Protein AF-A0A7I8VB00-F1 (afdb_monomer)

InterPro domains:
  IPR000940 Methyltransferase, NNMT/PNMT/TEMT [PF01234] (23-205)
  IPR000940 Methyltransferase, NNMT/PNMT/TEMT [PS51681] (1-225)
  IPR000940 Methyltransferase, NNMT/PNMT/TEMT [PTHR10867] (20-206)
  IPR029063 S-adenosyl-L-methionine-dependent methyltransferase superfamily [G3DSA:3.40.50.150] (3-220)
  IPR029063 S-adenosyl-L-methionine-dependent methyltransferase superfamily [SSF53335] (26-206)

Solvent-accessible surface area (backbone atoms only — not comparable to full-atom values): 27789 Å² total; per-residue (Å²): 126,55,84,79,81,84,75,85,84,81,78,53,61,50,58,50,58,62,54,43,48,75,72,70,60,83,46,63,31,36,37,34,43,37,40,52,63,46,72,70,78,42,47,55,48,30,79,69,26,60,40,27,32,42,19,19,69,50,68,70,24,48,51,44,42,50,35,35,67,73,69,74,44,78,74,53,73,64,56,42,50,52,41,49,53,49,18,66,75,69,74,44,54,50,68,58,46,54,55,40,26,46,67,9,46,72,45,79,45,63,30,38,58,82,38,79,62,34,38,90,59,76,87,57,62,20,39,31,38,39,35,48,62,34,64,40,54,71,22,90,47,70,68,44,44,30,48,22,39,33,27,55,52,72,33,43,38,75,67,13,38,40,42,38,38,39,65,41,86,42,62,55,46,78,45,75,89,38,78,38,64,23,36,72,53,58,72,64,58,53,48,50,28,37,43,73,43,56,33,49,75,80,46,71,44,46,66,77,73,78,64,80,72,63,67,58,45,75,55,50,74,75,40,72,48,72,78,44,78,30,52,57,76,32,72,46,39,31,31,39,68,58,89,52,32,67,29,23,45,36,40,38,37,46,56,75,37,36,36,46,30,38,22,28,24,37,82,92,45,68,76,16,39,100,90,49,50,78,46,67,30,75,51,92,47,61,21,65,41,75,48,50,39,78,42,80,85,48,73,78,39,63,36,16,32,16,37,32,7,47,51,41,92,89,42,98,56,26,87,27,52,13,29,32,31,47,30,38,31,74,38,77,71,78,90,65,98,60,57,49,38,61,78,62,31,51,53,77,50,74,37,46,65,84,36,77,49,68,37,33,31,57,37,76,48,49,46,38,41,34,38,39,34,55,47,53,76,87,76,68,96,79,60,72,44,36,34,45,79,40,59,34,41,27,72,78,38,80,80,54,49,95,86,50,100,46,57,67,63,91,51,99,85,56,55,59,54,72,48,41,54,82,41,95,84,49,64,53,21,47,36,20,33,21,38,32,15,40,52,46,56,59,88,76,41,59,87,80,69,48,100,90,39,40,36,44,90,68,27,46,73,34,58,39,38,39,36,49,49,74,44,80,53,58,66,72,59,37,54,50,45,54,52,54,50,52,63,62,47,66,80,78,64,81,82,78,81,80,49,43,38,36,41,32,30,34,35,80,112

Sequence (509 aa):
MSSRDAYHTEKFGPAFLDEYQRENIRIERLLEIGSGPSPSGVISAGKHCKNITLSDYSTGNLLHLMNWHESKVDLHPNVLKMFHDVSRLENKSVQELDCRTRKSVQKIIFADLLYTEVIPENDAKFDFILVNFAFLNACMNVEDLEKAMKNVYNKLVKGGYLFLQENNKHSELLVDGKAYHNLMVDGKLIEEAAAKAGFTVSNITEELRNIVFSQHVTLTLGKESRSYKTKCDDYKYFKVGTNNPCKDLKVFVKQEKGEPNLYISKEPEKYPTISKMVWSSYEQGNDTVIIKSWEPSYKHGQYYIGVHAYCGSDVPTGNRTAEFTVTASEQDHVIEPMPDLWVKREDNGIIDKKKYKYHRMCVPSECFDINVTISHCTEGRHCTSYGYPELLVSKNNPEVKVKDEAWKLAEGKTRSVRLRPNDVNMDAGHYYIGIYGWCTEDELCPQPPKPNCGPCSKAGNVSYTIKVARSSISKKKCEKILKERKNSSNVSEISAVFILLGLIAKMIV

Foldseek 3Di:
DDDDDPQDDQPPLQVVVVVVVVVVDQWAAEEEEACFLALLSCLNVLVRYLHYEYEYQDPVSLVSNVCLLVVVDDDDPSSLVSLVVVCVVVVHDSVVSSVSSSRSHDYYFYAQLQDLCRTPPNPAAGQEYEYAAPLQLRDPDLVSSLNSLLSVLSRYDAFGKYKYKHFQDDQWDADPNDTGGGHHDDLVSNVVSNVSSFWDFPDKDQVVPPPPPLPAAEADAPDKDPKDKAAEQGKHKHKYADLWLQWKKKKKKAWPAAFKWKFKDDPPDQAGDPVRGPDIFRPGGMTMDIHHSPDLRHDHTMMMMIITRYADPPHPRHRDITMIMMHIHTHHDPDDDAAACQVVQKDKDKAAAQDKDKHKYFFGWLQKKKKKFKDFDPDDPPSQFLKDKWKWKDDNDQRDDPPDPTDTDPDPPDRIDIDHSLDLPRGGHMMMMMIHTYHDDQVPADPVGDSNHHHSVRGDMTMMMIGMDMDGHDPVVSVVSVVVSVVVCVVPDPPDPGRMIIIMITRND

Nearest PDB structures (foldseek):
  7rkl-assembly1_A  TM=8.949E-01  e=2.612E-16  Homo sapiens
  6chh-assembly1_A  TM=9.028E-01  e=7.805E-16  Homo sapiens
  7nbq-assembly1_A  TM=8.507E-01  e=1.745E-16  Homo sapiens
  6chh-assembly1_C  TM=8.510E-01  e=4.141E-16  Homo sapiens
  7eu5-assembly4_D  TM=8.933E-01  e=2.079E-15  Homo sapiens

Organism: NCBI:txid2664684

Mean predicted aligned error: 17.48 Å

Secondary structure (DSSP, 8-state):
--TTSS-S--SHHHHHHHHHHHTT----EEEEE--TT--GGGTTHHHH-SEEEEEES-HHHHHHHHHHHTTSSPPPHHHHHHHHHHHHHHT--HHHHHHHHHHHEEEEEE--TTSSSSSS-TT--EEEEEEES-HHHH-SSHHHHHHHHHHHHTTEEEEEEEEEEEE-S-SEEEETTEEEE-----HHHHHHHHHHHTEEEEEEEETTSSS----PEEPPTT-BPPPEEE-TT-EEEEEEE-S-TTSEEEEEEEEEESEEEEEEEETT--S--TTS-SEEE--SSSEEEEE-TTSTT--SSEEEEEEEEE--TTSTT-S--EEEEEEEEEEPPPP-SS-BHHHHSEEEEEE-TT-EEEEEEEE--S-EEEEEEEE---SSTT---SEEEEEEEESS-TT--TTSSSEE--STT--EEEE-TTSTT--SEEEEEEEEEEEB-GGGSPSSPPTT--BGGG---EEEEEEEEEEEPPHHHHHHHHHHHHHHHTTT-----PPEEEEEEEE--

Structure (mmCIF, N/CA/C/O backbone):
data_AF-A0A7I8VB00-F1
#
_entry.id   AF-A0A7I8VB00-F1
#
loop_
_atom_site.group_PDB
_atom_site.id
_atom_site.type_symbol
_atom_site.label_atom_id
_atom_site.label_alt_id
_atom_site.label_comp_id
_atom_site.label_asym_id
_atom_site.label_entity_id
_atom_site.label_seq_id
_atom_site.pdbx_PDB_ins_code
_atom_site.Cartn_x
_atom_site.Cartn_y
_atom_site.Cartn_z
_atom_site.occupancy
_atom_site.B_iso_or_equiv
_atom_site.auth_seq_id
_atom_site.auth_comp_id
_atom_site.auth_asym_id
_atom_site.auth_atom_id
_atom_site.pdbx_PDB_model_num
ATOM 1 N N . MET A 1 1 ? -17.353 -14.885 -5.304 1.00 32.41 1 MET A N 1
ATOM 2 C CA . MET A 1 1 ? -16.227 -14.167 -4.676 1.00 32.41 1 MET A CA 1
ATOM 3 C C . MET A 1 1 ? -14.978 -14.447 -5.489 1.00 32.41 1 MET A C 1
ATOM 5 O O . MET A 1 1 ? -14.389 -15.508 -5.311 1.00 32.41 1 MET A O 1
ATOM 9 N N . SER A 1 2 ? -14.565 -13.531 -6.372 1.00 22.38 2 SER A N 1
ATOM 10 C CA . SER A 1 2 ? -13.170 -13.500 -6.827 1.00 22.38 2 SER A CA 1
ATOM 11 C C . SER A 1 2 ? -12.342 -12.832 -5.771 1.00 22.38 2 SER A C 1
ATOM 13 O O . SER A 1 2 ? -12.738 -11.912 -5.061 1.00 22.38 2 SER A O 1
ATOM 15 N N . SER A 1 3 ? -11.146 -13.358 -5.690 1.00 29.06 3 SER A N 1
ATOM 16 C CA . SER A 1 3 ? -10.294 -13.279 -4.549 1.00 29.06 3 SER A CA 1
ATOM 17 C C . SER A 1 3 ? -9.423 -12.031 -4.480 1.00 29.06 3 SER A C 1
ATOM 19 O O . SER A 1 3 ? -8.506 -12.030 -3.682 1.00 29.06 3 SER A O 1
ATOM 21 N N . ARG A 1 4 ? -9.607 -10.964 -5.259 1.00 27.27 4 ARG A N 1
ATOM 22 C CA . ARG A 1 4 ? -8.628 -9.854 -5.224 1.00 27.27 4 ARG A CA 1
ATOM 23 C C . ARG A 1 4 ? -8.979 -8.688 -4.304 1.00 27.27 4 ARG A C 1
ATOM 25 O O . ARG A 1 4 ? -8.061 -8.158 -3.685 1.00 27.27 4 ARG A O 1
ATOM 32 N N . ASP A 1 5 ? -10.257 -8.387 -4.092 1.00 29.39 5 ASP A N 1
ATOM 33 C CA . ASP A 1 5 ? -10.623 -7.059 -3.566 1.00 29.39 5 ASP A CA 1
ATOM 34 C C . ASP A 1 5 ? -11.186 -7.052 -2.129 1.00 29.39 5 ASP A C 1
ATOM 36 O O . ASP A 1 5 ? -11.390 -5.989 -1.552 1.00 29.39 5 ASP A O 1
ATOM 40 N N . ALA A 1 6 ? -11.351 -8.220 -1.494 1.00 32.75 6 ALA A N 1
ATOM 41 C CA . ALA A 1 6 ? -11.892 -8.351 -0.130 1.00 32.75 6 ALA A CA 1
ATOM 42 C C . ALA A 1 6 ? -10.842 -8.285 1.008 1.00 32.75 6 ALA A C 1
ATOM 44 O O . ALA A 1 6 ? -11.180 -8.453 2.173 1.00 32.75 6 ALA A O 1
ATOM 45 N N . TYR A 1 7 ? -9.553 -8.077 0.711 1.00 35.12 7 TYR A N 1
ATOM 46 C CA . TYR A 1 7 ? -8.464 -8.504 1.612 1.00 35.12 7 TYR A CA 1
ATOM 47 C C . TYR A 1 7 ? -7.646 -7.385 2.278 1.00 35.12 7 TYR A C 1
ATOM 49 O O . TYR A 1 7 ? -6.480 -7.598 2.632 1.00 35.12 7 TYR A O 1
ATOM 57 N N . HIS A 1 8 ? -8.221 -6.192 2.461 1.00 33.19 8 HIS A N 1
ATOM 58 C CA . HIS A 1 8 ? -7.481 -5.036 2.985 1.00 33.19 8 HIS A CA 1
ATOM 59 C C . HIS A 1 8 ? -7.764 -4.616 4.439 1.00 33.19 8 HIS A C 1
ATOM 61 O O . HIS A 1 8 ? -7.027 -3.768 4.941 1.00 33.19 8 HIS A O 1
ATOM 67 N N . THR A 1 9 ? -8.719 -5.206 5.166 1.00 41.25 9 THR A N 1
ATOM 68 C CA . THR A 1 9 ? -9.215 -4.571 6.410 1.00 41.25 9 THR A CA 1
ATOM 69 C C . THR A 1 9 ? -9.647 -5.536 7.524 1.00 41.25 9 THR A C 1
ATOM 71 O O . THR A 1 9 ? -10.798 -5.525 7.941 1.00 41.25 9 THR A O 1
ATOM 74 N N . GLU A 1 10 ? -8.738 -6.352 8.067 1.00 45.84 10 GLU A N 1
ATOM 75 C CA . GLU A 1 10 ? -9.073 -7.297 9.159 1.00 45.84 10 GLU A CA 1
ATOM 76 C C . GLU A 1 10 ? -8.082 -7.261 10.337 1.00 45.84 10 GLU A C 1
ATOM 78 O O . GLU A 1 10 ? -7.659 -8.282 10.871 1.00 45.84 10 GLU A O 1
ATOM 83 N N . LYS A 1 11 ? -7.704 -6.055 10.779 1.00 41.72 11 LYS A N 1
ATOM 84 C CA . LYS A 1 11 ? -6.918 -5.865 12.017 1.00 41.72 11 LYS A CA 1
ATOM 85 C C . LYS A 1 11 ? -7.770 -5.761 13.292 1.00 41.72 11 LYS A C 1
ATOM 87 O O . LYS A 1 11 ? -7.194 -5.639 14.368 1.00 41.72 11 LYS A O 1
ATOM 92 N N . PHE A 1 12 ? -9.103 -5.820 13.193 1.00 48.47 12 PHE A N 1
ATOM 93 C CA . PHE A 1 12 ? -9.999 -5.408 14.282 1.00 48.47 12 PHE A CA 1
ATOM 94 C C . PHE A 1 12 ? -10.588 -6.542 15.119 1.00 48.47 12 PHE A C 1
ATOM 96 O O . PHE A 1 12 ? -10.452 -6.488 16.338 1.00 48.47 12 PHE A O 1
ATOM 103 N N . GLY A 1 13 ? -11.144 -7.600 14.518 1.00 46.53 13 GLY A N 1
ATOM 104 C CA . GLY A 1 13 ? -11.694 -8.736 15.281 1.00 46.53 13 GLY A CA 1
ATOM 105 C C . GLY A 1 13 ? -10.720 -9.329 16.325 1.00 46.53 13 GLY A C 1
ATOM 106 O O . GLY A 1 13 ? -11.106 -9.513 17.482 1.00 46.53 13 GLY A O 1
ATOM 107 N N . PRO A 1 14 ? -9.436 -9.556 15.973 1.00 44.66 14 PRO A N 1
ATOM 108 C CA . PRO A 1 14 ? -8.414 -10.070 16.889 1.00 44.66 14 PRO A CA 1
ATOM 109 C C . PRO A 1 14 ? -8.062 -9.203 18.099 1.00 44.66 14 PRO A C 1
ATOM 111 O O . PRO A 1 14 ? -8.017 -9.707 19.220 1.00 44.66 14 PRO A O 1
ATOM 114 N N . ALA A 1 15 ? -7.811 -7.908 17.888 1.00 47.53 15 ALA A N 1
ATOM 115 C CA . ALA A 1 15 ? -7.409 -6.994 18.958 1.00 47.53 15 ALA A CA 1
ATOM 116 C C . ALA A 1 15 ? -8.543 -6.771 19.972 1.00 47.53 15 ALA A C 1
ATOM 118 O O . ALA A 1 15 ? -8.292 -6.547 21.155 1.00 47.53 15 ALA A O 1
ATOM 119 N N . PHE A 1 16 ? -9.788 -6.885 19.509 1.00 54.19 16 PHE A N 1
ATOM 120 C CA . PHE A 1 16 ? -10.969 -6.545 20.283 1.00 54.19 16 PHE A CA 1
ATOM 121 C C . PHE A 1 16 ? -11.348 -7.606 21.329 1.00 54.19 16 PHE A C 1
ATOM 123 O O . PHE A 1 16 ? -11.703 -7.288 22.463 1.00 54.19 16 PHE A O 1
ATOM 130 N N . LEU A 1 17 ? -11.200 -8.891 20.996 1.00 54.31 17 LEU A N 1
ATOM 131 C CA . LEU A 1 17 ? -11.461 -9.978 21.947 1.00 54.31 17 LEU A CA 1
ATOM 132 C C . LEU A 1 17 ? -10.398 -10.058 23.055 1.00 54.31 17 LEU A C 1
ATOM 134 O O . LEU A 1 17 ? -10.718 -10.411 24.190 1.00 54.31 17 LEU A O 1
ATOM 138 N N . ASP A 1 18 ? -9.151 -9.686 22.753 1.00 53.78 18 ASP A N 1
ATOM 139 C CA . ASP A 1 18 ? -8.091 -9.554 23.758 1.00 53.78 18 ASP A CA 1
ATOM 140 C C . ASP A 1 18 ? -8.316 -8.344 24.693 1.00 53.78 18 ASP A C 1
ATOM 142 O O . ASP A 1 18 ? -7.921 -8.399 25.859 1.00 53.78 18 ASP A O 1
ATOM 146 N N . GLU A 1 19 ? -8.977 -7.275 24.232 1.00 48.25 19 GLU A N 1
ATOM 147 C CA . GLU A 1 19 ? -9.372 -6.126 25.064 1.00 48.25 19 GLU A CA 1
ATOM 148 C C . GLU A 1 19 ? -10.493 -6.496 26.052 1.00 48.25 19 GLU A C 1
ATOM 150 O O . GLU A 1 19 ? -10.390 -6.196 27.239 1.00 48.25 19 GLU A O 1
ATOM 155 N N . TYR A 1 20 ? -11.495 -7.262 25.615 1.00 51.81 20 TYR A N 1
ATOM 156 C CA . TYR A 1 20 ? -12.623 -7.688 26.459 1.00 51.81 20 TYR A CA 1
ATOM 157 C C . TYR A 1 20 ? -12.280 -8.797 27.461 1.00 51.81 20 TYR A C 1
ATOM 159 O O . TYR A 1 20 ? -12.884 -8.887 28.533 1.00 51.81 20 TYR A O 1
ATOM 167 N N . GLN A 1 21 ? -11.254 -9.605 27.184 1.00 49.62 21 GLN A N 1
ATOM 168 C CA . GLN A 1 21 ? -10.684 -10.484 28.207 1.00 49.62 21 GLN A CA 1
ATOM 169 C C . GLN A 1 21 ? -10.068 -9.702 29.376 1.00 49.62 21 GLN A C 1
ATOM 171 O O . GLN A 1 21 ? -10.087 -10.202 30.501 1.00 49.62 21 GLN A O 1
ATOM 176 N N . ARG A 1 22 ? -9.588 -8.464 29.166 1.00 45.50 22 ARG A N 1
ATOM 177 C CA . ARG A 1 22 ? -9.127 -7.604 30.276 1.00 45.50 22 ARG A CA 1
ATOM 178 C C . ARG A 1 22 ? -10.276 -7.163 31.183 1.00 45.50 22 ARG A C 1
ATOM 180 O O . ARG A 1 22 ? -10.039 -6.903 32.358 1.00 45.50 22 ARG A O 1
ATOM 187 N N . GLU A 1 23 ? -11.506 -7.145 30.671 1.00 48.91 23 GLU A N 1
ATOM 188 C CA . GLU A 1 23 ? -12.734 -6.923 31.450 1.00 48.91 23 GLU A CA 1
ATOM 189 C C . GLU A 1 23 ? -13.294 -8.216 32.081 1.00 48.91 23 GLU A C 1
ATOM 191 O O . GLU A 1 23 ? -14.346 -8.193 32.718 1.00 48.91 23 GLU A O 1
ATOM 196 N N . ASN A 1 24 ? -12.585 -9.347 31.949 1.00 56.59 24 ASN A N 1
ATOM 197 C CA . ASN A 1 24 ? -12.939 -10.652 32.517 1.00 56.59 24 ASN A CA 1
ATOM 198 C C . ASN A 1 24 ? -14.291 -11.214 32.018 1.00 56.59 24 ASN A C 1
ATOM 200 O O . ASN A 1 24 ? -14.984 -11.944 32.732 1.00 56.59 24 ASN A O 1
ATOM 204 N N . ILE A 1 25 ? -14.681 -10.875 30.785 1.00 63.09 25 ILE A N 1
ATOM 205 C CA . ILE A 1 25 ? -15.935 -11.329 30.172 1.00 63.09 25 ILE A CA 1
ATOM 206 C C . ILE A 1 25 ? -15.737 -12.726 29.569 1.00 63.09 25 ILE A C 1
ATOM 208 O O . ILE A 1 25 ? -14.930 -12.930 28.661 1.00 63.09 25 ILE A O 1
ATOM 212 N N . ARG A 1 26 ? -16.487 -13.709 30.080 1.00 73.81 26 ARG A N 1
ATOM 213 C CA . ARG A 1 26 ? -16.470 -15.097 29.600 1.00 73.81 26 ARG A CA 1
ATOM 214 C C . ARG A 1 26 ? -17.400 -15.244 28.394 1.00 73.81 26 ARG A C 1
ATOM 216 O O . ARG A 1 26 ? -18.602 -15.063 28.529 1.00 73.81 26 ARG A O 1
ATOM 223 N N . ILE A 1 27 ? -16.839 -15.605 27.241 1.00 84.69 27 ILE A N 1
ATOM 224 C CA . ILE A 1 27 ? -17.586 -15.867 26.001 1.00 84.69 27 ILE A CA 1
ATOM 225 C C . ILE A 1 27 ? -17.686 -17.381 25.816 1.00 84.69 27 ILE A C 1
ATOM 227 O O . ILE A 1 27 ? -16.699 -18.029 25.459 1.00 84.69 27 ILE A O 1
ATOM 231 N N . GLU A 1 28 ? -18.858 -17.965 26.061 1.00 91.56 28 GLU A N 1
ATOM 232 C CA . GLU A 1 28 ? -19.058 -19.403 25.875 1.00 91.56 28 GLU A CA 1
ATOM 233 C C . GLU A 1 28 ? -19.472 -19.733 24.449 1.00 91.56 28 GLU A C 1
ATOM 235 O O . GLU A 1 28 ? -18.938 -20.681 23.879 1.00 91.56 28 GLU A O 1
ATOM 240 N N . ARG A 1 29 ? -20.377 -18.940 23.868 1.00 94.62 29 ARG A N 1
ATOM 241 C CA . ARG A 1 29 ? -20.972 -19.129 22.543 1.00 94.62 29 ARG A CA 1
ATOM 242 C C . ARG A 1 29 ? -20.800 -17.878 21.692 1.00 94.62 29 ARG A C 1
ATOM 244 O O . ARG A 1 29 ? -21.297 -16.809 22.054 1.00 94.62 29 ARG A O 1
ATOM 251 N N . LEU A 1 30 ? -20.171 -18.042 20.530 1.00 94.56 30 LEU A N 1
ATOM 252 C CA . LEU A 1 30 ? -19.998 -16.980 19.540 1.00 94.56 30 LEU A CA 1
ATOM 253 C C . LEU A 1 30 ? -20.700 -17.346 18.232 1.00 94.56 30 LEU A C 1
ATOM 255 O O . LEU A 1 30 ? -20.540 -18.463 17.739 1.00 94.56 30 LEU A O 1
ATOM 259 N N . LEU A 1 31 ? -21.444 -16.401 17.665 1.00 96.06 31 LEU A N 1
ATOM 260 C CA . LEU A 1 31 ? -22.006 -16.498 16.317 1.00 96.06 31 LEU A CA 1
ATOM 261 C C . LEU A 1 31 ? -21.351 -15.449 15.421 1.00 96.06 31 LEU A C 1
ATOM 263 O O . LEU A 1 31 ? -21.398 -14.267 15.741 1.00 96.06 31 LEU A O 1
ATOM 267 N N . GLU A 1 32 ? -20.780 -15.868 14.298 1.00 94.88 32 GLU A N 1
ATOM 268 C CA . GLU A 1 32 ? -20.428 -14.962 13.207 1.00 94.88 32 GLU A CA 1
ATOM 269 C C . GLU A 1 32 ? -21.520 -15.010 12.133 1.00 94.88 32 GLU A C 1
ATOM 271 O O . GLU A 1 32 ? -21.882 -16.093 11.667 1.00 94.88 32 GLU A O 1
ATOM 276 N N . ILE A 1 33 ? -22.057 -13.847 11.758 1.00 95.06 33 ILE A N 1
ATOM 277 C CA . ILE A 1 33 ? -23.051 -13.691 10.692 1.00 95.06 33 ILE A CA 1
ATOM 278 C C . ILE A 1 33 ? -22.397 -13.003 9.501 1.00 95.06 33 ILE A C 1
ATOM 280 O O . ILE A 1 33 ? -21.810 -11.931 9.643 1.00 95.06 33 ILE A O 1
ATOM 284 N N . GLY A 1 34 ? -22.535 -13.613 8.325 1.00 92.44 34 GLY A N 1
ATOM 285 C CA . GLY A 1 34 ? -21.900 -13.128 7.104 1.00 92.44 34 GLY A CA 1
ATOM 286 C C . GLY A 1 34 ? -20.411 -13.453 7.055 1.00 92.44 34 GLY A C 1
ATOM 287 O O . GLY A 1 34 ? -19.614 -12.622 6.637 1.00 92.44 34 GLY A O 1
ATOM 288 N N . SER A 1 35 ? -20.021 -14.659 7.479 1.00 91.50 35 SER A N 1
ATOM 289 C CA . SER A 1 35 ? -18.628 -15.127 7.417 1.00 91.50 35 SER A CA 1
ATOM 290 C C . SER A 1 35 ? -18.058 -15.120 5.987 1.00 91.50 35 SER A C 1
ATOM 292 O O . SER A 1 35 ? -16.845 -15.189 5.782 1.00 91.50 35 SER A O 1
ATOM 294 N N . GLY A 1 36 ? -18.912 -15.090 4.960 1.00 90.56 36 GLY A N 1
ATOM 295 C CA . GLY A 1 36 ? -18.489 -15.297 3.589 1.00 90.56 36 GLY A CA 1
ATOM 296 C C . GLY A 1 36 ? -17.847 -16.682 3.423 1.00 90.56 36 GLY A C 1
ATOM 297 O O . GLY A 1 36 ? -18.150 -17.619 4.160 1.00 90.56 36 GLY A O 1
ATOM 298 N N . PRO A 1 37 ? -16.941 -16.864 2.455 1.00 89.19 37 PRO A N 1
ATOM 299 C CA . PRO A 1 37 ? -16.183 -18.093 2.275 1.00 89.19 37 PRO A CA 1
ATOM 300 C C . PRO A 1 37 ? -14.922 -18.127 3.161 1.00 89.19 37 PRO A C 1
ATOM 302 O O . PRO A 1 37 ? -13.980 -18.839 2.829 1.00 89.19 37 PRO A O 1
ATOM 305 N N . SER A 1 38 ? -14.827 -17.329 4.231 1.00 87.06 38 SER A N 1
ATOM 306 C CA . SER A 1 38 ? -13.593 -17.171 5.012 1.00 87.06 38 SER A CA 1
ATOM 307 C C . SER A 1 38 ? -13.830 -17.357 6.513 1.00 87.06 38 SER A C 1
ATOM 309 O O . SER A 1 38 ? -14.750 -16.764 7.060 1.00 87.06 38 SER A O 1
ATOM 311 N N . PRO A 1 39 ? -12.983 -18.116 7.229 1.00 90.75 39 PRO A N 1
ATOM 312 C CA . PRO A 1 39 ? -13.016 -18.185 8.692 1.00 90.75 39 PRO A CA 1
ATOM 313 C C . PRO A 1 39 ? -12.230 -17.037 9.360 1.00 90.75 39 PRO A C 1
ATOM 315 O O . PRO A 1 39 ? -11.887 -17.124 10.542 1.00 90.75 39 PRO A O 1
ATOM 318 N N . SER A 1 40 ? -11.837 -16.004 8.607 1.00 84.06 40 SER A N 1
ATOM 319 C CA . SER A 1 40 ? -10.848 -15.018 9.055 1.00 84.06 40 SER A CA 1
ATOM 320 C C . SER A 1 40 ? -11.318 -14.149 10.223 1.00 84.06 40 SER A C 1
ATOM 322 O O . SER A 1 40 ? -10.516 -13.845 11.111 1.00 84.06 40 SER A O 1
ATOM 324 N N . GLY A 1 41 ? -12.618 -13.857 10.313 1.00 80.81 41 GLY A N 1
ATOM 325 C CA . GLY A 1 41 ? -13.186 -13.077 11.414 1.00 80.81 41 GLY A CA 1
ATOM 326 C C . GLY A 1 41 ? -13.053 -13.738 12.792 1.00 80.81 41 GLY A C 1
ATOM 327 O O . GLY A 1 41 ? -13.066 -13.047 13.811 1.00 80.81 41 GLY A O 1
ATOM 328 N N . VAL A 1 42 ? -12.834 -15.059 12.852 1.00 89.19 42 VAL A N 1
ATOM 329 C CA . VAL A 1 42 ? -12.800 -15.826 14.111 1.00 89.19 42 VAL A CA 1
ATOM 330 C C . VAL A 1 42 ? -11.431 -16.424 14.466 1.00 89.19 42 VAL A C 1
ATOM 332 O O . VAL A 1 42 ? -11.328 -17.193 15.428 1.00 89.19 42 VAL A O 1
ATOM 335 N N . ILE A 1 43 ? -10.353 -16.075 13.748 1.00 87.62 43 ILE A N 1
ATOM 336 C CA . ILE A 1 43 ? -9.014 -16.669 13.964 1.00 87.62 43 ILE A CA 1
ATOM 337 C C . ILE A 1 43 ? -8.567 -16.526 15.427 1.00 87.62 43 ILE A C 1
ATOM 339 O O . ILE A 1 43 ? -8.186 -17.506 16.081 1.00 87.62 43 ILE A O 1
ATOM 343 N N . SER A 1 44 ? -8.648 -15.309 15.960 1.00 82.00 44 SER A N 1
ATOM 344 C CA . SER A 1 44 ? -8.269 -15.009 17.344 1.00 82.00 44 SER A CA 1
ATOM 345 C C . SER A 1 44 ? -9.371 -15.335 18.345 1.00 82.00 44 SER A C 1
ATOM 347 O O . SER A 1 44 ? -9.070 -15.696 19.482 1.00 82.00 44 SER A O 1
ATOM 349 N N . ALA A 1 45 ? -10.638 -15.342 17.921 1.00 83.94 45 ALA A N 1
ATOM 350 C CA . ALA A 1 45 ? -11.745 -15.792 18.762 1.00 83.94 45 ALA A CA 1
ATOM 351 C C . ALA A 1 45 ? -11.574 -17.236 19.235 1.00 83.94 45 ALA A C 1
ATOM 353 O O . ALA A 1 45 ? -11.922 -17.554 20.372 1.00 83.94 45 ALA A O 1
ATOM 354 N N . GLY A 1 46 ? -10.939 -18.089 18.425 1.00 86.31 46 GLY A N 1
ATOM 355 C CA . GLY A 1 46 ? -10.634 -19.468 18.801 1.00 86.31 46 GLY A CA 1
ATOM 356 C C . GLY A 1 46 ? -9.736 -19.619 20.040 1.00 86.31 46 GLY A C 1
ATOM 357 O O . GLY A 1 46 ? -9.691 -20.697 20.641 1.00 86.31 46 GLY A O 1
ATOM 358 N N . LYS A 1 47 ? -9.024 -18.566 20.463 1.00 85.62 47 LYS A N 1
ATOM 359 C CA . LYS A 1 47 ? -8.277 -18.533 21.732 1.00 85.62 47 LYS A CA 1
ATOM 360 C C . LYS A 1 47 ? -9.211 -18.530 22.946 1.00 85.62 47 LYS A C 1
ATOM 362 O O . LYS A 1 47 ? -8.902 -19.179 23.942 1.00 85.62 47 LYS A O 1
ATOM 367 N N . HIS A 1 48 ? -10.353 -17.859 22.820 1.00 83.12 48 HIS A N 1
ATOM 368 C CA . HIS A 1 48 ? -11.228 -17.468 23.927 1.00 83.12 48 HIS A CA 1
ATOM 369 C C . HIS A 1 48 ? -12.546 -18.236 23.954 1.00 83.12 48 HIS A C 1
ATOM 371 O O . HIS A 1 48 ? -13.063 -18.534 25.024 1.00 83.12 48 HIS A O 1
ATOM 377 N N . CYS A 1 49 ? -13.058 -18.604 22.780 1.00 89.00 49 CYS A N 1
ATOM 378 C CA . CYS A 1 49 ? -14.301 -19.338 22.606 1.00 89.00 49 CYS A CA 1
ATOM 379 C C . CYS A 1 49 ? -14.040 -20.652 21.853 1.00 89.00 49 CYS A C 1
ATOM 381 O O . CYS A 1 49 ? -13.334 -20.696 20.838 1.00 89.00 49 CYS A O 1
ATOM 383 N N . LYS A 1 50 ? -14.597 -21.751 22.372 1.00 93.31 50 LYS A N 1
ATOM 384 C CA . LYS A 1 50 ? -14.534 -23.088 21.751 1.00 93.31 50 LYS A CA 1
ATOM 385 C C . LYS A 1 50 ? -15.841 -23.503 21.077 1.00 93.31 50 LYS A C 1
ATOM 387 O O . LYS A 1 50 ? -15.867 -24.548 20.437 1.00 93.31 50 LYS A O 1
ATOM 392 N N . ASN A 1 51 ? -16.897 -22.703 21.225 1.00 95.94 51 ASN A N 1
ATOM 393 C CA . ASN A 1 51 ? -18.205 -22.943 20.631 1.00 95.94 51 ASN A CA 1
ATOM 394 C C . ASN A 1 51 ? -18.562 -21.808 19.662 1.00 95.94 51 ASN A C 1
ATOM 396 O O . ASN A 1 51 ? -19.373 -20.932 19.967 1.00 95.94 51 ASN A O 1
ATOM 400 N N . ILE A 1 52 ? -17.883 -21.810 18.514 1.00 96.25 52 ILE A N 1
ATOM 401 C CA . ILE A 1 52 ? -18.063 -20.827 17.446 1.00 96.25 52 ILE A CA 1
ATOM 402 C C . 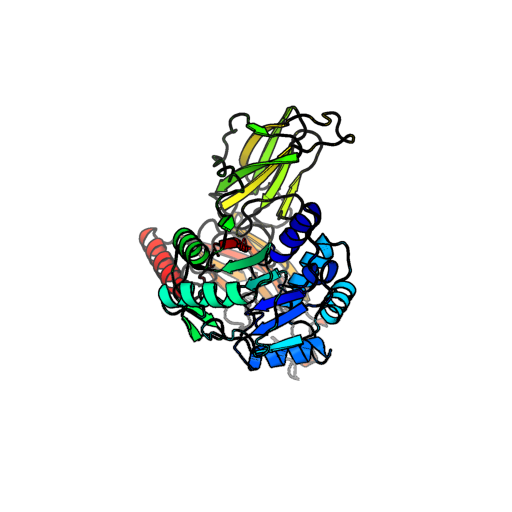ILE A 1 52 ? -19.007 -21.402 16.390 1.00 96.25 52 ILE A C 1
ATOM 404 O O . ILE A 1 52 ? -18.819 -22.519 15.909 1.00 96.25 52 ILE A O 1
ATOM 408 N N . THR A 1 53 ? -20.016 -20.626 16.013 1.00 97.75 53 THR A N 1
ATOM 409 C CA . THR A 1 53 ? -20.899 -20.903 14.879 1.00 97.75 53 THR A CA 1
ATOM 410 C C . THR A 1 53 ? -20.594 -19.904 13.772 1.00 97.75 53 THR A C 1
ATOM 412 O O . THR A 1 53 ? -20.700 -18.703 13.999 1.00 97.75 53 THR A O 1
ATOM 415 N N . LEU A 1 54 ? -20.211 -20.394 12.595 1.00 97.06 54 LEU A N 1
ATOM 416 C CA . LEU A 1 54 ? -20.084 -19.577 11.387 1.00 97.06 54 LEU A CA 1
ATOM 417 C C . LEU A 1 54 ? -21.397 -19.604 10.618 1.00 97.06 54 LEU A C 1
ATOM 419 O O . LEU A 1 54 ? -22.073 -20.639 10.580 1.00 97.06 54 LEU A O 1
ATOM 423 N N . SER A 1 55 ? -21.757 -18.494 9.987 1.00 96.75 55 SER A N 1
ATOM 424 C CA . SER A 1 55 ? -22.977 -18.446 9.194 1.00 96.75 55 SER A CA 1
ATOM 425 C C . SER A 1 55 ? -22.926 -17.451 8.049 1.00 96.75 55 SER A C 1
ATOM 427 O O . SER A 1 55 ? -22.215 -16.452 8.098 1.00 96.75 55 SER A O 1
ATOM 429 N N . ASP A 1 56 ? -23.682 -17.746 6.996 1.00 96.06 56 ASP A N 1
ATOM 430 C CA . ASP A 1 56 ? -23.765 -16.933 5.787 1.00 96.06 56 ASP A CA 1
ATOM 431 C C . ASP A 1 56 ? -25.096 -17.181 5.065 1.00 96.06 56 ASP A C 1
ATOM 433 O O . ASP A 1 56 ? -25.695 -18.253 5.197 1.00 96.06 56 ASP A O 1
ATOM 437 N N . TYR A 1 57 ? -25.543 -16.206 4.277 1.00 94.38 57 TYR A N 1
ATOM 438 C CA . TYR A 1 57 ? -26.734 -16.340 3.437 1.00 94.38 57 TYR A CA 1
ATOM 439 C C . TYR A 1 57 ? -26.452 -17.166 2.170 1.00 94.38 57 TYR A C 1
ATOM 441 O O . TYR A 1 57 ? -27.295 -17.923 1.689 1.00 94.38 57 TYR A O 1
ATOM 449 N N . SER A 1 58 ? -25.251 -17.055 1.600 1.00 91.00 58 SER A N 1
ATOM 450 C CA . SER A 1 58 ? -24.899 -17.743 0.359 1.00 91.00 58 SER A CA 1
ATOM 451 C C . SER A 1 58 ? -24.529 -19.199 0.620 1.00 91.00 58 SER A C 1
ATOM 453 O O . SER A 1 58 ? -23.507 -19.511 1.234 1.00 91.00 58 SER A O 1
ATOM 455 N N . THR A 1 59 ? -25.293 -20.125 0.044 1.00 91.00 59 THR A N 1
ATOM 456 C CA . THR A 1 59 ? -24.988 -21.564 0.107 1.00 91.00 59 THR A CA 1
ATOM 457 C C . THR A 1 59 ? -23.615 -21.910 -0.479 1.00 91.00 59 THR A C 1
ATOM 459 O O . THR A 1 59 ? -22.966 -22.844 -0.012 1.00 91.00 59 THR A O 1
ATOM 462 N N . GLY A 1 60 ? -23.125 -21.134 -1.454 1.00 88.69 60 GLY A N 1
ATOM 463 C CA . GLY A 1 60 ? -21.780 -21.297 -2.012 1.00 88.69 60 GLY A CA 1
ATOM 464 C C . GLY A 1 60 ? -20.667 -20.943 -1.022 1.00 88.69 60 GLY A C 1
ATOM 465 O O . GLY A 1 60 ? -19.649 -21.634 -0.970 1.00 88.69 60 GLY A O 1
ATOM 466 N N . ASN A 1 61 ? -20.876 -19.910 -0.202 1.00 90.88 61 ASN A N 1
ATOM 467 C CA . ASN A 1 61 ? -19.948 -19.530 0.864 1.00 90.88 61 ASN A CA 1
ATOM 468 C C . ASN A 1 61 ? -19.916 -20.600 1.962 1.00 90.88 61 ASN A C 1
ATOM 470 O O . ASN A 1 61 ? -18.838 -21.052 2.350 1.00 90.88 61 ASN A O 1
ATOM 474 N N . LEU A 1 62 ? -21.093 -21.080 2.382 1.00 92.81 62 LEU A N 1
ATOM 475 C CA . LEU A 1 62 ? -21.219 -22.165 3.360 1.00 92.81 62 LEU A CA 1
ATOM 476 C C . LEU A 1 62 ? -20.501 -23.434 2.901 1.00 92.81 62 LEU A C 1
ATOM 478 O O . LEU A 1 62 ? -19.756 -24.029 3.674 1.00 92.81 62 LEU A O 1
ATOM 482 N N . LEU A 1 63 ? -20.665 -23.823 1.633 1.00 92.00 63 LEU A N 1
ATOM 483 C CA . LEU A 1 63 ? -19.974 -24.982 1.071 1.00 92.00 63 LEU A CA 1
ATOM 484 C C . LEU A 1 63 ? -18.448 -24.817 1.124 1.00 92.00 63 LEU A C 1
ATOM 486 O O . LEU A 1 63 ? -17.736 -25.773 1.430 1.00 92.00 63 LEU A O 1
ATOM 490 N N . HIS A 1 64 ? -17.935 -23.614 0.851 1.00 92.00 64 HIS A N 1
ATOM 491 C CA . HIS A 1 64 ? -16.503 -23.341 0.956 1.00 92.00 64 HIS A CA 1
ATOM 492 C C . HIS A 1 64 ? -16.008 -23.457 2.402 1.00 92.00 64 HIS A C 1
ATOM 494 O O . HIS A 1 64 ? -14.996 -24.110 2.643 1.00 92.00 64 HIS A O 1
ATOM 500 N N . LEU A 1 65 ? -16.743 -22.896 3.366 1.00 94.44 65 LEU A N 1
ATOM 501 C CA . LEU A 1 65 ? -16.423 -23.014 4.789 1.00 94.44 65 LEU A CA 1
ATOM 502 C C . LEU A 1 65 ? -16.478 -24.462 5.283 1.00 94.44 65 LEU A C 1
ATOM 504 O O . LEU A 1 65 ? -15.610 -24.863 6.051 1.00 94.44 65 LEU A O 1
ATOM 508 N N . MET A 1 66 ? -17.460 -25.255 4.844 1.00 96.56 66 MET A N 1
ATOM 509 C CA . MET A 1 66 ? -17.575 -26.676 5.200 1.00 96.56 66 MET A CA 1
ATOM 510 C C . MET A 1 66 ? -16.393 -27.476 4.649 1.00 96.56 66 MET A C 1
ATOM 512 O O . MET A 1 66 ? -15.742 -28.211 5.389 1.00 96.56 66 MET A O 1
ATOM 516 N N . ASN A 1 67 ? -16.059 -27.272 3.372 1.00 94.00 67 ASN A N 1
ATOM 517 C CA . ASN A 1 67 ? -14.893 -27.899 2.755 1.00 94.00 67 ASN A CA 1
ATOM 518 C C . ASN A 1 67 ? -13.593 -27.471 3.429 1.00 94.00 67 ASN A C 1
ATOM 520 O O . ASN A 1 67 ? -12.701 -28.306 3.585 1.00 94.00 67 ASN A O 1
ATOM 524 N N . TRP A 1 68 ? -13.476 -26.189 3.809 1.00 95.56 68 TRP A N 1
ATOM 525 C CA . TRP A 1 68 ? -12.373 -25.736 4.639 1.00 95.56 68 TRP A CA 1
ATOM 526 C C . TRP A 1 68 ? -12.421 -26.568 5.903 1.00 95.56 68 TRP A C 1
ATOM 528 O O . TRP A 1 68 ? -11.570 -27.428 6.001 1.00 95.56 68 TRP A O 1
ATOM 538 N N . HIS A 1 69 ? -13.421 -26.435 6.776 1.00 96.69 69 HIS A N 1
ATOM 539 C CA . HIS A 1 69 ? -13.529 -27.072 8.095 1.00 96.69 69 HIS A CA 1
ATOM 540 C C . HIS A 1 69 ? -13.185 -28.574 8.121 1.00 96.69 69 HIS A C 1
ATOM 542 O O . HIS A 1 69 ? -12.427 -28.995 8.993 1.00 96.69 69 HIS A O 1
ATOM 548 N N . GLU A 1 70 ? -13.626 -29.344 7.123 1.00 95.69 70 GLU A N 1
ATOM 549 C CA . GLU A 1 70 ? -13.346 -30.782 6.949 1.00 95.69 70 GLU A CA 1
ATOM 550 C C . GLU A 1 70 ? -11.942 -31.108 6.395 1.00 95.69 70 GLU A C 1
ATOM 552 O O . GLU A 1 70 ? -11.648 -32.251 6.048 1.00 95.69 70 GLU A O 1
ATOM 557 N N . SER A 1 71 ? -11.073 -30.104 6.277 1.00 93.06 71 SER A N 1
ATOM 558 C CA . SER A 1 71 ? -9.727 -30.188 5.697 1.00 93.06 71 SER A CA 1
ATOM 559 C C . SER A 1 71 ? -9.708 -30.706 4.250 1.00 93.06 71 SER A C 1
ATOM 561 O O . SER A 1 71 ? -8.730 -31.316 3.823 1.00 93.06 71 SER A O 1
ATOM 563 N N . LYS A 1 72 ? -10.773 -30.453 3.476 1.00 93.00 72 LYS A N 1
ATOM 564 C CA . LYS A 1 72 ? -10.863 -30.815 2.048 1.00 93.00 72 LYS A CA 1
ATOM 565 C C . LYS A 1 72 ? -10.242 -29.770 1.126 1.00 93.00 72 LYS A C 1
ATOM 567 O O . LYS A 1 72 ? -9.903 -30.090 -0.011 1.00 93.00 72 LYS A O 1
ATOM 572 N N . VAL A 1 73 ? -10.123 -28.528 1.592 1.00 87.81 73 VAL A N 1
ATOM 573 C CA . VAL A 1 73 ? -9.449 -27.442 0.873 1.00 87.81 73 VAL A CA 1
ATOM 574 C C . VAL A 1 73 ? -8.488 -26.699 1.791 1.00 87.81 73 VAL A C 1
ATOM 576 O O . VAL A 1 73 ? -8.753 -26.512 2.984 1.00 87.81 73 VAL A O 1
ATOM 579 N N . ASP A 1 74 ? -7.383 -26.253 1.204 1.00 85.38 74 ASP A N 1
ATOM 580 C CA . ASP A 1 74 ? -6.451 -25.341 1.853 1.00 85.38 74 ASP A CA 1
ATOM 581 C C . ASP A 1 74 ? -7.042 -23.931 1.954 1.00 85.38 74 ASP A C 1
ATOM 583 O O . ASP A 1 74 ? -7.951 -23.543 1.214 1.00 85.38 74 ASP A O 1
ATOM 587 N N . LEU A 1 75 ? -6.486 -23.137 2.871 1.00 80.81 75 LEU A N 1
ATOM 588 C CA . LEU A 1 75 ? -6.802 -21.719 2.979 1.00 80.81 75 LEU A CA 1
ATOM 589 C C . LEU A 1 75 ? -6.498 -21.010 1.655 1.00 80.81 75 LEU A C 1
ATOM 591 O O . LEU A 1 75 ? -5.387 -21.088 1.126 1.00 80.81 75 LEU A O 1
ATOM 595 N N . HIS A 1 76 ? -7.466 -20.246 1.152 1.00 80.25 76 HIS A N 1
ATOM 596 C CA . HIS A 1 76 ? -7.246 -19.375 0.005 1.00 80.25 76 HIS A CA 1
ATOM 597 C C . HIS A 1 76 ? -6.059 -18.415 0.285 1.00 80.25 76 HIS A C 1
ATOM 599 O O . HIS A 1 76 ? -5.993 -17.874 1.391 1.00 80.25 76 HIS A O 1
ATOM 605 N N . PRO A 1 77 ? -5.146 -18.128 -0.673 1.00 74.19 77 PRO A N 1
ATOM 606 C CA . PRO A 1 77 ? -3.921 -17.342 -0.440 1.00 74.19 77 PRO A CA 1
ATOM 607 C C . PRO A 1 77 ? -4.090 -16.027 0.329 1.00 74.19 77 PRO A C 1
ATOM 609 O O . PRO A 1 77 ? -3.230 -15.627 1.110 1.00 74.19 77 PRO A O 1
ATOM 612 N N . ASN A 1 78 ? -5.215 -15.348 0.142 1.00 66.62 78 ASN A N 1
ATOM 613 C CA . ASN A 1 78 ? -5.463 -14.096 0.846 1.00 66.62 78 ASN A CA 1
ATOM 614 C C . ASN A 1 78 ? -6.055 -14.273 2.252 1.00 66.62 78 ASN A C 1
ATOM 616 O O . ASN A 1 78 ? -5.804 -13.436 3.112 1.00 66.62 78 ASN A O 1
ATOM 620 N N . VAL A 1 79 ? -6.754 -15.381 2.514 1.00 78.25 79 VAL A N 1
ATOM 621 C CA . VAL A 1 79 ? -7.103 -15.795 3.883 1.00 78.25 79 VAL A CA 1
ATOM 622 C C . VAL A 1 79 ? -5.828 -16.231 4.607 1.00 78.25 79 VAL A C 1
ATOM 624 O O . VAL A 1 79 ? -5.584 -15.841 5.743 1.00 78.25 79 VAL A O 1
ATOM 627 N N . LEU A 1 80 ? -4.938 -16.952 3.917 1.00 79.69 80 LEU A N 1
ATOM 628 C CA . LEU A 1 80 ? -3.632 -17.350 4.443 1.00 79.69 80 LEU A CA 1
ATOM 629 C C . LEU A 1 80 ? -2.792 -16.140 4.896 1.00 79.69 80 LEU A C 1
ATOM 631 O O . LEU A 1 80 ? -2.142 -16.195 5.938 1.00 79.69 80 LEU A O 1
ATOM 635 N N . LYS A 1 81 ? -2.847 -15.018 4.166 1.00 77.25 81 LYS A N 1
ATOM 636 C CA . LYS A 1 81 ? -2.212 -13.755 4.579 1.00 77.25 81 LYS A CA 1
ATOM 637 C C . LYS A 1 81 ? -2.722 -13.260 5.942 1.00 77.25 81 LYS A C 1
ATOM 639 O O . LYS A 1 81 ? -1.914 -12.830 6.758 1.00 77.25 81 LYS A O 1
ATOM 644 N N . MET A 1 82 ? -4.022 -13.366 6.215 1.00 74.19 82 MET A N 1
ATOM 645 C CA . MET A 1 82 ? -4.604 -12.981 7.510 1.00 74.19 82 MET A CA 1
ATOM 646 C C . MET A 1 82 ? -4.126 -13.905 8.631 1.00 74.19 82 MET A C 1
ATOM 648 O O . MET A 1 82 ? -3.726 -13.436 9.694 1.00 74.19 82 MET A O 1
ATOM 652 N N . PHE A 1 83 ? -4.055 -15.211 8.368 1.00 82.94 83 PHE A N 1
ATOM 653 C CA . PHE A 1 83 ? -3.437 -16.154 9.298 1.00 82.94 83 PHE A CA 1
ATOM 654 C C . PHE A 1 83 ? -1.965 -15.818 9.571 1.00 82.94 83 PHE A C 1
ATOM 656 O O . PHE A 1 83 ? -1.532 -15.932 10.713 1.00 82.94 83 PHE A O 1
ATOM 663 N N . HIS A 1 84 ? -1.196 -15.370 8.572 1.00 78.50 84 HIS A N 1
ATOM 664 C CA . HIS A 1 84 ? 0.180 -14.900 8.780 1.00 78.50 84 HIS A CA 1
ATOM 665 C C . HIS A 1 84 ? 0.255 -13.641 9.652 1.00 78.50 84 HIS A C 1
ATOM 667 O O . HIS A 1 84 ? 1.147 -13.535 10.495 1.00 78.50 84 HIS A O 1
ATOM 673 N N . ASP A 1 85 ? -0.664 -12.694 9.471 1.00 73.19 85 ASP A N 1
ATOM 674 C CA . ASP A 1 85 ? -0.702 -11.479 10.283 1.00 73.19 85 ASP A CA 1
ATOM 675 C C . ASP A 1 85 ? -1.038 -11.807 11.747 1.00 73.19 85 ASP A C 1
ATOM 677 O O . ASP A 1 85 ? -0.320 -11.374 12.649 1.00 73.19 85 ASP A O 1
ATOM 681 N N . VAL A 1 86 ? -2.039 -12.660 11.996 1.00 74.19 86 VAL A N 1
ATOM 682 C CA . VAL A 1 86 ? -2.375 -13.126 13.356 1.00 74.19 86 VAL A CA 1
ATOM 683 C C . VAL A 1 86 ? -1.266 -14.007 13.942 1.00 74.19 86 VAL A C 1
ATOM 685 O O . VAL A 1 86 ? -0.954 -13.901 15.124 1.00 74.19 86 VAL A O 1
ATOM 688 N N . SER A 1 87 ? -0.606 -14.825 13.120 1.00 78.25 87 SER A N 1
ATOM 689 C CA . SER A 1 87 ? 0.547 -15.655 13.505 1.00 78.25 87 SER A CA 1
ATOM 690 C C . SER A 1 87 ? 1.671 -14.817 14.114 1.00 78.25 87 SER A C 1
ATOM 692 O O . SER A 1 87 ? 2.217 -15.186 15.156 1.00 78.25 87 SER A O 1
ATOM 694 N N . ARG A 1 88 ? 1.964 -13.652 13.522 1.00 75.25 88 ARG A N 1
ATOM 695 C CA . ARG A 1 88 ? 2.946 -12.693 14.050 1.00 75.25 88 ARG A CA 1
ATOM 696 C C . ARG A 1 88 ? 2.484 -12.039 15.351 1.00 75.25 88 ARG A C 1
ATOM 698 O O . ARG A 1 88 ? 3.305 -11.853 16.241 1.00 75.25 88 ARG A O 1
ATOM 705 N N . LEU A 1 89 ? 1.199 -11.696 15.460 1.00 69.88 89 LEU A N 1
ATOM 706 C CA . LEU A 1 89 ? 0.636 -11.048 16.652 1.00 69.88 89 LEU A CA 1
ATOM 707 C C . LEU A 1 89 ? 0.587 -11.989 17.859 1.00 69.88 89 LEU A C 1
ATOM 709 O O . LEU A 1 89 ? 0.906 -11.588 18.973 1.00 69.88 89 LEU A O 1
ATOM 713 N N . GLU A 1 90 ? 0.204 -13.243 17.639 1.00 76.12 90 GLU A N 1
ATOM 714 C CA . GLU A 1 90 ? 0.039 -14.233 18.704 1.00 76.12 90 GLU A CA 1
ATOM 715 C C . GLU A 1 90 ? 1.301 -15.075 18.955 1.00 76.12 90 GLU A C 1
ATOM 717 O O . GLU A 1 90 ? 1.304 -15.917 19.854 1.00 76.12 90 GLU A O 1
ATOM 722 N N . ASN A 1 91 ? 2.368 -14.865 18.173 1.00 82.12 91 ASN A N 1
ATOM 723 C CA . ASN A 1 91 ? 3.588 -15.676 18.184 1.00 82.12 91 ASN A CA 1
ATOM 724 C C . ASN A 1 91 ? 3.286 -17.187 18.075 1.00 82.12 91 ASN A C 1
ATOM 726 O O . ASN A 1 91 ? 3.734 -18.010 18.879 1.00 82.12 91 ASN A O 1
ATOM 730 N N . LYS A 1 92 ? 2.463 -17.542 17.084 1.00 85.44 92 LYS A N 1
ATOM 731 C CA . LYS A 1 92 ? 2.028 -18.911 16.770 1.00 85.44 92 LYS A CA 1
ATOM 732 C C . LYS A 1 92 ? 2.249 -19.207 15.305 1.00 85.44 92 LYS A C 1
ATOM 734 O O . LYS A 1 92 ? 2.187 -18.299 14.489 1.00 85.44 92 LYS A O 1
ATOM 739 N N . SER A 1 93 ? 2.474 -20.462 14.939 1.00 93.50 93 SER A N 1
ATOM 740 C CA . SER A 1 93 ? 2.507 -20.849 13.527 1.00 93.50 93 SER A CA 1
ATOM 741 C C . SER A 1 93 ? 1.115 -20.743 12.895 1.00 93.50 93 SER A C 1
ATOM 743 O O . SER A 1 93 ? 0.090 -20.904 13.561 1.00 93.50 93 SER A O 1
ATOM 745 N N . VAL A 1 94 ? 1.066 -20.507 11.584 1.00 89.75 94 VAL A N 1
ATOM 746 C CA . VAL A 1 94 ? -0.195 -20.505 10.824 1.00 89.75 94 VAL A CA 1
ATOM 747 C C . VAL A 1 94 ? -0.936 -21.833 10.974 1.00 89.75 94 VAL A C 1
ATOM 749 O O . VAL A 1 94 ? -2.153 -21.843 11.124 1.00 89.75 94 VAL A O 1
ATOM 752 N N . GLN A 1 95 ? -0.203 -22.947 10.991 1.00 93.88 95 GLN A N 1
ATOM 753 C CA . GLN A 1 95 ? -0.765 -24.283 11.158 1.00 93.88 95 GLN A CA 1
ATOM 754 C C . GLN A 1 95 ? -1.429 -24.456 12.531 1.00 93.88 95 GLN A C 1
ATOM 756 O O . GLN A 1 95 ? -2.512 -25.034 12.625 1.00 93.88 95 GLN A O 1
ATOM 761 N N . GLU A 1 96 ? -0.816 -23.940 13.602 1.00 94.56 96 GLU A N 1
ATOM 762 C CA . GLU A 1 96 ? -1.428 -23.948 14.937 1.00 94.56 96 GLU A CA 1
ATOM 763 C C . GLU A 1 96 ? -2.707 -23.110 14.979 1.00 94.56 96 GLU A C 1
ATOM 765 O O . GLU A 1 96 ? -3.692 -23.538 15.583 1.00 94.56 96 GLU A O 1
ATOM 770 N N . LEU A 1 97 ? -2.702 -21.937 14.340 1.00 91.75 97 LEU A N 1
ATOM 771 C CA . LEU A 1 97 ? -3.875 -21.072 14.268 1.00 91.75 97 LEU A CA 1
ATOM 772 C C . LEU A 1 97 ? -5.010 -21.733 13.486 1.00 91.75 97 LEU A C 1
ATOM 774 O O . LEU A 1 97 ? -6.111 -21.823 14.014 1.00 91.75 97 LEU A O 1
ATOM 778 N N . ASP A 1 98 ? -4.743 -22.261 12.290 1.00 94.75 98 ASP A N 1
ATOM 779 C CA . ASP A 1 98 ? -5.747 -22.952 11.468 1.00 94.75 98 ASP A CA 1
ATOM 780 C C . ASP A 1 98 ? -6.344 -24.146 12.225 1.00 94.75 98 ASP A C 1
ATOM 782 O O . ASP A 1 98 ? -7.562 -24.264 12.361 1.00 94.75 98 ASP A O 1
ATOM 786 N N . CYS A 1 99 ? -5.496 -24.968 12.852 1.00 95.38 99 CYS A N 1
ATOM 787 C CA . CYS A 1 99 ? -5.936 -26.081 13.695 1.00 95.38 99 CYS A CA 1
ATOM 788 C C . CYS A 1 99 ? -6.808 -25.619 14.875 1.00 95.38 99 CYS A C 1
ATOM 790 O O . CYS A 1 99 ? -7.851 -26.219 15.153 1.00 95.38 99 CYS A O 1
ATOM 792 N N . ARG A 1 100 ? -6.414 -24.548 15.574 1.00 95.00 100 ARG A N 1
ATOM 793 C CA . ARG A 1 100 ? -7.191 -23.986 16.686 1.00 95.00 100 ARG A CA 1
ATOM 794 C C . ARG A 1 100 ? -8.541 -23.464 16.213 1.00 95.00 100 ARG A C 1
ATOM 796 O O . ARG A 1 100 ? -9.546 -23.772 16.846 1.00 95.00 100 ARG A O 1
ATOM 803 N N . THR A 1 101 ? -8.564 -22.686 15.136 1.00 94.19 101 THR A N 1
ATOM 804 C CA . THR A 1 101 ? -9.783 -22.072 14.607 1.00 94.19 101 THR A CA 1
ATOM 805 C C . THR A 1 101 ? -10.763 -23.147 14.161 1.00 94.19 101 THR A C 1
ATOM 807 O O . THR A 1 101 ? -11.908 -23.123 14.600 1.00 94.19 101 THR A O 1
ATOM 810 N N . ARG A 1 102 ? -10.304 -24.164 13.418 1.00 96.50 102 ARG A N 1
ATOM 811 C CA . ARG A 1 102 ? -11.130 -25.326 13.048 1.00 96.50 102 ARG A CA 1
ATOM 812 C C . ARG A 1 102 ? -11.746 -26.006 14.259 1.00 96.50 102 ARG A C 1
ATOM 814 O O . ARG A 1 102 ? -12.943 -26.230 14.273 1.00 96.50 102 ARG A O 1
ATOM 821 N N . LYS A 1 103 ? -10.944 -26.294 15.290 1.00 97.06 103 LYS A N 1
ATOM 822 C CA . LYS A 1 103 ? -11.420 -26.954 16.517 1.00 97.06 103 LYS A CA 1
ATOM 823 C C . LYS A 1 103 ? -12.422 -26.118 17.311 1.00 97.06 103 LYS A C 1
ATOM 825 O O . LYS A 1 103 ? -13.223 -26.686 18.044 1.00 97.06 103 LYS A O 1
ATOM 830 N N . SER A 1 104 ? -12.337 -24.793 17.225 1.00 96.31 104 SER A N 1
ATOM 831 C CA . SER A 1 104 ? -13.274 -23.889 17.894 1.00 96.31 104 SER A CA 1
ATOM 832 C C . SER A 1 104 ? -14.591 -23.723 17.134 1.00 96.31 104 SER A C 1
ATOM 834 O O . SER A 1 104 ? -15.601 -23.410 17.760 1.00 96.31 104 SER A O 1
ATOM 836 N N . VAL A 1 105 ? -14.601 -23.923 15.814 1.00 97.44 105 VAL A N 1
ATOM 837 C CA . VAL A 1 105 ? -15.824 -23.909 15.001 1.00 97.44 105 VAL A CA 1
ATOM 838 C C . VAL A 1 105 ? -16.583 -25.216 15.219 1.00 97.44 105 VAL A C 1
ATOM 840 O O . VAL A 1 105 ? -16.063 -26.290 14.951 1.00 97.44 105 VAL A O 1
ATOM 843 N N . GLN A 1 106 ? -17.812 -25.124 15.721 1.00 97.31 106 GLN A N 1
ATOM 844 C CA . GLN A 1 106 ? -18.680 -26.278 15.983 1.00 97.31 106 GLN A CA 1
ATOM 845 C C . GLN A 1 106 ? -19.757 -26.449 14.917 1.00 9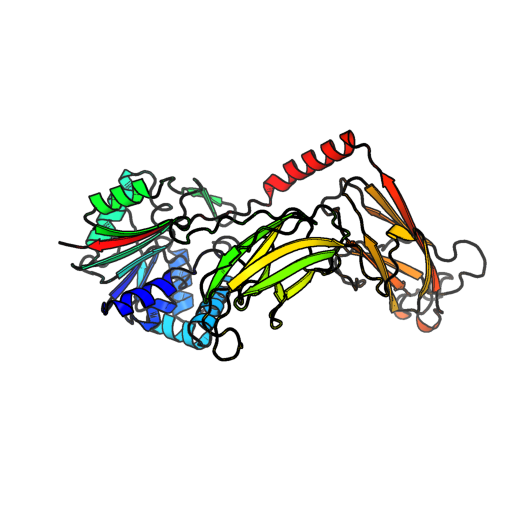7.31 106 GLN A C 1
ATOM 847 O O . GLN A 1 106 ? -20.250 -27.554 14.702 1.00 97.31 106 GLN A O 1
ATOM 852 N N . LYS A 1 107 ? -20.169 -25.347 14.282 1.00 96.50 107 LYS A N 1
ATOM 853 C CA . LYS A 1 107 ? -21.275 -25.327 13.325 1.00 96.50 107 LYS A CA 1
ATOM 854 C C . LYS A 1 107 ? -21.012 -24.332 12.202 1.00 96.50 107 LYS A C 1
ATOM 856 O O . LYS A 1 107 ? -20.434 -23.271 12.432 1.00 96.50 107 LYS A O 1
ATOM 861 N N . ILE A 1 108 ? -21.490 -24.681 11.011 1.00 97.56 108 ILE A N 1
ATOM 862 C CA . ILE A 1 108 ? -21.550 -23.818 9.828 1.00 97.56 108 ILE A CA 1
ATOM 863 C C . ILE A 1 108 ? -22.988 -23.887 9.315 1.00 97.56 108 ILE A C 1
ATOM 865 O O . ILE A 1 108 ? -23.431 -24.960 8.904 1.00 97.56 108 ILE A O 1
ATOM 869 N N . ILE A 1 109 ? -23.733 -22.784 9.401 1.00 97.06 109 ILE A N 1
ATOM 870 C CA . ILE A 1 109 ? -25.188 -22.771 9.173 1.00 97.06 109 ILE A CA 1
ATOM 871 C C . ILE A 1 109 ? -25.634 -21.609 8.285 1.00 97.06 109 ILE A C 1
ATOM 873 O O . ILE A 1 109 ? -24.947 -20.602 8.163 1.00 97.06 109 ILE A O 1
ATOM 877 N N . PHE A 1 110 ? -26.809 -21.740 7.676 1.00 96.69 110 PHE A N 1
ATOM 878 C CA . PHE A 1 110 ? -27.445 -20.638 6.956 1.00 96.69 110 PHE A CA 1
ATOM 879 C C . PHE A 1 110 ? -27.870 -19.524 7.919 1.00 96.69 110 PHE A C 1
ATOM 881 O O . PHE A 1 110 ? -28.348 -19.819 9.019 1.00 96.69 110 PHE A O 1
ATOM 888 N N . ALA A 1 111 ? -27.727 -18.268 7.491 1.00 95.88 111 ALA A N 1
ATOM 889 C CA . ALA A 1 111 ? -28.272 -17.118 8.199 1.00 95.88 111 ALA A CA 1
ATOM 890 C C . ALA A 1 111 ? -28.894 -16.079 7.256 1.00 95.88 111 ALA A C 1
ATOM 892 O O . ALA A 1 111 ? -28.344 -15.791 6.195 1.00 95.88 111 ALA A O 1
ATOM 893 N N . ASP A 1 112 ? -30.004 -15.477 7.681 1.00 95.38 112 ASP A N 1
ATOM 894 C CA . ASP A 1 112 ? -30.680 -14.375 6.991 1.00 95.38 112 ASP A CA 1
ATOM 895 C C . ASP A 1 112 ? -30.992 -13.248 7.984 1.00 95.38 112 ASP A C 1
ATOM 897 O O . ASP A 1 112 ? -31.872 -13.368 8.835 1.00 95.38 112 ASP A O 1
ATOM 901 N N . LEU A 1 113 ? -30.267 -12.132 7.872 1.00 94.75 113 LEU A N 1
ATOM 902 C CA . LEU A 1 113 ? -30.409 -10.974 8.760 1.00 94.75 113 LEU A CA 1
ATOM 903 C C . LEU A 1 113 ? -31.815 -10.352 8.723 1.00 94.75 113 LEU A C 1
ATOM 905 O O . LEU A 1 113 ? -32.276 -9.813 9.733 1.00 94.75 113 LEU A O 1
ATOM 909 N N . LEU A 1 114 ? -32.510 -10.421 7.585 1.00 94.12 114 LEU A N 1
ATOM 910 C CA . LEU A 1 114 ? -33.825 -9.801 7.408 1.00 94.12 114 LEU A CA 1
ATOM 911 C C . LEU A 1 114 ? -34.973 -10.714 7.836 1.00 94.12 114 LEU A C 1
ATOM 913 O O . LEU A 1 114 ? -36.112 -10.242 7.975 1.00 94.12 114 LEU A O 1
ATOM 917 N N . TYR A 1 115 ? -34.692 -11.991 8.084 1.00 93.12 115 TYR A N 1
ATOM 918 C CA . TYR A 1 115 ? -35.657 -12.933 8.622 1.00 93.12 115 TYR A CA 1
ATOM 919 C C . TYR A 1 115 ? -35.664 -12.900 10.154 1.00 93.12 115 TYR A C 1
ATOM 921 O O . TYR A 1 115 ? -34.628 -12.774 10.805 1.00 93.12 115 TYR A O 1
ATOM 929 N N . THR A 1 116 ? -36.854 -12.996 10.757 1.00 86.88 116 THR A N 1
ATOM 930 C CA . THR A 1 116 ? -37.008 -12.936 12.224 1.00 86.88 116 THR A CA 1
ATOM 931 C C . THR A 1 116 ? -36.209 -14.039 12.915 1.00 86.88 116 THR A C 1
ATOM 933 O O . THR A 1 116 ? -35.619 -13.831 1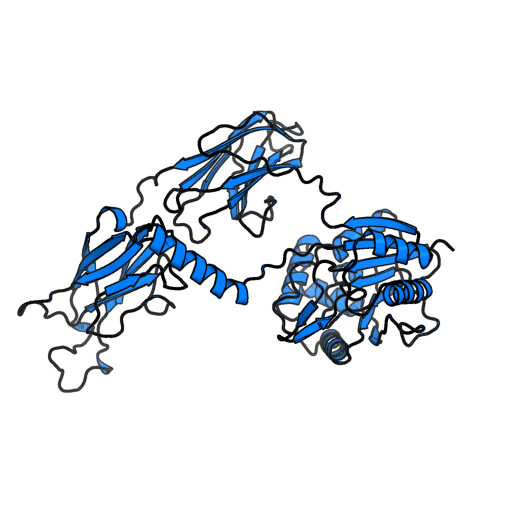3.977 1.00 86.88 116 THR A O 1
ATOM 936 N N . GLU A 1 117 ? -36.141 -15.204 12.279 1.00 89.12 117 GLU A N 1
ATOM 937 C CA . GLU A 1 117 ? -35.297 -16.315 12.689 1.00 89.12 117 GLU A CA 1
ATOM 938 C C . GLU A 1 117 ? -33.969 -16.232 11.936 1.00 89.12 117 GLU A C 1
ATOM 940 O O . GLU A 1 117 ? -33.765 -16.924 10.945 1.00 89.12 117 GLU A O 1
ATOM 945 N N . VAL A 1 118 ? -33.065 -15.360 12.409 1.00 91.75 118 VAL A N 1
ATOM 946 C CA . VAL A 1 118 ? -31.766 -15.099 11.748 1.00 91.75 118 VAL A CA 1
ATOM 947 C C . VAL A 1 118 ? -31.010 -16.378 11.413 1.00 91.75 118 VAL A C 1
ATOM 949 O O . VAL A 1 118 ? -30.325 -16.440 10.403 1.00 91.75 118 VAL A O 1
ATOM 952 N N . ILE A 1 119 ? -31.141 -17.394 12.264 1.00 93.56 119 ILE A N 1
ATOM 953 C CA . ILE A 1 119 ? -30.591 -18.732 12.076 1.00 93.56 119 ILE A CA 1
ATOM 954 C C . ILE A 1 119 ? -31.694 -19.773 12.326 1.00 93.56 119 ILE A C 1
ATOM 956 O O . ILE A 1 119 ? -32.584 -19.495 13.135 1.00 93.56 119 ILE A O 1
ATOM 960 N N . PRO A 1 120 ? -31.594 -20.989 11.750 1.00 87.00 120 PRO A N 1
ATOM 961 C CA . PRO A 1 120 ? -32.588 -22.059 11.918 1.00 87.00 120 PRO A CA 1
ATOM 962 C C . PRO A 1 120 ? -32.827 -22.512 13.369 1.00 87.00 120 PRO A C 1
ATOM 964 O O . PRO A 1 120 ? -33.828 -23.150 13.679 1.00 87.00 120 PRO A O 1
ATOM 967 N N . GLU A 1 121 ? -31.883 -22.239 14.270 1.00 85.19 121 GLU A N 1
ATOM 968 C CA . GLU A 1 121 ? -31.974 -22.609 15.682 1.00 85.19 121 GLU A CA 1
ATOM 969 C C . GLU A 1 121 ? -32.680 -21.495 16.470 1.00 85.19 121 GLU A C 1
ATOM 971 O O . GLU A 1 121 ? -32.058 -20.547 16.963 1.00 85.19 121 GLU A O 1
ATOM 976 N N . ASN A 1 122 ? -34.005 -21.596 16.578 1.00 73.56 122 ASN A N 1
ATOM 977 C CA . ASN A 1 122 ? -34.850 -20.514 17.093 1.00 73.56 122 ASN A CA 1
ATOM 978 C C . ASN A 1 122 ? -34.535 -20.105 18.533 1.00 73.56 122 ASN A C 1
ATOM 980 O O . ASN A 1 122 ? -34.380 -18.909 18.795 1.00 73.56 122 ASN A O 1
ATOM 984 N N . ASP A 1 123 ? -34.303 -21.078 19.411 1.00 80.62 123 ASP A N 1
ATOM 985 C CA . ASP A 1 123 ? -34.034 -20.842 20.834 1.00 80.62 123 ASP A CA 1
ATOM 986 C C . ASP A 1 123 ? -32.553 -20.582 21.155 1.00 80.62 123 ASP A C 1
ATOM 988 O O . ASP A 1 123 ? -32.196 -20.305 22.302 1.00 80.62 123 ASP A O 1
ATOM 992 N N . ALA A 1 124 ? -31.658 -20.668 20.164 1.00 87.12 124 ALA A N 1
ATOM 993 C CA . ALA A 1 124 ? -30.236 -20.449 20.394 1.00 87.12 124 ALA A CA 1
ATOM 994 C C . ALA A 1 124 ? -29.945 -18.977 20.728 1.00 87.12 124 ALA A C 1
ATOM 996 O O . ALA A 1 124 ? -30.317 -18.061 19.989 1.00 87.12 124 ALA A O 1
ATOM 997 N N . LYS A 1 125 ? -29.226 -18.771 21.837 1.00 93.56 125 LYS A N 1
ATOM 998 C CA . LYS A 1 125 ? -28.688 -17.479 22.273 1.00 93.56 125 LYS A CA 1
ATOM 999 C C . LYS A 1 125 ? -27.162 -17.518 22.323 1.00 93.56 125 LYS A C 1
ATOM 1001 O O . LYS A 1 125 ? -26.580 -18.580 22.560 1.00 93.56 125 LYS A O 1
ATOM 1006 N N . PHE A 1 126 ? -26.536 -16.367 22.111 1.00 94.50 126 PHE A N 1
ATOM 1007 C CA . PHE A 1 126 ? -25.084 -16.211 22.050 1.00 94.50 126 PHE A CA 1
ATOM 1008 C C . PHE A 1 126 ? -24.605 -15.129 23.015 1.00 94.50 126 PHE A C 1
ATOM 1010 O O . PHE A 1 126 ? -25.305 -14.142 23.247 1.00 94.50 126 PHE A O 1
ATOM 1017 N N . ASP A 1 127 ? -23.409 -15.320 23.567 1.00 90.38 127 ASP A N 1
ATOM 1018 C CA . ASP A 1 127 ? -22.747 -14.325 24.417 1.00 90.38 127 ASP A CA 1
ATOM 1019 C C . ASP A 1 127 ? -22.157 -13.198 23.571 1.00 90.38 127 ASP A C 1
ATOM 1021 O O . ASP A 1 127 ? -22.112 -12.040 23.990 1.00 90.38 127 ASP A O 1
ATOM 1025 N N . PHE A 1 128 ? -21.719 -13.553 22.362 1.00 89.31 128 PHE A N 1
ATOM 1026 C CA . PHE A 1 128 ? -21.079 -12.650 21.425 1.00 89.31 128 PHE A CA 1
ATOM 1027 C C . PHE A 1 128 ? -21.574 -12.919 20.005 1.00 89.31 128 PHE A C 1
ATOM 1029 O O . PHE A 1 128 ? -21.574 -14.064 19.546 1.00 89.31 128 PHE A O 1
ATOM 1036 N N . ILE A 1 129 ? -21.973 -11.866 19.300 1.00 93.06 129 ILE A N 1
ATOM 1037 C CA . ILE A 1 129 ? -22.278 -11.918 17.872 1.00 93.06 129 ILE A CA 1
ATOM 1038 C C . ILE A 1 129 ? -21.299 -11.012 17.135 1.00 93.06 129 ILE A C 1
ATOM 1040 O O . ILE A 1 129 ? -21.141 -9.844 17.481 1.00 93.06 129 ILE A O 1
ATOM 1044 N N . LEU A 1 130 ? -20.652 -11.572 16.121 1.00 90.31 130 LEU A N 1
ATOM 1045 C CA . LEU A 1 130 ? -19.765 -10.891 15.193 1.00 90.31 130 LEU A CA 1
ATOM 1046 C C . LEU A 1 130 ? -20.483 -10.747 13.851 1.00 90.31 130 LEU A C 1
ATOM 1048 O O . LEU A 1 130 ? -20.991 -11.735 13.325 1.00 90.31 130 LEU A O 1
ATOM 1052 N N . VAL A 1 131 ? -20.523 -9.544 13.289 1.00 90.38 131 VAL A N 1
ATOM 1053 C CA . VAL A 1 131 ? -21.054 -9.316 11.942 1.00 90.38 131 VAL A CA 1
ATOM 1054 C C . VAL A 1 131 ? -20.045 -8.520 11.132 1.00 90.38 131 VAL A C 1
ATOM 1056 O O . VAL A 1 131 ? -19.709 -7.393 11.495 1.00 90.38 131 VAL A O 1
ATOM 1059 N N . ASN A 1 132 ? -19.554 -9.127 10.052 1.00 83.81 132 ASN A N 1
ATOM 1060 C CA . ASN A 1 132 ? -18.496 -8.577 9.211 1.00 83.81 132 ASN A CA 1
ATOM 1061 C C . ASN A 1 132 ? -19.032 -8.309 7.802 1.00 83.81 132 ASN A C 1
ATOM 1063 O O . ASN A 1 132 ? -19.317 -9.237 7.053 1.00 83.81 132 ASN A O 1
ATOM 1067 N N . PHE A 1 133 ? -19.131 -7.032 7.437 1.00 83.88 133 PHE A N 1
ATOM 1068 C CA . PHE A 1 133 ? -19.516 -6.537 6.115 1.00 83.88 133 PHE A CA 1
ATOM 1069 C C . PHE A 1 133 ? -20.811 -7.165 5.580 1.00 83.88 133 PHE A C 1
ATOM 1071 O O . PHE A 1 133 ? -20.891 -7.520 4.402 1.00 83.88 133 PHE A O 1
ATOM 1078 N N . ALA A 1 134 ? -21.818 -7.348 6.434 1.00 89.25 134 ALA A N 1
ATOM 1079 C CA . ALA A 1 134 ? -23.016 -8.107 6.081 1.00 89.25 134 ALA A CA 1
ATOM 1080 C C . ALA A 1 134 ? -24.298 -7.286 6.205 1.00 89.25 134 ALA A C 1
ATOM 1082 O O . ALA A 1 134 ? -25.183 -7.436 5.366 1.00 89.25 134 ALA A O 1
ATOM 1083 N N . PHE A 1 135 ? -24.407 -6.393 7.192 1.00 89.62 135 PHE A N 1
ATOM 1084 C CA . PHE A 1 135 ? -25.614 -5.588 7.372 1.00 89.62 135 PHE A CA 1
ATOM 1085 C C . PHE A 1 135 ? -25.873 -4.695 6.173 1.00 89.62 135 PHE A C 1
ATOM 1087 O O . PHE A 1 135 ? -26.969 -4.729 5.614 1.00 89.62 135 PHE A O 1
ATOM 1094 N N . LEU A 1 136 ? -24.876 -3.908 5.766 1.00 88.12 136 LEU A N 1
ATOM 1095 C CA . LEU A 1 136 ? -25.092 -2.914 4.719 1.00 88.12 136 LEU A CA 1
ATOM 1096 C C . LEU A 1 136 ? -25.276 -3.569 3.345 1.00 88.12 136 LEU A C 1
ATOM 1098 O O . LEU A 1 136 ? -26.020 -3.053 2.520 1.00 88.12 136 LEU A O 1
ATOM 1102 N N . ASN A 1 137 ? -24.712 -4.759 3.136 1.00 87.31 137 ASN A N 1
ATOM 1103 C CA . ASN A 1 137 ? -24.931 -5.542 1.919 1.00 87.31 137 ASN A CA 1
ATOM 1104 C C . ASN A 1 137 ? -26.295 -6.261 1.895 1.00 87.31 137 ASN A C 1
ATOM 1106 O O . ASN A 1 137 ? -26.803 -6.570 0.818 1.00 87.31 137 ASN A O 1
ATOM 1110 N N . ALA A 1 138 ? -26.885 -6.558 3.059 1.00 90.06 138 ALA A N 1
ATOM 1111 C CA . ALA A 1 138 ? -28.171 -7.251 3.156 1.00 90.06 138 ALA A CA 1
ATOM 1112 C C . ALA A 1 138 ? -29.380 -6.303 3.131 1.00 90.06 138 ALA A C 1
ATOM 1114 O O . ALA A 1 138 ? -30.455 -6.700 2.692 1.00 90.06 138 ALA A O 1
ATOM 1115 N N . CYS A 1 139 ? -29.229 -5.071 3.618 1.00 91.81 139 CYS A N 1
ATOM 1116 C CA . CYS A 1 139 ? -30.336 -4.132 3.803 1.00 91.81 139 CYS A CA 1
ATOM 1117 C C . CYS A 1 139 ? -30.530 -3.245 2.568 1.00 91.81 139 CYS A C 1
ATOM 1119 O O . CYS A 1 139 ? -29.560 -2.697 2.061 1.00 91.81 139 CYS A O 1
ATOM 1121 N N . MET A 1 140 ? -31.772 -3.036 2.114 1.00 90.38 140 MET A N 1
ATOM 1122 C CA . MET A 1 140 ? -32.058 -2.143 0.976 1.00 90.38 140 MET A CA 1
ATOM 1123 C C . MET A 1 140 ? -32.334 -0.698 1.411 1.00 90.38 140 MET A C 1
ATOM 1125 O O . MET A 1 140 ? -32.317 0.226 0.596 1.00 90.38 140 MET A O 1
ATOM 1129 N N . ASN A 1 141 ? -32.654 -0.494 2.689 1.00 91.19 141 ASN A N 1
ATOM 1130 C CA . ASN A 1 141 ? -33.000 0.796 3.277 1.00 91.19 141 ASN A CA 1
ATOM 1131 C C . ASN A 1 141 ? -32.765 0.783 4.804 1.00 91.19 141 ASN A C 1
ATOM 1133 O O . ASN A 1 141 ? -32.361 -0.223 5.387 1.00 91.19 141 ASN A O 1
ATOM 1137 N N . VAL A 1 142 ? -33.015 1.918 5.462 1.00 89.50 142 VAL A N 1
ATOM 1138 C CA . VAL A 1 142 ? -32.821 2.068 6.917 1.00 89.50 142 VAL A CA 1
ATOM 1139 C C . VAL A 1 142 ? -33.793 1.201 7.731 1.00 89.50 142 VAL A C 1
ATOM 1141 O O . VAL A 1 142 ? -33.419 0.722 8.796 1.00 89.50 142 VAL A O 1
ATOM 1144 N N . GLU A 1 143 ? -35.007 0.939 7.241 1.00 94.25 143 GLU A N 1
ATOM 1145 C CA . GLU A 1 143 ? -35.978 0.077 7.935 1.00 94.25 143 GLU A CA 1
ATOM 1146 C C . GLU A 1 143 ? -35.487 -1.378 7.981 1.00 94.25 143 GLU A C 1
ATOM 1148 O O . GLU A 1 143 ? -35.593 -2.039 9.016 1.00 94.25 143 GLU A O 1
ATOM 1153 N N . ASP A 1 144 ? -34.873 -1.854 6.894 1.00 94.81 144 ASP A N 1
ATOM 1154 C CA . ASP A 1 144 ? -34.207 -3.157 6.844 1.00 94.81 144 ASP A CA 1
ATOM 1155 C C . ASP A 1 144 ? -33.036 -3.229 7.834 1.00 94.81 144 ASP A C 1
ATOM 1157 O O . ASP A 1 144 ? -32.898 -4.226 8.544 1.00 94.81 144 ASP A O 1
ATOM 1161 N N . LEU A 1 145 ? -32.234 -2.161 7.943 1.00 93.75 145 LEU A N 1
ATOM 1162 C CA . LEU A 1 145 ? -31.127 -2.077 8.905 1.00 93.75 145 LEU A CA 1
ATOM 1163 C C . LEU A 1 145 ? -31.628 -2.163 10.352 1.00 93.75 145 LEU A C 1
ATOM 1165 O O . LEU A 1 145 ? -31.108 -2.946 11.149 1.00 93.75 145 LEU A O 1
ATOM 1169 N N . GLU A 1 146 ? -32.660 -1.395 10.698 1.00 94.19 146 GLU A N 1
ATOM 1170 C CA . GLU A 1 146 ? -33.288 -1.440 12.021 1.00 94.19 146 GLU A CA 1
ATOM 1171 C C . GLU A 1 146 ? -33.880 -2.824 12.325 1.00 94.19 146 GLU A C 1
ATOM 1173 O O . GLU A 1 146 ? -33.727 -3.349 13.434 1.00 94.19 146 GLU A O 1
ATOM 1178 N N . LYS A 1 147 ? -34.531 -3.442 11.333 1.00 96.06 147 LYS A N 1
ATOM 1179 C CA . LYS A 1 147 ? -35.097 -4.789 11.442 1.00 96.06 147 LYS A CA 1
ATOM 1180 C C . LYS A 1 147 ? -34.007 -5.831 11.673 1.00 96.06 147 LYS A C 1
ATOM 1182 O O . LYS A 1 147 ? -34.122 -6.629 12.604 1.00 96.06 147 LYS A O 1
ATOM 1187 N N . ALA A 1 148 ? -32.938 -5.799 10.883 1.00 95.56 148 ALA A N 1
ATOM 1188 C CA . ALA A 1 148 ? -31.799 -6.691 11.039 1.00 95.56 148 ALA A CA 1
ATOM 1189 C C . ALA A 1 148 ? -31.151 -6.527 12.423 1.00 95.56 148 ALA A C 1
ATOM 1191 O O . ALA A 1 148 ? -30.872 -7.518 13.100 1.00 95.56 148 ALA A O 1
ATOM 1192 N N . MET A 1 149 ? -30.988 -5.285 12.898 1.00 94.38 149 MET A N 1
ATOM 1193 C CA . MET A 1 149 ? -30.431 -4.999 14.224 1.00 94.38 149 MET A CA 1
ATOM 1194 C C . MET A 1 149 ? -31.304 -5.608 15.317 1.00 94.38 149 MET A C 1
ATOM 1196 O O . MET A 1 149 ? -30.795 -6.221 16.259 1.00 94.38 149 MET A O 1
ATOM 1200 N N . LYS A 1 150 ? -32.630 -5.501 15.174 1.00 95.12 150 LYS A N 1
ATOM 1201 C CA . LYS A 1 150 ? -33.573 -6.098 16.119 1.00 95.12 150 LYS A CA 1
ATOM 1202 C C . LYS A 1 150 ? -33.529 -7.625 16.102 1.00 95.12 150 LYS A C 1
ATOM 1204 O O . LYS A 1 150 ? -33.577 -8.248 17.164 1.00 95.12 150 LYS A O 1
ATOM 1209 N N . ASN A 1 151 ? -33.414 -8.229 14.926 1.00 95.31 151 ASN A N 1
ATOM 1210 C CA . ASN A 1 151 ? -33.313 -9.677 14.786 1.00 95.31 151 ASN A CA 1
ATOM 1211 C C . ASN A 1 151 ? -32.024 -10.212 15.438 1.00 95.31 151 ASN A C 1
ATOM 1213 O O . ASN A 1 151 ? -32.074 -11.190 16.185 1.00 95.31 151 ASN A O 1
ATOM 1217 N N . VAL A 1 152 ? -30.890 -9.527 15.246 1.00 94.56 152 VAL A N 1
ATOM 1218 C CA . VAL A 1 152 ? -29.608 -9.860 15.891 1.00 94.56 152 VAL A CA 1
ATOM 1219 C C . VAL A 1 152 ? -29.663 -9.655 17.406 1.00 94.56 152 VAL A C 1
ATOM 1221 O O . VAL A 1 152 ? -29.237 -10.535 18.155 1.00 94.56 152 VAL A O 1
ATOM 1224 N N . TYR A 1 153 ? -30.258 -8.555 17.880 1.00 93.88 153 TYR A N 1
ATOM 1225 C CA . TYR A 1 153 ? -30.506 -8.319 19.308 1.00 93.88 153 TYR A CA 1
ATOM 1226 C C . TYR A 1 153 ? -31.239 -9.501 19.955 1.00 93.88 153 TYR A C 1
ATOM 1228 O O . TYR A 1 153 ? -30.855 -9.989 21.016 1.00 93.88 153 TYR A O 1
ATOM 1236 N N . ASN A 1 154 ? -32.255 -10.032 19.271 1.00 93.56 154 ASN A N 1
ATOM 1237 C CA . ASN A 1 154 ? -33.031 -11.171 19.749 1.00 93.56 154 ASN A CA 1
ATOM 1238 C C . ASN A 1 154 ? -32.239 -12.490 19.784 1.00 93.56 154 ASN A C 1
ATOM 1240 O O . ASN A 1 154 ? -32.773 -13.478 20.284 1.00 93.56 154 ASN A O 1
ATOM 1244 N N . LYS A 1 155 ? -30.992 -12.550 19.306 1.00 94.62 155 LYS A N 1
ATOM 1245 C CA . LYS A 1 155 ? -30.120 -13.733 19.405 1.00 94.62 155 LYS A CA 1
ATOM 1246 C C . LYS A 1 155 ? -29.042 -13.610 20.483 1.00 94.62 155 LYS A C 1
ATOM 1248 O O . LYS A 1 155 ? -28.336 -14.583 20.736 1.00 94.62 155 LYS A O 1
ATOM 1253 N N . LEU A 1 156 ? -28.960 -12.482 21.184 1.00 92.31 156 LEU A N 1
ATOM 1254 C CA . LEU A 1 156 ? -28.051 -12.324 22.317 1.00 92.31 156 LEU A CA 1
ATOM 1255 C C . LEU A 1 156 ? -28.675 -12.790 23.634 1.00 92.31 156 LEU A C 1
ATOM 1257 O O . LEU A 1 156 ? -29.890 -12.704 23.851 1.00 92.31 156 LEU A O 1
ATOM 1261 N N . VAL A 1 157 ? -27.824 -13.304 24.521 1.00 92.38 157 VAL A N 1
ATOM 1262 C CA . VAL A 1 157 ? -28.140 -13.422 25.949 1.00 92.38 157 VAL A CA 1
ATOM 1263 C C . VAL A 1 157 ? -28.164 -12.034 26.588 1.00 92.38 157 VAL A C 1
ATOM 1265 O O . VAL A 1 157 ? -27.514 -11.100 26.114 1.00 92.38 157 VAL A O 1
ATOM 1268 N N . LYS A 1 158 ? -28.856 -11.902 27.722 1.00 88.31 158 LYS A N 1
ATOM 1269 C CA . LYS A 1 158 ? -28.777 -10.688 28.539 1.00 88.31 158 LYS A CA 1
ATOM 1270 C C . LYS A 1 158 ? -27.330 -10.399 28.933 1.00 88.31 158 LYS A C 1
ATOM 1272 O O . LYS A 1 158 ? -26.650 -11.267 29.471 1.00 88.31 158 LYS A O 1
ATOM 1277 N N . GLY A 1 159 ? -26.877 -9.172 28.682 1.00 83.31 159 GLY A N 1
ATOM 1278 C CA . GLY A 1 159 ? -25.487 -8.767 28.894 1.00 83.31 159 GLY A CA 1
ATOM 1279 C C . GLY A 1 159 ? -24.535 -9.118 27.749 1.00 83.31 159 GLY A C 1
ATOM 1280 O O . GLY A 1 159 ? -23.369 -8.742 27.840 1.00 83.31 159 GLY A O 1
ATOM 1281 N N . GLY A 1 160 ? -25.015 -9.797 26.700 1.00 86.88 160 GLY A N 1
ATOM 1282 C CA . GLY A 1 160 ? -24.234 -10.168 25.524 1.00 86.88 160 GLY A CA 1
ATOM 1283 C C . GLY A 1 160 ? -23.862 -8.981 24.636 1.00 86.88 160 GLY A C 1
ATOM 1284 O O . GLY A 1 160 ? -24.399 -7.873 24.774 1.00 86.88 160 GLY A O 1
ATOM 1285 N N . TYR A 1 161 ? -22.931 -9.235 23.719 1.00 85.88 161 TYR A N 1
ATOM 1286 C CA . TYR A 1 161 ? -22.273 -8.212 22.911 1.00 85.88 161 TYR A CA 1
ATOM 1287 C C . TYR A 1 161 ? -22.455 -8.442 21.413 1.00 85.88 161 TYR A C 1
ATOM 1289 O O . TYR A 1 161 ? -22.324 -9.560 20.920 1.00 85.88 161 TYR A O 1
ATOM 1297 N N . LEU A 1 162 ? -22.696 -7.351 20.692 1.00 88.00 162 LEU A N 1
ATOM 1298 C CA . LEU A 1 162 ? -22.600 -7.273 19.242 1.00 88.00 162 LEU A CA 1
ATOM 1299 C C . LEU A 1 162 ? -21.321 -6.520 18.875 1.00 88.00 162 LEU A C 1
ATOM 1301 O O . LEU A 1 162 ? -21.113 -5.400 19.347 1.00 88.00 162 LEU A O 1
ATOM 1305 N N . PHE A 1 163 ? -20.513 -7.119 18.007 1.00 85.00 163 PHE A N 1
ATOM 1306 C CA . PHE A 1 163 ? -19.468 -6.439 17.258 1.00 85.00 163 PHE A CA 1
ATOM 1307 C C . PHE A 1 163 ? -19.873 -6.379 15.792 1.00 85.00 163 PHE A C 1
ATOM 1309 O O . PHE A 1 163 ? -20.123 -7.409 15.164 1.00 85.00 163 PHE A O 1
ATOM 1316 N N . LEU A 1 164 ? -19.928 -5.167 15.260 1.00 83.75 164 LEU A N 1
ATOM 1317 C CA . LEU A 1 164 ? -20.314 -4.895 13.889 1.00 83.75 164 LEU A CA 1
ATOM 1318 C C . LEU A 1 164 ? -19.175 -4.179 13.170 1.00 83.75 164 LEU A C 1
ATOM 1320 O O . LEU A 1 164 ? -18.720 -3.135 13.633 1.00 83.75 164 LEU A O 1
ATOM 1324 N N . GLN A 1 165 ? -18.759 -4.722 12.032 1.00 80.25 165 GLN A N 1
ATOM 1325 C CA . GLN A 1 165 ? -17.760 -4.140 11.147 1.00 80.25 165 GLN A CA 1
ATOM 1326 C C . GLN A 1 165 ? -18.364 -3.941 9.757 1.00 80.25 165 GLN A C 1
ATOM 1328 O O . GLN A 1 165 ? -18.749 -4.913 9.124 1.00 80.25 165 GLN A O 1
ATOM 1333 N N . GLU A 1 166 ? -18.436 -2.708 9.252 1.00 79.06 166 GLU A N 1
ATOM 1334 C CA . GLU A 1 166 ? -19.102 -2.407 7.972 1.00 79.06 166 GLU A CA 1
ATOM 1335 C C . GLU A 1 166 ? -18.307 -1.433 7.087 1.00 79.06 166 GLU A C 1
ATOM 1337 O O . GLU A 1 166 ? -17.454 -0.677 7.563 1.00 79.06 166 GLU A O 1
ATOM 1342 N N . ASN A 1 167 ? -18.612 -1.442 5.781 1.00 72.06 167 ASN A N 1
ATOM 1343 C CA . ASN A 1 167 ? -18.085 -0.497 4.792 1.00 72.06 167 ASN A CA 1
ATOM 1344 C C . ASN A 1 167 ? -19.208 0.412 4.286 1.00 72.06 167 ASN A C 1
ATOM 1346 O O . ASN A 1 167 ? -20.117 -0.039 3.595 1.00 72.06 167 ASN A O 1
ATOM 1350 N N . ASN A 1 168 ? -19.120 1.703 4.582 1.00 67.06 168 ASN A N 1
ATOM 1351 C CA . ASN A 1 168 ? -20.236 2.628 4.408 1.00 67.06 168 ASN A CA 1
ATOM 1352 C C . ASN A 1 168 ? -20.052 3.672 3.291 1.00 67.06 168 ASN A C 1
ATOM 1354 O O . ASN A 1 168 ? -20.793 4.653 3.228 1.00 67.06 168 ASN A O 1
ATOM 1358 N N . LYS A 1 169 ? -19.038 3.510 2.430 1.00 62.47 169 LYS A N 1
ATOM 1359 C CA . LYS A 1 169 ? -18.651 4.535 1.441 1.00 62.47 169 LYS A CA 1
ATOM 1360 C C . LYS A 1 169 ? -19.092 4.295 0.006 1.00 62.47 169 LYS A C 1
ATOM 1362 O O . LYS A 1 169 ? -18.965 5.206 -0.815 1.00 62.47 169 LYS A O 1
ATOM 1367 N N . HIS A 1 170 ? -19.573 3.104 -0.308 1.00 62.97 170 HIS A N 1
ATOM 1368 C CA . HIS A 1 170 ? -19.915 2.728 -1.672 1.00 62.97 170 HIS A CA 1
ATOM 1369 C C . HIS A 1 170 ? -21.336 2.196 -1.719 1.00 62.97 170 HIS A C 1
ATOM 1371 O O . HIS A 1 170 ? -21.681 1.352 -0.904 1.00 62.97 170 HIS A O 1
ATOM 1377 N N . SER A 1 171 ? -22.137 2.669 -2.675 1.00 71.12 171 SER A N 1
ATOM 1378 C CA . SER A 1 171 ? -23.492 2.153 -2.909 1.00 71.12 171 SER A CA 1
ATOM 1379 C C . SER A 1 171 ? -23.493 0.774 -3.567 1.00 71.12 171 SER A C 1
ATOM 1381 O O . SER A 1 171 ? -24.540 0.137 -3.676 1.00 71.12 171 SER A O 1
ATOM 1383 N N . GLU A 1 172 ? -22.325 0.343 -4.054 1.00 71.06 172 GLU A N 1
ATOM 1384 C CA . GLU A 1 172 ? -22.136 -0.906 -4.774 1.00 71.06 172 GLU A CA 1
ATOM 1385 C C . GLU A 1 172 ? -20.827 -1.596 -4.364 1.00 71.06 172 GLU A C 1
ATOM 1387 O O . GLU A 1 172 ? -19.774 -0.961 -4.267 1.00 71.06 172 GLU A O 1
ATOM 1392 N N . LEU A 1 173 ? -20.894 -2.912 -4.167 1.00 65.69 173 LEU A N 1
ATOM 1393 C CA . LEU A 1 173 ? -19.765 -3.815 -3.963 1.00 65.69 173 LEU A CA 1
ATOM 1394 C C . LEU A 1 173 ? -19.529 -4.633 -5.238 1.00 65.69 173 LEU A C 1
ATOM 1396 O O . LEU A 1 173 ? -20.437 -5.303 -5.724 1.00 65.69 173 LEU A O 1
ATOM 1400 N N . LEU A 1 174 ? -18.309 -4.626 -5.778 1.00 66.12 174 LEU A N 1
ATOM 1401 C CA . LEU A 1 174 ? -17.960 -5.437 -6.948 1.00 66.12 174 LEU A CA 1
ATOM 1402 C C . LEU A 1 174 ? -17.443 -6.818 -6.526 1.00 66.12 174 LEU A C 1
ATOM 1404 O O . LEU A 1 174 ? -16.442 -6.928 -5.825 1.00 66.12 174 LEU A O 1
ATOM 1408 N N . VAL A 1 175 ? -18.090 -7.881 -7.006 1.00 64.56 175 VAL A N 1
ATOM 1409 C CA . VAL A 1 175 ? -17.652 -9.271 -6.820 1.00 64.56 175 VAL A CA 1
ATOM 1410 C C . VAL A 1 175 ? -17.691 -9.985 -8.166 1.00 64.56 175 VAL A C 1
ATOM 1412 O O . VAL A 1 175 ? -18.749 -10.074 -8.786 1.00 64.56 175 VAL A O 1
ATOM 1415 N N . ASP A 1 176 ? -16.553 -10.506 -8.638 1.00 65.88 176 ASP A N 1
ATOM 1416 C CA . ASP A 1 176 ? -16.467 -11.179 -9.950 1.00 65.88 176 ASP A CA 1
ATOM 1417 C C . ASP A 1 176 ? -16.921 -10.290 -11.123 1.00 65.88 176 ASP A C 1
ATOM 1419 O O . ASP A 1 176 ? -17.539 -10.758 -12.078 1.00 65.88 176 ASP A O 1
ATOM 1423 N N . GLY A 1 177 ? -16.652 -8.982 -11.032 1.00 65.50 177 GLY A N 1
ATOM 1424 C CA . GLY A 1 177 ? -17.087 -7.993 -12.024 1.00 65.50 177 GLY A CA 1
ATOM 1425 C C . GLY A 1 177 ? -18.590 -7.690 -12.006 1.00 65.50 177 GLY A C 1
ATOM 1426 O O . GLY A 1 177 ? -19.066 -6.959 -12.871 1.00 65.50 177 GLY A O 1
ATOM 1427 N N . LYS A 1 178 ? -19.344 -8.229 -11.040 1.00 68.69 178 LYS A N 1
ATOM 1428 C CA . LYS A 1 178 ? -20.760 -7.913 -10.821 1.00 68.69 178 LYS A CA 1
ATOM 1429 C C . LYS A 1 178 ? -20.911 -6.943 -9.656 1.00 68.69 178 LYS A C 1
ATOM 1431 O O . LYS A 1 178 ? -20.304 -7.158 -8.612 1.00 68.69 178 LYS A O 1
ATOM 1436 N N . ALA A 1 179 ? -21.732 -5.915 -9.836 1.00 74.31 179 ALA A N 1
ATOM 1437 C CA . ALA A 1 179 ? -22.104 -4.983 -8.778 1.00 74.31 179 ALA A CA 1
ATOM 1438 C C . ALA A 1 179 ? -23.235 -5.563 -7.918 1.00 74.31 179 ALA A C 1
ATOM 1440 O O . ALA A 1 179 ? -24.231 -6.062 -8.442 1.00 74.31 179 ALA A O 1
ATOM 1441 N N . TYR A 1 180 ? -23.062 -5.488 -6.605 1.00 75.94 180 TYR A N 1
ATOM 1442 C CA . TYR A 1 180 ? -24.034 -5.845 -5.578 1.00 75.94 180 TYR A CA 1
ATOM 1443 C C . TYR A 1 180 ? -24.382 -4.596 -4.782 1.00 75.94 180 TYR A C 1
ATOM 1445 O O . TYR A 1 180 ? -23.528 -3.735 -4.602 1.00 75.94 180 TYR A O 1
ATOM 1453 N N . HIS A 1 181 ? -25.622 -4.491 -4.316 1.00 83.62 181 HIS A N 1
ATOM 1454 C CA . HIS A 1 181 ? -26.066 -3.355 -3.515 1.00 83.62 181 HIS A CA 1
ATOM 1455 C C . HIS A 1 181 ? -25.300 -3.262 -2.189 1.00 83.62 181 HIS A C 1
ATOM 1457 O O . HIS A 1 181 ? -24.991 -4.284 -1.581 1.00 83.62 181 HIS A O 1
ATOM 1463 N N . ASN A 1 182 ? -25.041 -2.034 -1.745 1.00 83.62 182 ASN A N 1
ATOM 1464 C CA . ASN A 1 182 ? -24.585 -1.734 -0.397 1.00 83.62 182 ASN A CA 1
ATOM 1465 C C . ASN A 1 182 ? -25.284 -0.462 0.108 1.00 83.62 182 ASN A C 1
ATOM 1467 O O . ASN A 1 182 ? -25.275 0.581 -0.555 1.00 83.62 182 ASN A O 1
ATOM 1471 N N . LEU A 1 183 ? -25.911 -0.548 1.276 1.00 85.19 183 LEU A N 1
ATOM 1472 C CA . LEU A 1 183 ? -26.662 0.540 1.878 1.00 85.19 183 LEU A CA 1
ATOM 1473 C C . LEU A 1 183 ? -25.722 1.652 2.358 1.00 85.19 183 LEU A C 1
ATOM 1475 O O . LEU A 1 183 ? -24.855 1.455 3.206 1.00 85.19 183 LEU A O 1
ATOM 1479 N N . MET A 1 184 ? -25.944 2.861 1.849 1.00 81.81 184 MET A N 1
ATOM 1480 C CA . MET A 1 184 ? -25.171 4.048 2.215 1.00 81.81 184 MET A CA 1
ATOM 1481 C C . MET A 1 184 ? -25.746 4.713 3.466 1.00 81.81 184 MET A C 1
ATOM 1483 O O . MET A 1 184 ? -26.763 5.402 3.391 1.00 81.81 184 MET A O 1
ATOM 1487 N N . VAL A 1 185 ? -25.073 4.543 4.603 1.00 77.38 185 VAL A N 1
ATOM 1488 C CA . VAL A 1 185 ? -25.430 5.161 5.892 1.00 77.38 185 VAL A CA 1
ATOM 1489 C C . VAL A 1 185 ? -24.192 5.710 6.597 1.00 77.38 185 VAL A C 1
ATOM 1491 O O . VAL A 1 185 ? -23.080 5.226 6.404 1.00 77.38 185 VAL A O 1
ATOM 1494 N N . ASP A 1 186 ? -24.352 6.740 7.422 1.00 77.00 186 ASP A N 1
ATOM 1495 C CA . ASP A 1 186 ? -23.274 7.205 8.297 1.00 77.00 186 ASP A CA 1
ATOM 1496 C C . ASP A 1 186 ? -23.263 6.436 9.633 1.00 77.00 186 ASP A C 1
ATOM 1498 O O . ASP A 1 186 ? -24.170 5.655 9.933 1.00 77.00 186 ASP A O 1
ATOM 1502 N N . GLY A 1 187 ? -22.217 6.638 10.442 1.00 74.75 187 GLY A N 1
ATOM 1503 C CA . GLY A 1 187 ? -22.110 5.995 11.754 1.00 74.75 187 GLY A CA 1
ATOM 1504 C C . GLY A 1 187 ? -23.263 6.350 12.699 1.00 74.75 187 GLY A C 1
ATOM 1505 O O . GLY A 1 187 ? -23.697 5.502 13.473 1.00 74.75 187 GLY A O 1
ATOM 1506 N N . LYS A 1 188 ? -23.833 7.557 12.579 1.00 78.50 188 LYS A N 1
ATOM 1507 C CA . LYS A 1 188 ? -24.946 8.028 13.417 1.00 78.50 188 LYS A CA 1
ATOM 1508 C C . LYS A 1 188 ? -26.235 7.258 13.139 1.00 78.50 188 LYS A C 1
ATOM 1510 O O . LYS A 1 188 ? -26.947 6.902 14.069 1.00 78.50 188 LYS A O 1
ATOM 1515 N N . LEU A 1 189 ? -26.532 6.953 11.879 1.00 82.06 189 LEU A N 1
ATOM 1516 C CA . LEU A 1 189 ? -27.686 6.119 11.536 1.00 82.06 189 LEU A CA 1
ATOM 1517 C C . LEU A 1 189 ? -27.530 4.688 12.064 1.00 82.06 189 LEU A C 1
ATOM 1519 O O . LEU A 1 189 ? -28.502 4.091 12.523 1.00 82.06 189 LEU A O 1
ATOM 1523 N N . ILE A 1 190 ? -26.307 4.149 12.058 1.00 84.62 190 ILE A N 1
ATOM 1524 C CA . ILE A 1 190 ? -26.017 2.840 12.656 1.00 84.62 190 ILE A CA 1
ATOM 1525 C C . ILE A 1 190 ? -26.200 2.882 14.187 1.00 84.62 190 ILE A C 1
ATOM 1527 O O . ILE A 1 190 ? -26.792 1.960 14.751 1.00 84.62 190 ILE A O 1
ATOM 1531 N N . GLU A 1 191 ? -25.758 3.955 14.856 1.00 82.94 191 GLU A N 1
ATOM 1532 C CA . GLU A 1 191 ? -26.009 4.197 16.290 1.00 82.94 191 GLU A CA 1
ATOM 1533 C C . GLU A 1 191 ? -27.495 4.214 16.617 1.00 82.94 191 GLU A C 1
ATOM 1535 O O . GLU A 1 191 ? -27.942 3.539 17.544 1.00 82.94 191 GLU A O 1
ATOM 1540 N N . GLU A 1 192 ? -28.257 4.994 15.854 1.00 86.62 192 GLU A N 1
ATOM 1541 C CA . GLU A 1 192 ? -29.691 5.169 16.051 1.00 86.62 192 GLU A CA 1
ATOM 1542 C C . GLU A 1 192 ? -30.434 3.844 15.844 1.00 86.62 192 GLU A C 1
ATOM 1544 O O . GLU A 1 192 ? -31.262 3.472 16.680 1.00 86.62 192 GLU A O 1
ATOM 1549 N N . ALA A 1 193 ? -30.082 3.079 14.804 1.00 90.06 193 ALA A N 1
ATOM 1550 C CA . ALA A 1 193 ? -30.642 1.752 14.559 1.00 90.06 193 ALA A CA 1
ATOM 1551 C C . ALA A 1 193 ? -30.313 0.762 15.693 1.00 90.06 193 ALA A C 1
ATOM 1553 O O . ALA A 1 193 ? -31.195 0.034 16.159 1.00 90.06 193 ALA A O 1
ATOM 1554 N N . ALA A 1 194 ? -29.073 0.762 16.194 1.00 88.44 194 ALA A N 1
ATOM 1555 C CA . ALA A 1 194 ? -28.669 -0.075 17.322 1.00 88.44 194 ALA A CA 1
ATOM 1556 C C . ALA A 1 194 ? -29.406 0.317 18.619 1.00 88.44 194 ALA A C 1
ATOM 1558 O O . ALA A 1 194 ? -29.935 -0.547 19.327 1.00 88.44 194 ALA A O 1
ATOM 1559 N N . ALA A 1 195 ? -29.511 1.616 18.909 1.00 87.81 195 ALA A N 1
ATOM 1560 C CA . ALA A 1 195 ? -30.240 2.127 20.067 1.00 87.81 195 ALA A CA 1
ATOM 1561 C C . ALA A 1 195 ? -31.730 1.755 20.003 1.00 87.81 195 ALA A C 1
ATOM 1563 O O . ALA A 1 195 ? -32.289 1.263 20.985 1.00 87.81 195 ALA A O 1
ATOM 1564 N N . LYS A 1 196 ? -32.360 1.896 18.829 1.00 92.25 196 LYS A N 1
ATOM 1565 C CA . LYS A 1 196 ? -33.760 1.509 18.592 1.00 92.25 196 LYS A CA 1
ATOM 1566 C C . LYS A 1 196 ? -33.987 0.006 18.762 1.00 92.25 196 LYS A C 1
ATOM 1568 O O . LYS A 1 196 ? -35.036 -0.409 19.258 1.00 92.25 196 LYS A O 1
ATOM 1573 N N . ALA A 1 197 ? -33.003 -0.819 18.403 1.00 91.88 197 ALA A N 1
ATOM 1574 C CA . ALA A 1 197 ? -33.059 -2.260 18.631 1.00 91.88 197 ALA A CA 1
ATOM 1575 C C . ALA A 1 197 ? -32.973 -2.640 20.125 1.00 91.88 197 ALA A C 1
ATOM 1577 O O . ALA A 1 197 ? -33.476 -3.703 20.509 1.00 91.88 197 ALA A O 1
ATOM 1578 N N . GLY A 1 198 ? -32.431 -1.751 20.966 1.00 89.38 198 GLY A N 1
ATOM 1579 C CA . GLY A 1 198 ? -32.302 -1.917 22.417 1.00 89.38 198 GLY A CA 1
ATOM 1580 C C . GLY A 1 198 ? -30.861 -2.081 22.903 1.00 89.38 198 GLY A C 1
ATOM 1581 O O . GLY A 1 198 ? -30.646 -2.473 24.054 1.00 89.38 198 GLY A O 1
ATOM 1582 N N . PHE A 1 199 ? -29.872 -1.823 22.046 1.00 84.88 199 PHE A N 1
ATOM 1583 C CA . PHE A 1 199 ? -28.469 -1.849 22.433 1.00 84.88 199 PHE A CA 1
ATOM 1584 C C . PHE A 1 199 ? -28.044 -0.562 23.134 1.00 84.88 199 PHE A C 1
ATOM 1586 O O . PHE A 1 199 ? -28.500 0.531 22.814 1.00 84.88 199 PHE A O 1
ATOM 1593 N N . THR A 1 200 ? -27.088 -0.686 24.050 1.00 80.50 200 THR A N 1
ATOM 1594 C CA . THR A 1 200 ? -26.274 0.448 24.490 1.00 80.50 200 THR A CA 1
ATOM 1595 C C . THR A 1 200 ? -24.932 0.389 23.797 1.00 80.50 200 THR A C 1
ATOM 1597 O O . THR A 1 200 ? -24.173 -0.564 23.972 1.00 80.50 200 THR A O 1
ATOM 1600 N N . VAL A 1 201 ? -24.665 1.407 22.992 1.00 75.25 201 VAL A N 1
ATOM 1601 C CA . VAL A 1 201 ? -23.417 1.546 22.253 1.00 75.25 201 VAL A CA 1
ATOM 1602 C C . VAL A 1 201 ? -22.322 1.980 23.223 1.00 75.25 201 VAL A C 1
ATOM 1604 O O . VAL A 1 201 ? -22.413 3.048 23.822 1.00 75.25 201 VAL A O 1
ATOM 1607 N N . SER A 1 202 ? -21.313 1.132 23.422 1.00 62.22 202 SER A N 1
ATOM 1608 C CA . SER A 1 202 ? -20.207 1.402 24.351 1.00 62.22 202 SER A CA 1
ATOM 1609 C C . SER A 1 202 ? -19.014 2.049 23.660 1.00 62.22 202 SER A C 1
ATOM 1611 O O . SER A 1 202 ? -18.297 2.831 24.280 1.00 62.22 202 SER A O 1
ATOM 1613 N N . ASN A 1 203 ? -18.791 1.727 22.385 1.00 56.31 203 ASN A N 1
ATOM 1614 C CA . ASN A 1 203 ? -17.724 2.312 21.588 1.00 56.31 203 ASN A CA 1
ATOM 1615 C C . ASN A 1 203 ? -18.098 2.249 20.103 1.00 56.31 203 ASN A C 1
ATOM 1617 O O . ASN A 1 203 ? -18.522 1.201 19.613 1.00 56.31 203 ASN A O 1
ATOM 1621 N N . ILE A 1 204 ? -17.917 3.365 19.401 1.00 49.25 204 ILE A N 1
ATOM 1622 C CA . ILE A 1 204 ? -17.864 3.391 17.943 1.00 49.25 204 ILE A CA 1
ATOM 1623 C C . ILE A 1 204 ? -16.492 3.868 17.572 1.00 49.25 204 ILE A C 1
ATOM 1625 O O . ILE A 1 204 ? -16.123 5.031 17.748 1.00 49.25 204 ILE A O 1
ATOM 1629 N N . THR A 1 205 ? -15.739 2.939 17.021 1.00 47.44 205 THR A N 1
ATOM 1630 C CA . THR A 1 205 ? -14.594 3.293 16.223 1.00 47.44 205 THR A CA 1
ATOM 1631 C C . THR A 1 205 ? -15.115 3.441 14.808 1.00 47.44 205 THR A C 1
ATOM 1633 O O . THR A 1 205 ? -15.112 2.488 14.034 1.00 47.44 205 THR A O 1
ATOM 1636 N N . GLU A 1 206 ? -15.513 4.652 14.416 1.00 43.50 206 GLU A N 1
ATOM 1637 C CA . GLU A 1 206 ? -15.174 5.012 13.046 1.00 43.50 206 GLU A CA 1
ATOM 1638 C C . GLU A 1 206 ? -13.653 4.877 13.009 1.00 43.50 206 GLU A C 1
ATOM 1640 O O . GLU A 1 206 ? -12.961 5.545 13.791 1.00 43.50 206 GLU A O 1
ATOM 1645 N N . GLU A 1 207 ? -13.098 4.021 12.158 1.00 43.97 207 GLU A N 1
ATOM 1646 C CA . GLU A 1 207 ? -11.709 4.170 11.749 1.00 43.97 207 GLU A CA 1
ATOM 1647 C C . GLU A 1 207 ? -11.587 5.468 10.942 1.00 43.97 207 GLU A C 1
ATOM 1649 O O . GLU A 1 207 ? -11.359 5.446 9.741 1.00 43.97 207 GLU A O 1
ATOM 1654 N N . LEU A 1 208 ? -11.799 6.599 11.626 1.00 36.62 208 LEU A N 1
ATOM 1655 C CA . LEU A 1 208 ? -11.019 7.825 11.605 1.00 36.62 208 LEU A CA 1
ATOM 1656 C C . LEU A 1 208 ? -11.099 8.643 12.932 1.00 36.62 208 LEU A C 1
ATOM 1658 O O . LEU A 1 208 ? -10.594 9.766 12.924 1.00 36.62 208 LEU A O 1
ATOM 1662 N N . ARG A 1 209 ? -11.672 8.173 14.067 1.00 30.98 209 ARG A N 1
ATOM 1663 C CA . ARG A 1 209 ? -11.915 9.074 15.230 1.00 30.98 209 ARG A CA 1
ATOM 1664 C C . ARG A 1 209 ? -11.213 8.873 16.576 1.00 30.98 209 ARG A C 1
ATOM 1666 O O . ARG A 1 209 ? -11.358 9.778 17.384 1.00 30.98 209 ARG A O 1
ATOM 1673 N N . ASN A 1 210 ? -10.386 7.851 16.822 1.00 30.05 210 ASN A N 1
ATOM 1674 C CA . ASN A 1 210 ? -9.613 7.794 18.089 1.00 30.05 210 ASN A CA 1
ATOM 1675 C C . ASN A 1 210 ? -8.151 7.320 18.001 1.00 30.05 210 ASN A C 1
ATOM 1677 O O . ASN A 1 210 ? -7.475 7.235 19.023 1.00 30.05 210 ASN A O 1
ATOM 1681 N N . ILE A 1 211 ? -7.585 7.171 16.799 1.00 34.38 211 ILE A N 1
ATOM 1682 C CA . ILE A 1 211 ? -6.205 7.641 16.643 1.00 34.38 211 ILE A CA 1
ATOM 1683 C C . ILE A 1 211 ? -6.371 9.153 16.606 1.00 34.38 211 ILE A C 1
ATOM 1685 O O . ILE A 1 211 ? -7.025 9.665 15.697 1.00 34.38 211 ILE A O 1
ATOM 1689 N N . VAL A 1 212 ? -5.834 9.889 17.581 1.00 32.97 212 VAL A N 1
ATOM 1690 C CA . VAL A 1 212 ? -5.527 11.297 17.327 1.00 32.97 212 VAL A CA 1
ATOM 1691 C C . VAL A 1 212 ? -4.634 11.245 16.102 1.00 32.97 212 VAL A C 1
ATOM 1693 O O . VAL A 1 212 ? -3.453 10.922 16.223 1.00 32.97 212 VAL A O 1
ATOM 1696 N N . PHE A 1 213 ? -5.188 11.457 14.905 1.00 41.00 213 PHE A N 1
ATOM 1697 C CA . PHE A 1 213 ? -4.365 11.686 13.743 1.00 41.00 213 PHE A CA 1
ATOM 1698 C C . PHE A 1 213 ? -3.561 12.909 14.133 1.00 41.00 213 PHE A C 1
ATOM 1700 O O . PHE A 1 213 ? -4.052 14.037 14.097 1.00 41.00 213 PHE A O 1
ATOM 1707 N N . SER A 1 214 ? -2.315 12.686 14.552 1.00 48.56 214 SER A N 1
ATOM 1708 C CA . SER A 1 214 ? -1.284 13.677 14.369 1.00 48.56 214 SER A CA 1
ATOM 1709 C C . SER A 1 214 ? -1.327 13.937 12.878 1.00 48.56 214 SER A C 1
ATOM 1711 O O . SER A 1 214 ? -0.803 13.155 12.086 1.00 48.56 214 SER A O 1
ATOM 1713 N N . GLN A 1 215 ? -2.076 14.975 12.503 1.00 70.12 215 GLN A N 1
ATOM 1714 C CA . GLN A 1 215 ? -2.122 15.479 11.151 1.00 70.12 215 GLN A CA 1
ATOM 1715 C C . GLN A 1 215 ? -0.674 15.536 10.691 1.00 70.12 215 GLN A C 1
ATOM 1717 O O . GLN A 1 215 ? 0.164 16.108 11.399 1.00 70.12 215 GLN A O 1
ATOM 1722 N N . HIS A 1 216 ? -0.367 14.897 9.560 1.00 84.19 216 HIS A N 1
ATOM 1723 C CA . HIS A 1 216 ? 0.998 14.913 9.067 1.00 84.19 216 HIS A CA 1
ATOM 1724 C C . HIS A 1 216 ? 1.455 16.351 8.945 1.00 84.19 216 HIS A C 1
ATOM 1726 O O . HIS A 1 216 ? 0.875 17.151 8.200 1.00 84.19 216 HIS A O 1
ATOM 1732 N N . VAL A 1 217 ? 2.524 16.666 9.657 1.00 92.75 217 VAL A N 1
ATOM 1733 C CA . VAL A 1 217 ? 3.209 17.930 9.470 1.00 92.75 217 VAL A CA 1
ATOM 1734 C C . VAL A 1 217 ? 3.793 17.905 8.063 1.00 92.75 217 VAL A C 1
ATOM 1736 O O . VAL A 1 217 ? 4.569 17.019 7.709 1.00 92.75 217 VAL A O 1
ATOM 1739 N N . THR A 1 218 ? 3.396 18.864 7.234 1.00 95.50 218 THR A N 1
ATOM 1740 C CA . THR A 1 218 ? 3.932 18.959 5.874 1.00 95.50 218 THR A CA 1
ATOM 1741 C C . THR A 1 218 ? 5.298 19.625 5.931 1.00 95.50 218 THR A C 1
ATOM 1743 O O . THR A 1 218 ? 5.408 20.782 6.339 1.00 95.50 218 THR A O 1
ATOM 1746 N N . LEU A 1 219 ? 6.336 18.893 5.541 1.00 96.44 219 LEU A N 1
ATOM 1747 C CA . LEU A 1 219 ? 7.688 19.420 5.425 1.00 96.44 219 LEU A CA 1
ATOM 1748 C C . LEU A 1 219 ? 7.853 20.132 4.083 1.00 96.44 219 LEU A C 1
ATOM 1750 O O . LEU A 1 219 ? 7.304 19.716 3.063 1.00 96.44 219 LEU A O 1
ATOM 1754 N N . THR A 1 220 ? 8.631 21.211 4.090 1.00 95.94 220 THR A N 1
ATOM 1755 C CA . THR A 1 220 ? 9.074 21.890 2.870 1.00 95.94 220 THR A CA 1
ATOM 1756 C C . THR A 1 220 ? 10.498 21.447 2.574 1.00 95.94 220 THR A C 1
ATOM 1758 O O . THR A 1 220 ? 11.350 21.527 3.457 1.00 95.94 220 THR A O 1
ATOM 1761 N N . LEU A 1 221 ? 10.756 20.983 1.349 1.00 96.00 221 LEU A N 1
ATOM 1762 C CA . LEU A 1 221 ? 12.093 20.547 0.947 1.00 96.00 221 LEU A CA 1
ATOM 1763 C C . LEU A 1 221 ? 13.137 21.650 1.191 1.00 96.00 221 LEU A C 1
ATOM 1765 O O . LEU A 1 221 ? 12.917 22.810 0.845 1.00 96.00 221 LEU A O 1
ATOM 1769 N N . GLY A 1 222 ? 14.269 21.280 1.788 1.00 94.62 222 GLY A N 1
ATOM 1770 C CA . GLY A 1 222 ? 15.389 22.168 2.108 1.00 94.62 222 GLY A CA 1
ATOM 1771 C C . GLY A 1 222 ? 15.185 23.060 3.337 1.00 94.62 222 GLY A C 1
ATOM 1772 O O . GLY A 1 222 ? 16.087 23.826 3.665 1.00 94.62 222 GLY A O 1
ATOM 1773 N N . LYS A 1 223 ? 14.037 22.978 4.023 1.00 96.56 223 LYS A N 1
ATOM 1774 C CA . LYS A 1 223 ? 13.739 23.792 5.207 1.00 96.56 223 LYS A CA 1
ATOM 1775 C C . LYS A 1 223 ? 13.632 22.921 6.455 1.00 96.56 223 LYS A C 1
ATOM 1777 O O . LYS A 1 223 ? 12.828 21.992 6.499 1.00 96.56 223 LYS A O 1
ATOM 1782 N N . GLU A 1 224 ? 14.402 23.271 7.480 1.00 97.06 224 GLU A N 1
ATOM 1783 C CA . GLU A 1 224 ? 14.289 22.662 8.805 1.00 97.06 224 GLU A CA 1
ATOM 1784 C C . GLU A 1 224 ? 12.939 23.016 9.443 1.00 97.06 224 GLU A C 1
ATOM 1786 O O . GLU A 1 224 ? 12.444 24.147 9.350 1.00 97.06 224 GLU A O 1
ATOM 1791 N N . SER A 1 225 ? 12.302 22.026 10.063 1.00 96.94 225 SER A N 1
ATOM 1792 C CA . SER A 1 225 ? 11.057 22.234 10.788 1.00 96.94 225 SER A CA 1
ATOM 1793 C C . SER A 1 225 ? 11.280 22.994 12.100 1.00 96.94 225 SER A C 1
ATOM 1795 O O . SER A 1 225 ? 12.391 23.099 12.607 1.00 96.94 225 SER A O 1
ATOM 1797 N N . ARG A 1 226 ? 10.194 23.457 12.731 1.00 96.25 226 ARG A N 1
ATOM 1798 C CA . ARG A 1 226 ? 10.246 23.792 14.166 1.00 96.25 226 ARG A CA 1
ATOM 1799 C C . ARG A 1 226 ? 10.591 22.551 15.001 1.00 96.25 226 ARG A C 1
ATOM 1801 O O . ARG A 1 226 ? 10.419 21.431 14.515 1.00 96.25 226 ARG A O 1
ATOM 1808 N N . SER A 1 227 ? 10.994 22.762 16.250 1.00 96.69 227 SER A N 1
ATOM 1809 C CA . SER A 1 227 ? 11.152 21.683 17.230 1.00 96.69 227 SER A CA 1
ATOM 1810 C C . SER A 1 227 ? 9.794 21.067 17.589 1.00 96.69 227 SER A C 1
ATOM 1812 O O . SER A 1 227 ? 8.787 21.773 17.739 1.00 96.69 227 SER A O 1
ATOM 1814 N N . TYR A 1 228 ? 9.766 19.741 17.689 1.00 94.94 228 TYR A N 1
ATOM 1815 C CA . TYR A 1 228 ? 8.619 18.939 18.094 1.00 94.94 228 TYR A CA 1
ATOM 1816 C C . TYR A 1 228 ? 8.950 18.157 19.351 1.00 94.94 228 TYR A C 1
ATOM 1818 O O . TYR A 1 228 ? 10.057 17.654 19.490 1.00 94.94 228 TYR A O 1
ATOM 1826 N N . LYS A 1 229 ? 7.959 18.028 20.236 1.00 94.44 229 LYS A N 1
ATOM 1827 C CA . LYS A 1 229 ? 8.038 17.178 21.422 1.00 94.44 229 LYS A CA 1
ATOM 1828 C C . LYS A 1 229 ? 7.096 15.995 21.268 1.00 94.44 229 LYS A C 1
ATOM 1830 O O . LYS A 1 229 ? 5.916 16.202 20.972 1.00 94.44 229 LYS A O 1
ATOM 1835 N N . THR A 1 230 ? 7.601 14.796 21.518 1.00 89.69 230 THR A N 1
ATOM 1836 C CA . THR A 1 230 ? 6.855 13.539 21.385 1.00 89.69 230 THR A CA 1
ATOM 1837 C C . THR A 1 230 ? 7.052 12.706 22.640 1.00 89.69 230 THR A C 1
ATOM 1839 O O . THR A 1 230 ? 8.177 12.558 23.121 1.00 89.69 230 THR A O 1
ATOM 1842 N N . LYS A 1 231 ? 5.946 12.219 23.211 1.00 88.69 231 LYS A N 1
ATOM 1843 C CA . LYS A 1 231 ? 5.981 11.413 24.434 1.00 88.69 231 LYS A CA 1
ATOM 1844 C C . LYS A 1 231 ? 6.718 10.105 24.181 1.00 88.69 231 LYS A C 1
ATOM 1846 O O . LYS A 1 231 ? 6.726 9.610 23.066 1.00 88.69 231 LYS A O 1
ATOM 1851 N N . CYS A 1 232 ? 7.291 9.579 25.250 1.00 83.50 232 CYS A N 1
ATOM 1852 C CA . CYS A 1 232 ? 7.903 8.262 25.306 1.00 83.50 232 CYS A CA 1
ATOM 1853 C C . CYS A 1 232 ? 7.029 7.188 24.628 1.00 83.50 232 CYS A C 1
ATOM 1855 O O . CYS A 1 232 ? 5.831 7.130 24.908 1.00 83.50 232 CYS A O 1
ATOM 1857 N N . ASP A 1 233 ? 7.633 6.410 23.729 1.00 82.62 233 ASP A N 1
ATOM 1858 C CA . ASP A 1 233 ? 7.036 5.365 22.881 1.00 82.62 233 ASP A CA 1
ATOM 1859 C C . ASP A 1 233 ? 5.871 5.816 21.976 1.00 82.62 233 ASP A C 1
ATOM 1861 O O . ASP A 1 233 ? 5.063 5.011 21.507 1.00 82.62 233 ASP A O 1
ATOM 1865 N N . ASP A 1 234 ? 5.783 7.120 21.701 1.00 85.50 234 ASP A N 1
ATOM 1866 C CA . ASP A 1 234 ? 4.804 7.712 20.789 1.00 85.50 234 ASP A CA 1
ATOM 1867 C C . ASP A 1 234 ? 5.468 8.197 19.488 1.00 85.50 234 ASP A C 1
ATOM 1869 O O . ASP A 1 234 ? 6.693 8.328 19.377 1.00 85.50 234 ASP A O 1
ATOM 1873 N N . TYR A 1 235 ? 4.645 8.482 18.480 1.00 87.69 235 TYR A N 1
ATOM 1874 C CA . TYR A 1 235 ? 5.082 8.877 17.147 1.00 87.69 235 TYR A CA 1
ATOM 1875 C C . TYR A 1 235 ? 4.661 10.302 16.800 1.00 87.69 235 TYR A C 1
ATOM 1877 O O . TYR A 1 235 ? 3.537 10.746 17.052 1.00 87.69 235 TYR A O 1
ATOM 1885 N N . LYS A 1 236 ? 5.541 11.004 16.081 1.00 93.00 236 LYS A N 1
ATOM 1886 C CA . LYS A 1 236 ? 5.173 12.195 15.316 1.00 93.00 236 LYS A CA 1
ATOM 1887 C C . LYS A 1 236 ? 5.266 11.919 13.830 1.00 93.00 236 LYS A C 1
ATOM 1889 O O . LYS A 1 236 ? 6.292 11.455 13.342 1.00 93.00 236 LYS A O 1
ATOM 1894 N N . TYR A 1 237 ? 4.203 12.265 13.112 1.00 93.69 237 TYR A N 1
ATOM 1895 C CA . TYR A 1 237 ? 4.102 11.991 11.687 1.00 93.69 237 TYR A CA 1
ATOM 1896 C C . TYR A 1 237 ? 4.274 13.245 10.835 1.00 93.69 237 TYR A C 1
ATOM 1898 O O . TYR A 1 237 ? 3.710 14.310 11.109 1.00 93.69 237 TYR A O 1
ATOM 1906 N N . PHE A 1 238 ? 5.031 13.085 9.757 1.00 96.25 238 PHE A N 1
ATOM 1907 C CA . PHE A 1 238 ? 5.347 14.108 8.776 1.00 96.25 238 PHE A CA 1
ATOM 1908 C C . PHE A 1 238 ? 5.107 13.577 7.369 1.00 96.25 238 PHE A C 1
ATOM 1910 O O . PHE A 1 238 ? 5.060 12.371 7.133 1.00 96.25 238 PHE A O 1
ATOM 1917 N N . LYS A 1 239 ? 4.963 14.487 6.414 1.00 96.19 239 LYS A N 1
ATOM 1918 C CA . LYS A 1 239 ? 4.885 14.136 5.000 1.00 96.19 239 LYS A CA 1
ATOM 1919 C C . LYS A 1 239 ? 5.685 15.121 4.165 1.00 96.19 239 LYS A C 1
ATOM 1921 O O . LYS A 1 239 ? 5.718 16.312 4.473 1.00 96.19 239 LYS A O 1
ATOM 1926 N N . VAL A 1 240 ? 6.286 14.635 3.088 1.00 96.88 240 VAL A N 1
ATOM 1927 C CA . VAL A 1 240 ? 7.035 15.458 2.133 1.00 96.88 240 VAL A CA 1
ATOM 1928 C C . VAL A 1 240 ? 6.760 14.983 0.711 1.00 96.88 240 VAL A C 1
ATOM 1930 O O . VAL A 1 240 ? 6.645 13.784 0.473 1.00 96.88 240 VAL A O 1
ATOM 1933 N N . GLY A 1 241 ? 6.589 15.918 -0.220 1.00 94.44 241 GLY A N 1
ATOM 1934 C CA . GLY A 1 241 ? 6.491 15.611 -1.646 1.00 94.44 241 GLY A CA 1
ATOM 1935 C C . GLY A 1 241 ? 7.846 15.798 -2.316 1.00 94.44 241 GLY A C 1
ATOM 1936 O O . GLY A 1 241 ? 8.498 16.815 -2.081 1.00 94.44 241 GLY A O 1
ATOM 1937 N N . THR A 1 242 ? 8.265 14.840 -3.139 1.00 91.88 242 THR A N 1
ATOM 1938 C CA . THR A 1 242 ? 9.430 14.995 -4.019 1.00 91.88 242 THR A CA 1
ATOM 1939 C C . THR A 1 242 ? 9.023 15.744 -5.281 1.00 91.88 242 THR A C 1
ATOM 1941 O O . THR A 1 242 ? 8.001 15.431 -5.892 1.00 91.88 242 THR A O 1
ATOM 1944 N N . ASN A 1 243 ? 9.844 16.690 -5.713 1.00 87.75 243 ASN A N 1
ATOM 1945 C CA . ASN A 1 243 ? 9.640 17.445 -6.941 1.00 87.75 243 ASN A CA 1
ATOM 1946 C C . ASN A 1 243 ? 10.412 16.837 -8.109 1.00 87.75 243 ASN A C 1
ATOM 1948 O O . ASN A 1 243 ? 9.953 16.935 -9.247 1.00 87.75 243 ASN A O 1
ATOM 1952 N N . ASN A 1 244 ? 11.549 16.191 -7.844 1.00 88.62 244 ASN A N 1
ATOM 1953 C CA . ASN A 1 244 ? 12.431 15.685 -8.881 1.00 88.62 244 ASN A CA 1
ATOM 1954 C C . ASN A 1 244 ? 12.587 14.157 -8.789 1.00 88.62 244 ASN A C 1
ATOM 1956 O O . ASN A 1 244 ? 13.162 13.665 -7.821 1.00 88.62 244 ASN A O 1
ATOM 1960 N N . PRO A 1 245 ? 12.146 13.394 -9.806 1.00 89.75 245 PRO A N 1
ATOM 1961 C CA . PRO A 1 245 ? 12.263 11.935 -9.819 1.00 89.75 245 PRO A CA 1
ATOM 1962 C C . PRO A 1 245 ? 13.712 11.435 -9.994 1.00 89.75 245 PRO A C 1
ATOM 1964 O O . PRO A 1 245 ? 13.941 10.230 -9.982 1.00 89.75 245 PRO A O 1
ATOM 1967 N N . CYS A 1 246 ? 14.667 12.351 -10.194 1.00 88.94 246 CYS A N 1
ATOM 1968 C CA . CYS A 1 246 ? 16.091 12.100 -10.421 1.00 88.94 246 CYS A CA 1
ATOM 1969 C C . CYS A 1 246 ? 16.987 12.572 -9.272 1.00 88.94 246 CYS A C 1
ATOM 1971 O O . CYS A 1 246 ? 18.178 12.795 -9.487 1.00 88.94 246 CYS A O 1
ATOM 1973 N N . LYS A 1 247 ? 16.418 12.850 -8.096 1.00 90.44 247 LYS A N 1
ATOM 1974 C CA . LYS A 1 247 ? 17.184 13.256 -6.916 1.00 90.44 247 LYS A CA 1
ATOM 1975 C C . LYS A 1 247 ? 16.904 12.321 -5.758 1.00 90.44 247 LYS A C 1
ATOM 1977 O O . LYS A 1 247 ? 15.765 11.902 -5.547 1.00 90.44 247 LYS A O 1
ATOM 1982 N N . ASP A 1 248 ? 17.950 12.056 -4.984 1.00 92.38 248 ASP A N 1
ATOM 1983 C CA . ASP A 1 248 ? 17.826 11.327 -3.729 1.00 92.38 248 ASP A CA 1
ATOM 1984 C C . ASP A 1 248 ? 17.015 12.170 -2.745 1.00 92.38 248 ASP A C 1
ATOM 1986 O O . ASP A 1 248 ? 17.247 13.377 -2.612 1.00 92.38 248 ASP A O 1
ATOM 1990 N N . LEU A 1 249 ? 16.104 11.525 -2.020 1.00 95.19 249 LEU A N 1
ATOM 1991 C CA . LEU A 1 249 ? 15.415 12.147 -0.898 1.00 95.19 249 LEU A CA 1
ATOM 1992 C C . LEU A 1 249 ? 16.218 11.871 0.371 1.00 95.19 249 LEU A C 1
ATOM 1994 O O . LEU A 1 249 ? 16.307 10.732 0.824 1.00 95.19 249 LEU A O 1
ATOM 1998 N N . LYS A 1 250 ? 16.785 12.919 0.964 1.00 96.00 250 LYS A N 1
ATOM 1999 C CA . LYS A 1 250 ? 17.421 12.862 2.277 1.00 96.00 250 LYS A CA 1
ATOM 2000 C C . LYS A 1 250 ? 16.441 13.351 3.333 1.00 96.00 250 LYS A C 1
ATOM 2002 O O . LYS A 1 250 ? 15.925 14.462 3.232 1.00 96.00 250 LYS A O 1
ATOM 2007 N N . VAL A 1 251 ? 16.221 12.547 4.363 1.00 97.38 251 VAL A N 1
ATOM 2008 C CA . VAL A 1 251 ? 15.476 12.938 5.561 1.00 97.38 251 VAL A CA 1
ATOM 2009 C C . VAL A 1 251 ? 16.418 12.855 6.749 1.00 97.38 251 VAL A C 1
ATOM 2011 O O . VAL A 1 251 ? 17.083 11.845 6.958 1.00 97.38 251 VAL A O 1
ATOM 2014 N N . PHE A 1 252 ? 16.494 13.951 7.489 1.00 96.75 252 PHE A N 1
ATOM 2015 C CA . PHE A 1 252 ? 17.375 14.137 8.627 1.00 96.75 252 PHE A CA 1
ATOM 2016 C C . PHE A 1 252 ? 16.553 14.528 9.848 1.00 96.75 252 PHE A C 1
ATOM 2018 O O . PHE A 1 252 ? 15.762 15.474 9.782 1.00 96.75 252 PHE A O 1
ATOM 2025 N N . VAL A 1 253 ? 16.759 13.821 10.953 1.00 97.44 253 VAL A N 1
ATOM 2026 C CA . VAL A 1 253 ? 16.196 14.144 12.260 1.00 97.44 253 VAL A CA 1
ATOM 2027 C C . VAL A 1 253 ? 17.332 14.607 13.157 1.00 97.44 253 VAL A C 1
ATOM 2029 O O . VAL A 1 253 ? 18.294 13.879 13.390 1.00 97.44 253 VAL A O 1
ATOM 2032 N N . LYS A 1 254 ? 17.218 15.836 13.656 1.00 96.50 254 LYS A N 1
ATOM 2033 C CA . LYS A 1 254 ? 18.167 16.397 14.611 1.00 96.50 254 LYS A CA 1
ATOM 2034 C C . LYS A 1 254 ? 17.622 16.208 16.016 1.00 96.50 254 LYS A C 1
ATOM 2036 O O . LYS A 1 254 ? 16.591 16.789 16.359 1.00 96.50 254 LYS A O 1
ATOM 2041 N N . GLN A 1 255 ? 18.323 15.429 16.822 1.00 94.75 255 GLN A N 1
ATOM 2042 C CA . GLN A 1 255 ? 18.004 15.225 18.226 1.00 94.75 255 GLN A CA 1
ATOM 2043 C C . GLN A 1 255 ? 18.353 16.480 19.038 1.00 94.75 255 GLN A C 1
ATOM 2045 O O . GLN A 1 255 ? 19.454 17.024 18.946 1.00 94.75 255 GLN A O 1
ATOM 2050 N N . GLU A 1 256 ? 17.411 16.924 19.868 1.00 93.94 256 GLU A N 1
ATOM 2051 C CA . GLU A 1 256 ? 17.632 17.947 20.896 1.00 93.94 256 GLU A CA 1
ATOM 2052 C C . GLU A 1 256 ? 17.563 17.327 22.302 1.00 93.94 256 GLU A C 1
ATOM 2054 O O . GLU A 1 256 ? 18.375 17.663 23.165 1.00 93.94 256 GLU A O 1
ATOM 2059 N N . LYS A 1 257 ? 16.607 16.411 22.534 1.00 92.25 257 LYS A N 1
ATOM 2060 C CA . LYS A 1 257 ? 16.444 15.601 23.760 1.00 92.25 257 LYS A CA 1
ATOM 2061 C C . LYS A 1 257 ? 15.767 14.262 23.449 1.00 92.25 257 LYS A C 1
ATOM 2063 O O . LYS A 1 257 ? 15.090 14.156 22.433 1.00 92.25 257 LYS A O 1
ATOM 2068 N N . GLY A 1 258 ? 15.856 13.292 24.367 1.00 90.69 258 GLY A N 1
ATOM 2069 C CA . GLY A 1 258 ? 15.263 11.948 24.198 1.00 90.69 258 GLY A CA 1
ATOM 2070 C C . GLY A 1 258 ? 15.833 11.219 22.978 1.00 90.69 258 GLY A C 1
ATOM 2071 O O . GLY A 1 258 ? 16.785 11.721 22.404 1.00 90.69 258 GLY A O 1
ATOM 2072 N N . GLU A 1 259 ? 15.293 10.069 22.578 1.00 91.19 259 GLU A N 1
ATOM 2073 C CA . GLU A 1 259 ? 15.825 9.289 21.445 1.00 91.19 259 GLU A CA 1
ATOM 2074 C C . GLU A 1 259 ? 14.822 9.221 20.279 1.00 91.19 259 GLU A C 1
ATOM 2076 O O . GLU A 1 259 ? 13.819 8.514 20.383 1.00 91.19 259 GLU A O 1
ATOM 2081 N N . PRO A 1 260 ? 15.009 9.993 19.194 1.00 93.88 260 PRO A N 1
ATOM 2082 C CA . PRO A 1 260 ? 14.102 9.962 18.054 1.00 93.88 260 PRO A CA 1
ATOM 2083 C C . PRO A 1 260 ? 14.562 8.971 16.970 1.00 93.88 260 PRO A C 1
ATOM 2085 O O . PRO A 1 260 ? 15.539 9.244 16.289 1.00 93.88 260 PRO A O 1
ATOM 2088 N N . ASN A 1 261 ? 13.790 7.907 16.722 1.00 90.94 261 ASN A N 1
ATOM 2089 C CA . ASN A 1 261 ? 14.048 6.955 15.632 1.00 90.94 261 ASN A CA 1
ATOM 2090 C C . ASN A 1 261 ? 13.233 7.293 14.378 1.00 90.94 261 ASN A C 1
ATOM 2092 O O . ASN A 1 261 ? 12.029 7.569 14.464 1.00 90.94 261 ASN A O 1
ATOM 2096 N N . LEU A 1 262 ? 13.858 7.219 13.204 1.00 94.06 262 LEU A N 1
ATOM 2097 C CA . LEU A 1 262 ? 13.268 7.615 11.924 1.00 94.06 262 LEU A CA 1
ATOM 2098 C C . LEU A 1 262 ? 12.739 6.426 11.101 1.00 94.06 262 LEU A C 1
ATOM 2100 O O . LEU A 1 262 ? 13.486 5.530 10.720 1.00 94.06 262 LEU A O 1
ATOM 2104 N N . TYR A 1 263 ? 11.467 6.486 10.699 1.00 92.38 263 TYR A N 1
ATOM 2105 C CA . TYR A 1 263 ? 10.812 5.525 9.802 1.00 92.38 263 TYR A CA 1
ATOM 2106 C C . TYR A 1 263 ? 10.175 6.233 8.609 1.00 92.38 263 TYR A C 1
ATOM 2108 O O . TYR A 1 263 ? 9.541 7.276 8.766 1.00 92.38 263 TYR A O 1
ATOM 2116 N N . ILE A 1 264 ? 10.303 5.670 7.407 1.00 95.12 264 ILE A N 1
ATOM 2117 C CA . ILE A 1 264 ? 9.778 6.271 6.176 1.00 95.12 264 ILE A CA 1
ATOM 2118 C C . ILE A 1 264 ? 9.037 5.230 5.338 1.00 95.12 264 ILE A C 1
ATOM 2120 O O . ILE A 1 264 ? 9.501 4.103 5.145 1.00 95.12 264 ILE A O 1
ATOM 2124 N N . SER A 1 265 ? 7.892 5.634 4.799 1.00 91.06 265 SER A N 1
ATOM 2125 C CA . SER A 1 265 ? 7.068 4.872 3.864 1.00 91.06 265 SER A CA 1
ATOM 2126 C C . SER A 1 265 ? 6.538 5.759 2.731 1.00 91.06 265 SER A C 1
ATOM 2128 O O . SER A 1 265 ? 6.848 6.948 2.607 1.00 91.06 265 SER A O 1
ATOM 2130 N N . LYS A 1 266 ? 5.722 5.144 1.880 1.00 88.88 266 LYS A N 1
ATOM 2131 C CA . LYS A 1 266 ? 4.964 5.744 0.782 1.00 88.88 266 LYS A CA 1
ATOM 2132 C C . LYS A 1 266 ? 3.584 5.081 0.732 1.00 88.88 266 LYS A C 1
ATOM 2134 O O . LYS A 1 266 ? 3.385 4.049 1.376 1.00 88.88 266 LYS A O 1
ATOM 2139 N N . GLU A 1 267 ? 2.667 5.633 -0.062 1.00 77.94 267 GLU A N 1
ATOM 2140 C CA . GLU A 1 267 ? 1.336 5.038 -0.268 1.00 77.94 267 GLU A CA 1
ATOM 2141 C C . GLU A 1 267 ? 1.427 3.524 -0.580 1.00 77.94 267 GLU A C 1
ATOM 2143 O O . GLU A 1 267 ? 2.284 3.113 -1.378 1.00 77.94 267 GLU A O 1
ATOM 2148 N N . PRO A 1 268 ? 0.559 2.692 0.031 1.00 77.75 268 PRO A N 1
ATOM 2149 C CA . PRO A 1 268 ? -0.602 3.077 0.851 1.00 77.75 268 PRO A CA 1
ATOM 2150 C C . PRO A 1 268 ? -0.298 3.364 2.337 1.00 77.75 268 PRO A C 1
ATOM 2152 O O . PRO A 1 268 ? -1.190 3.768 3.080 1.00 77.75 268 PRO A O 1
ATOM 2155 N N . GLU A 1 269 ? 0.933 3.136 2.806 1.00 82.50 269 GLU A N 1
ATOM 2156 C CA . GLU A 1 269 ? 1.270 3.253 4.229 1.00 82.50 269 GLU A CA 1
ATOM 2157 C C . GLU A 1 269 ? 1.587 4.706 4.599 1.00 82.50 269 GLU A C 1
ATOM 2159 O O . GLU A 1 269 ? 2.628 5.248 4.217 1.00 82.50 269 GLU A O 1
ATOM 2164 N N . LYS A 1 270 ? 0.683 5.341 5.351 1.00 86.31 270 LYS A N 1
ATOM 2165 C CA . LYS A 1 270 ? 0.780 6.755 5.745 1.00 86.31 270 LYS A CA 1
ATOM 2166 C C . LYS A 1 270 ? 1.381 6.952 7.126 1.00 86.31 270 LYS A C 1
ATOM 2168 O O . LYS A 1 270 ? 1.807 8.060 7.436 1.00 86.31 270 LYS A O 1
ATOM 2173 N N . TYR A 1 271 ? 1.412 5.923 7.961 1.00 83.19 271 TYR A N 1
ATOM 2174 C CA . TYR A 1 271 ? 1.837 6.023 9.353 1.00 83.19 271 TYR A CA 1
ATOM 2175 C C . TYR A 1 271 ? 2.933 4.995 9.599 1.00 83.19 271 TYR A C 1
ATOM 2177 O O . TYR A 1 271 ? 2.683 3.968 10.233 1.00 83.19 271 TYR A O 1
ATOM 2185 N N . PRO A 1 272 ? 4.144 5.238 9.063 1.00 84.00 272 PRO A N 1
ATOM 2186 C CA . PRO A 1 272 ? 5.206 4.267 9.186 1.00 84.00 272 PRO A CA 1
ATOM 2187 C C . PRO A 1 272 ? 5.617 4.079 10.640 1.00 84.00 272 PRO A C 1
ATOM 2189 O O . PRO A 1 272 ? 5.834 5.043 11.375 1.00 84.00 272 PRO A O 1
ATOM 2192 N N . THR A 1 273 ? 5.747 2.817 11.022 1.00 81.50 273 THR A N 1
ATOM 2193 C CA . THR A 1 273 ? 6.224 2.371 12.332 1.00 81.50 273 THR A CA 1
ATOM 2194 C C . THR A 1 273 ? 7.364 1.377 12.147 1.00 81.50 273 THR A C 1
ATOM 2196 O O . THR A 1 273 ? 7.658 0.971 11.022 1.00 81.50 273 THR A O 1
ATOM 2199 N N . ILE A 1 274 ? 7.943 0.900 13.250 1.00 75.69 274 ILE A N 1
ATOM 2200 C CA . ILE A 1 274 ? 8.962 -0.162 13.245 1.00 75.69 274 ILE A CA 1
ATOM 2201 C C . ILE A 1 274 ? 8.558 -1.443 12.494 1.00 75.69 274 ILE A C 1
ATOM 2203 O O . ILE A 1 274 ? 9.418 -2.199 12.057 1.00 75.69 274 ILE A O 1
ATOM 2207 N N . SER A 1 275 ? 7.260 -1.712 12.336 1.00 68.94 275 SER A N 1
ATOM 2208 C CA . SER A 1 275 ? 6.753 -2.886 11.611 1.00 68.94 275 SER A CA 1
ATOM 2209 C C . SER A 1 275 ? 6.148 -2.550 10.247 1.00 68.94 275 SER A C 1
ATOM 2211 O O . SER A 1 275 ? 5.721 -3.453 9.526 1.00 68.94 275 SER A O 1
ATOM 2213 N N . LYS A 1 276 ? 6.078 -1.262 9.891 1.00 69.38 276 LYS A N 1
ATOM 2214 C CA . LYS A 1 276 ? 5.380 -0.755 8.702 1.00 69.38 276 LYS A CA 1
ATOM 2215 C C . LYS A 1 276 ? 6.172 0.359 8.025 1.00 69.38 276 LYS A C 1
ATOM 2217 O O . LYS A 1 276 ? 5.686 1.467 7.843 1.00 69.38 276 LYS A O 1
ATOM 2222 N N . MET A 1 277 ? 7.407 0.073 7.656 1.00 81.25 277 MET A N 1
ATOM 2223 C CA . MET A 1 277 ? 8.312 1.012 7.000 1.00 81.25 277 MET A CA 1
ATOM 2224 C C . MET A 1 277 ? 8.920 0.387 5.748 1.00 81.25 277 MET A C 1
ATOM 2226 O O . MET A 1 277 ? 8.922 -0.829 5.571 1.00 81.25 277 MET A O 1
ATOM 2230 N N . VAL A 1 278 ? 9.438 1.243 4.873 1.00 80.94 278 VAL A N 1
ATOM 2231 C CA . VAL A 1 278 ? 10.266 0.831 3.733 1.00 80.94 278 VAL A CA 1
ATOM 2232 C C . VAL A 1 278 ? 11.728 1.183 3.999 1.00 80.94 278 VAL A C 1
ATOM 2234 O O . VAL A 1 278 ? 12.611 0.397 3.673 1.00 80.94 278 VAL A O 1
ATOM 2237 N N . TRP A 1 279 ? 11.973 2.328 4.641 1.00 91.31 279 TRP A N 1
ATOM 2238 C CA . TRP A 1 279 ? 13.300 2.766 5.062 1.00 91.31 279 TRP A CA 1
ATOM 2239 C C . TRP A 1 279 ? 13.275 3.186 6.528 1.00 91.31 279 TRP A C 1
ATOM 2241 O O . TRP A 1 279 ? 12.252 3.670 7.022 1.00 91.31 279 TRP A O 1
ATOM 2251 N N . SER A 1 280 ? 14.400 3.035 7.217 1.00 89.19 280 SER A N 1
ATOM 2252 C CA . SER A 1 280 ? 14.540 3.449 8.610 1.00 89.19 280 SER A CA 1
ATOM 2253 C C . SER A 1 280 ? 15.982 3.786 8.959 1.00 89.19 280 SER A C 1
ATOM 2255 O O . SER A 1 280 ? 16.908 3.276 8.331 1.00 89.19 280 SER A O 1
ATOM 2257 N N . SER A 1 281 ? 16.141 4.602 9.992 1.00 86.88 281 SER A N 1
ATOM 2258 C CA . SER A 1 281 ? 17.376 4.795 10.746 1.00 86.88 281 SER A CA 1
ATOM 2259 C C . SER A 1 281 ? 17.014 4.721 12.231 1.00 86.88 281 SER A C 1
ATOM 2261 O O . SER A 1 281 ? 15.888 5.044 12.608 1.00 86.88 281 SER A O 1
ATOM 2263 N N . TYR A 1 282 ? 17.921 4.181 13.031 1.00 82.12 282 TYR A N 1
ATOM 2264 C CA . TYR A 1 282 ? 17.776 4.015 14.481 1.00 82.12 282 TYR A CA 1
ATOM 2265 C C . TYR A 1 282 ? 19.152 4.144 15.146 1.00 82.12 282 TYR A C 1
ATOM 2267 O O . TYR A 1 282 ? 19.461 3.460 16.124 1.00 82.12 282 TYR A O 1
ATOM 2275 N N . GLU A 1 283 ? 20.027 4.949 14.540 1.00 77.62 283 GLU A N 1
ATOM 2276 C CA . GLU A 1 283 ? 21.332 5.225 15.120 1.00 77.62 283 GLU A CA 1
ATOM 2277 C C . GLU A 1 283 ? 21.147 6.135 16.324 1.00 77.62 283 GLU A C 1
ATOM 2279 O O . GLU A 1 283 ? 20.284 7.010 16.330 1.00 77.62 283 GLU A O 1
ATOM 2284 N N . GLN A 1 284 ? 21.978 5.938 17.345 1.00 74.31 284 GLN A N 1
ATOM 2285 C CA . GLN A 1 284 ? 21.857 6.742 18.542 1.00 74.31 284 GLN A CA 1
ATOM 2286 C C . GLN A 1 284 ? 22.141 8.219 18.224 1.00 74.31 284 GLN A C 1
ATOM 2288 O O . GLN A 1 284 ? 23.257 8.604 17.865 1.00 74.31 284 GLN A O 1
ATOM 2293 N N . GLY A 1 285 ? 21.133 9.055 18.425 1.00 81.81 285 GLY A N 1
ATOM 2294 C CA . GLY A 1 285 ? 21.188 10.494 18.318 1.00 81.81 285 GLY A CA 1
ATOM 2295 C C . GLY A 1 285 ? 20.546 11.059 17.059 1.00 81.81 285 GLY A C 1
ATOM 2296 O O . GLY A 1 285 ? 19.325 11.080 16.928 1.00 81.81 285 GLY A O 1
ATOM 2297 N N . ASN A 1 286 ? 21.351 11.648 16.174 1.00 89.12 286 ASN A N 1
ATOM 2298 C CA . ASN A 1 286 ? 20.825 12.209 14.932 1.00 89.12 286 ASN A CA 1
ATOM 2299 C C . ASN A 1 286 ? 20.630 11.100 13.900 1.00 89.12 286 ASN A C 1
ATOM 2301 O O . ASN A 1 286 ? 21.593 10.437 13.527 1.00 89.12 286 ASN A O 1
ATOM 2305 N N . ASP A 1 287 ? 19.431 11.011 13.341 1.00 88.75 287 ASP A N 1
ATOM 2306 C CA . ASP A 1 287 ? 19.092 9.995 12.353 1.00 88.75 287 ASP A CA 1
ATOM 2307 C C . ASP A 1 287 ? 19.083 10.561 10.932 1.00 88.75 287 ASP A C 1
ATOM 2309 O O . ASP A 1 287 ? 18.568 11.652 10.665 1.00 88.75 287 ASP A O 1
ATOM 2313 N N . THR A 1 288 ? 19.622 9.795 9.981 1.00 92.75 288 THR A N 1
ATOM 2314 C CA . THR A 1 288 ? 19.607 10.153 8.557 1.00 92.75 288 THR A CA 1
ATOM 2315 C C . THR A 1 288 ? 19.197 8.966 7.705 1.00 92.75 288 THR A C 1
ATOM 2317 O O . THR A 1 288 ? 19.852 7.933 7.713 1.00 92.75 288 THR A O 1
ATOM 2320 N N . VAL A 1 289 ? 18.189 9.158 6.858 1.00 93.56 289 VAL A N 1
ATOM 2321 C CA . VAL A 1 289 ? 17.861 8.223 5.778 1.00 93.56 289 VAL A CA 1
A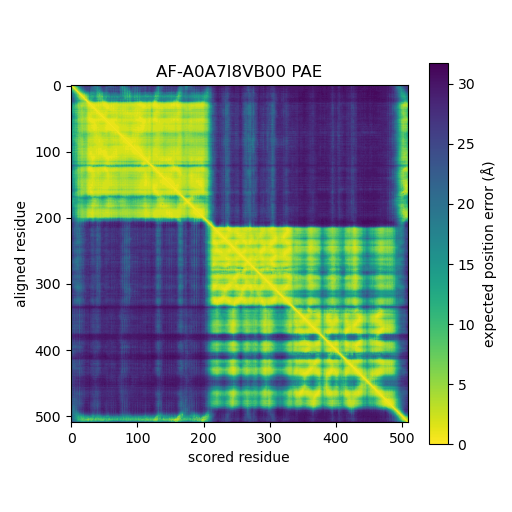TOM 2322 C C . VAL A 1 289 ? 18.060 8.924 4.440 1.00 93.56 289 VAL A C 1
ATOM 2324 O O . VAL A 1 289 ? 17.546 10.021 4.219 1.00 93.56 289 VAL A O 1
ATOM 2327 N N . ILE A 1 290 ? 18.805 8.289 3.533 1.00 93.38 290 ILE A N 1
ATOM 2328 C CA . ILE A 1 290 ? 18.945 8.725 2.140 1.00 93.38 290 ILE A CA 1
ATOM 2329 C C . ILE A 1 290 ? 18.257 7.685 1.264 1.00 93.38 290 ILE A C 1
ATOM 2331 O O . ILE A 1 290 ? 18.775 6.588 1.084 1.00 93.38 290 ILE A O 1
ATOM 2335 N N . ILE A 1 291 ? 17.105 8.044 0.709 1.00 92.75 291 ILE A N 1
ATOM 2336 C CA . ILE A 1 291 ? 16.366 7.210 -0.233 1.00 92.75 291 ILE A CA 1
ATOM 2337 C C . ILE A 1 291 ? 16.900 7.494 -1.628 1.00 92.75 291 ILE A C 1
ATOM 2339 O O . ILE A 1 291 ? 16.761 8.613 -2.137 1.00 92.75 291 ILE A O 1
ATOM 2343 N N . LYS A 1 292 ? 17.498 6.481 -2.252 1.00 89.50 292 LYS A N 1
ATOM 2344 C CA . LYS A 1 292 ? 18.060 6.622 -3.592 1.00 89.50 292 LYS A CA 1
ATOM 2345 C C . LYS A 1 292 ? 16.968 6.629 -4.643 1.00 89.50 292 LYS A C 1
ATOM 2347 O O . LYS A 1 292 ? 16.133 5.726 -4.651 1.00 89.50 292 LYS A O 1
ATOM 2352 N N . SER A 1 293 ? 16.984 7.581 -5.582 1.00 88.19 293 SER A N 1
ATOM 2353 C CA . SER A 1 293 ? 15.903 7.616 -6.587 1.00 88.19 293 SER A CA 1
ATOM 2354 C C . SER A 1 293 ? 15.893 6.415 -7.533 1.00 88.19 293 SER A C 1
ATOM 2356 O O . SER A 1 293 ? 14.872 6.135 -8.156 1.00 88.19 293 SER A O 1
ATOM 2358 N N . TRP A 1 294 ? 17.007 5.678 -7.628 1.00 82.88 294 TRP A N 1
ATOM 2359 C CA . TRP A 1 294 ? 17.150 4.453 -8.428 1.00 82.88 294 TRP A CA 1
ATOM 2360 C C . TRP A 1 294 ? 16.891 3.160 -7.667 1.00 82.88 294 TRP A C 1
ATOM 2362 O O . TRP A 1 294 ? 17.090 2.087 -8.240 1.00 82.88 294 TRP A O 1
ATOM 2372 N N . GLU A 1 295 ? 16.515 3.207 -6.396 1.00 83.00 295 GLU A N 1
ATOM 2373 C CA . GLU A 1 295 ? 16.071 1.992 -5.727 1.00 83.00 295 GLU A CA 1
ATOM 2374 C C . GLU A 1 295 ? 14.729 1.537 -6.318 1.00 83.00 295 GLU A C 1
ATOM 2376 O O . GLU A 1 295 ? 13.854 2.374 -6.542 1.00 83.00 295 GLU A O 1
ATOM 2381 N N . PRO A 1 296 ? 14.493 0.225 -6.508 1.00 76.56 296 PRO A N 1
ATOM 2382 C CA . PRO A 1 296 ? 13.197 -0.284 -6.974 1.00 76.56 296 PRO A CA 1
ATOM 2383 C C . PRO A 1 296 ? 12.014 0.161 -6.095 1.00 76.56 296 PRO A C 1
ATOM 2385 O O . PRO A 1 296 ? 10.880 0.294 -6.557 1.00 76.56 296 PRO A O 1
ATOM 2388 N N . SER A 1 297 ? 12.284 0.407 -4.810 1.00 80.31 297 SER A N 1
ATOM 2389 C CA . SER A 1 297 ? 11.308 0.900 -3.841 1.00 80.31 297 SER A CA 1
ATOM 2390 C C . SER A 1 297 ? 11.046 2.404 -3.946 1.00 80.31 297 SER A C 1
ATOM 2392 O O . SER A 1 297 ? 10.045 2.864 -3.394 1.00 80.31 297 SER A O 1
ATOM 2394 N N . TYR A 1 298 ? 11.854 3.185 -4.661 1.00 85.75 298 TYR A N 1
ATOM 2395 C CA . TYR A 1 298 ? 11.597 4.609 -4.862 1.00 85.75 298 TYR A CA 1
ATOM 2396 C C . TYR A 1 298 ? 10.429 4.829 -5.826 1.00 85.75 298 TYR A C 1
ATOM 2398 O O . TYR A 1 298 ? 10.277 4.153 -6.843 1.00 85.75 298 TYR A O 1
ATOM 2406 N N . LYS A 1 299 ? 9.575 5.800 -5.504 1.00 83.81 299 LYS A N 1
ATOM 2407 C CA . LYS A 1 299 ? 8.573 6.339 -6.428 1.00 83.81 299 LYS A CA 1
ATOM 2408 C C . LYS A 1 299 ? 8.523 7.852 -6.283 1.00 83.81 299 LYS A C 1
ATOM 2410 O O . LYS A 1 299 ? 8.522 8.366 -5.169 1.00 83.81 299 LYS A O 1
ATOM 2415 N N . HIS A 1 300 ? 8.453 8.566 -7.397 1.00 85.44 300 HIS A N 1
ATOM 2416 C CA . HIS A 1 300 ? 8.196 10.002 -7.360 1.00 85.44 300 HIS A CA 1
ATOM 2417 C C . HIS A 1 300 ? 6.816 10.267 -6.746 1.00 85.44 300 HIS A C 1
ATOM 2419 O O . HIS A 1 300 ? 5.843 9.605 -7.110 1.00 85.44 300 HIS A O 1
ATOM 2425 N N . GLY A 1 301 ? 6.740 11.194 -5.790 1.00 89.00 301 GLY A N 1
ATOM 2426 C CA . GLY A 1 301 ? 5.482 11.587 -5.163 1.00 89.00 301 GLY A CA 1
ATOM 2427 C C . GLY A 1 301 ? 5.597 11.869 -3.668 1.00 89.00 301 GLY A C 1
ATOM 2428 O O . GLY A 1 301 ? 6.568 12.460 -3.194 1.00 89.00 301 GLY A O 1
ATOM 2429 N N . GLN A 1 302 ? 4.552 11.497 -2.932 1.00 93.06 302 GLN A N 1
ATOM 2430 C CA . GLN A 1 302 ? 4.422 11.769 -1.505 1.00 93.06 302 GLN A CA 1
ATOM 2431 C C . GLN A 1 302 ? 5.067 10.659 -0.666 1.00 93.06 302 GLN A C 1
ATOM 2433 O O . GLN A 1 302 ? 4.736 9.483 -0.818 1.00 93.06 302 GLN A O 1
ATOM 2438 N N . TYR A 1 303 ? 5.920 11.060 0.271 1.00 95.62 303 TYR A N 1
ATOM 2439 C CA . TYR A 1 303 ? 6.500 10.207 1.301 1.00 95.62 303 TYR A CA 1
ATOM 2440 C C . TYR A 1 303 ? 5.926 10.560 2.668 1.00 95.62 303 TYR A C 1
ATOM 2442 O O . TYR A 1 303 ? 5.608 11.725 2.949 1.00 95.62 303 TYR A O 1
ATOM 2450 N N . TYR A 1 304 ? 5.824 9.542 3.515 1.00 95.50 304 TYR A N 1
ATOM 2451 C CA . TYR A 1 304 ? 5.352 9.640 4.888 1.00 95.50 304 TYR A CA 1
ATOM 2452 C C . TYR A 1 304 ? 6.472 9.250 5.832 1.00 95.50 304 TYR A C 1
ATOM 2454 O O . TYR A 1 304 ? 7.216 8.312 5.569 1.00 95.50 304 TYR A O 1
ATOM 2462 N N . ILE A 1 305 ? 6.608 10.004 6.912 1.00 96.81 305 ILE A N 1
ATOM 2463 C CA . ILE A 1 305 ? 7.711 9.899 7.856 1.00 96.81 305 ILE A CA 1
ATOM 2464 C C . ILE A 1 305 ? 7.111 9.779 9.253 1.00 96.81 305 ILE A C 1
ATOM 2466 O O . ILE A 1 305 ? 6.241 10.567 9.622 1.00 96.81 305 ILE A O 1
ATOM 2470 N N . GLY A 1 306 ? 7.578 8.809 10.022 1.00 94.75 306 GLY A N 1
ATOM 2471 C CA . GLY A 1 306 ? 7.254 8.598 11.422 1.00 94.75 306 GLY A CA 1
ATOM 2472 C C . GLY A 1 306 ? 8.527 8.763 12.233 1.00 94.75 306 GLY A C 1
ATOM 2473 O O . GLY A 1 306 ? 9.522 8.105 11.951 1.00 94.75 306 GLY A O 1
ATOM 2474 N N . VAL A 1 307 ? 8.502 9.657 13.215 1.00 95.31 307 VAL A N 1
ATOM 2475 C CA . VAL A 1 307 ? 9.589 9.807 14.183 1.00 95.31 307 VAL A CA 1
ATOM 2476 C C . VAL A 1 307 ? 9.095 9.289 15.523 1.00 95.31 307 VAL A C 1
ATOM 2478 O O . VAL A 1 307 ? 8.169 9.865 16.100 1.00 95.31 307 VAL A O 1
ATOM 2481 N N . HIS A 1 308 ? 9.679 8.188 15.976 1.00 92.19 308 HIS A N 1
ATOM 2482 C CA . HIS A 1 308 ? 9.337 7.510 17.221 1.00 92.19 308 HIS A CA 1
ATOM 2483 C C . HIS A 1 308 ? 10.214 8.023 18.353 1.00 92.19 308 HIS A C 1
ATOM 2485 O O . HIS A 1 308 ? 11.433 7.989 18.232 1.00 92.19 308 HIS A O 1
ATOM 2491 N N . ALA A 1 309 ? 9.620 8.463 19.454 1.00 91.19 309 ALA A N 1
ATOM 2492 C CA . ALA A 1 309 ? 10.367 8.804 20.658 1.00 91.19 309 ALA A CA 1
ATOM 2493 C C . ALA A 1 309 ? 10.682 7.528 21.452 1.00 91.19 309 ALA A C 1
ATOM 2495 O O . ALA A 1 309 ? 9.962 7.192 22.389 1.00 91.19 309 ALA A O 1
ATOM 2496 N N . TYR A 1 310 ? 11.724 6.808 21.046 1.00 85.81 310 TYR A N 1
ATOM 2497 C CA . TYR A 1 310 ? 12.114 5.547 21.661 1.00 85.81 310 TYR A CA 1
ATOM 2498 C C . TYR A 1 310 ? 12.512 5.736 23.125 1.00 85.81 310 TYR A C 1
ATOM 2500 O O . TYR A 1 310 ? 13.283 6.636 23.471 1.00 85.81 310 TYR A O 1
ATOM 2508 N N . CYS A 1 311 ? 11.997 4.853 23.973 1.00 86.62 311 CYS A N 1
ATOM 2509 C CA . CYS A 1 311 ? 12.371 4.768 25.368 1.00 86.62 311 CYS A CA 1
ATOM 2510 C C . CYS A 1 311 ? 12.840 3.366 25.715 1.00 86.62 311 CYS A C 1
ATOM 2512 O O . CYS A 1 311 ? 12.147 2.377 25.493 1.00 86.62 311 CYS A O 1
ATOM 2514 N N . GLY A 1 312 ? 13.996 3.291 26.355 1.00 80.50 312 GLY A N 1
ATOM 2515 C CA . GLY A 1 312 ? 14.499 2.034 26.865 1.00 80.50 312 GLY A CA 1
ATOM 2516 C C . GLY A 1 312 ? 15.674 2.246 27.801 1.00 80.50 312 GLY A C 1
ATOM 2517 O O . GLY A 1 312 ? 16.314 3.299 27.818 1.00 80.50 312 GLY A O 1
ATOM 2518 N N . SER A 1 313 ? 15.951 1.243 28.630 1.00 80.44 313 SER A N 1
ATOM 2519 C CA . SER A 1 313 ? 17.125 1.244 29.511 1.00 80.44 313 SER A CA 1
ATOM 2520 C C . SER A 1 313 ? 18.446 1.099 28.745 1.00 80.44 313 SER A C 1
ATOM 2522 O O . SER A 1 313 ? 19.514 1.281 29.319 1.00 80.44 313 SER A O 1
ATOM 2524 N N . ASP A 1 314 ? 18.362 0.732 27.470 1.00 80.12 314 ASP A N 1
ATOM 2525 C CA . ASP A 1 314 ? 19.447 0.562 26.509 1.00 80.12 314 ASP A CA 1
ATOM 2526 C C . ASP A 1 314 ? 19.899 1.878 25.855 1.00 80.12 314 ASP A C 1
ATOM 2528 O O . ASP A 1 314 ? 20.969 1.907 25.250 1.00 80.12 314 ASP A O 1
ATOM 2532 N N . VAL A 1 315 ? 19.152 2.978 26.026 1.00 79.69 315 VAL A N 1
ATOM 2533 C CA . VAL A 1 315 ? 19.543 4.311 25.542 1.00 79.69 315 VAL A CA 1
ATOM 2534 C C . VAL A 1 315 ? 19.879 5.257 26.705 1.00 79.69 315 VAL A C 1
ATOM 2536 O O . VAL A 1 315 ? 19.148 5.301 27.696 1.00 79.69 315 VAL A O 1
ATOM 2539 N N . PRO A 1 316 ? 20.950 6.078 26.625 1.00 80.75 316 PRO A N 1
ATOM 2540 C CA . PRO A 1 316 ? 21.353 6.985 27.712 1.00 80.75 316 PRO A CA 1
ATOM 2541 C C . PRO A 1 316 ? 20.298 8.021 28.106 1.00 80.75 316 PRO A C 1
ATOM 2543 O O . PRO A 1 316 ? 20.337 8.585 29.200 1.00 80.75 316 PRO A O 1
ATOM 2546 N N . THR A 1 317 ? 19.365 8.305 27.202 1.00 82.56 317 THR A N 1
ATOM 2547 C CA . THR A 1 317 ? 18.250 9.223 27.427 1.00 82.56 317 THR A CA 1
ATOM 2548 C C . THR A 1 317 ? 17.140 8.601 28.280 1.00 82.56 317 THR A C 1
ATOM 2550 O O . THR A 1 317 ? 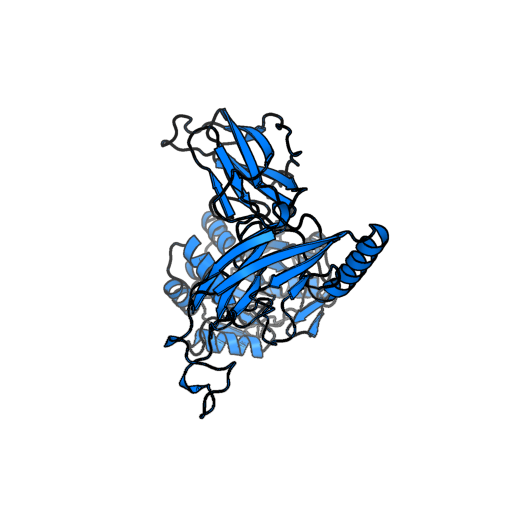16.385 9.354 28.902 1.00 82.56 317 THR A O 1
ATOM 2553 N N . GLY A 1 318 ? 17.089 7.269 28.400 1.00 82.81 318 GLY A N 1
ATOM 2554 C CA . GLY A 1 318 ? 16.122 6.527 29.206 1.00 82.81 318 GLY A CA 1
ATOM 2555 C C . GLY A 1 318 ? 14.670 6.817 28.818 1.00 82.81 318 GLY A C 1
ATOM 2556 O O . GLY A 1 318 ? 14.346 7.053 27.659 1.00 82.81 318 GLY A O 1
ATOM 2557 N N . ASN A 1 319 ? 13.785 6.871 29.817 1.00 84.50 319 ASN A N 1
ATOM 2558 C CA . ASN A 1 319 ? 12.350 7.113 29.615 1.00 84.50 319 ASN A CA 1
ATOM 2559 C C . ASN A 1 319 ? 12.019 8.615 29.549 1.00 84.50 319 ASN A C 1
ATOM 2561 O O . ASN A 1 319 ? 11.252 9.135 30.365 1.00 84.50 319 ASN A O 1
ATOM 2565 N N . ARG A 1 320 ? 12.648 9.346 28.623 1.00 84.06 320 ARG A N 1
ATOM 2566 C CA . ARG A 1 320 ? 12.429 10.790 28.434 1.00 84.06 320 ARG A CA 1
ATOM 2567 C C . ARG A 1 320 ? 11.691 11.071 27.130 1.00 84.06 320 ARG A C 1
ATOM 2569 O O . ARG A 1 320 ? 11.984 10.486 26.099 1.00 84.06 320 ARG A O 1
ATOM 2576 N N . THR A 1 321 ? 10.788 12.051 27.168 1.00 88.31 321 THR A N 1
ATOM 2577 C CA . THR A 1 321 ? 10.187 12.672 25.975 1.00 88.31 321 THR A CA 1
ATOM 2578 C C . THR A 1 321 ? 11.274 13.091 24.981 1.00 88.31 321 THR A C 1
ATOM 2580 O O . THR A 1 321 ? 12.250 13.735 25.382 1.00 88.31 321 THR A O 1
ATOM 2583 N N . ALA A 1 322 ? 11.079 12.784 23.697 1.00 92.56 322 ALA A N 1
ATOM 2584 C CA . ALA A 1 322 ? 11.981 13.229 22.644 1.00 92.56 322 ALA A CA 1
ATOM 2585 C C . ALA A 1 322 ? 11.632 14.646 22.174 1.00 92.56 322 ALA A C 1
ATOM 2587 O O . ALA A 1 322 ? 10.460 14.979 21.987 1.00 92.56 322 ALA A O 1
ATOM 2588 N N . GLU A 1 323 ? 12.659 15.471 21.981 1.00 96.12 323 GLU A N 1
ATOM 2589 C CA . GLU A 1 323 ? 12.591 16.786 21.348 1.00 96.12 323 GLU A CA 1
ATOM 2590 C C . GLU A 1 323 ? 13.506 16.768 20.119 1.00 96.12 323 GLU A C 1
ATOM 2592 O O . GLU A 1 323 ? 14.670 16.378 20.232 1.00 96.12 323 GLU A O 1
ATOM 2597 N N . PHE A 1 324 ? 12.985 17.132 18.946 1.00 96.25 324 PHE A N 1
ATOM 2598 C CA . PHE A 1 324 ? 13.734 17.043 17.690 1.00 96.25 324 PHE A CA 1
ATOM 2599 C C . PHE A 1 324 ? 13.206 17.988 16.605 1.00 96.25 324 PHE A C 1
ATOM 2601 O O . PHE A 1 324 ? 12.043 18.406 16.623 1.00 96.25 324 PHE A O 1
ATOM 2608 N N . THR A 1 325 ? 14.045 18.270 15.608 1.00 97.81 325 THR A N 1
ATOM 2609 C CA . THR A 1 325 ? 13.644 18.895 14.336 1.00 97.81 325 THR A CA 1
ATOM 2610 C C . THR A 1 325 ? 13.784 17.898 13.189 1.00 97.81 325 THR A C 1
ATOM 2612 O O . THR A 1 325 ? 14.537 16.928 13.270 1.00 97.81 325 THR A O 1
ATOM 2615 N N . VAL A 1 326 ? 13.039 18.119 12.104 1.00 97.94 326 VAL A N 1
ATOM 2616 C CA . VAL A 1 326 ? 13.082 17.276 10.905 1.00 97.94 326 VAL A CA 1
ATOM 2617 C C . VAL A 1 326 ? 13.360 18.147 9.688 1.00 97.94 326 VAL A C 1
ATOM 2619 O O . VAL A 1 326 ? 12.705 19.168 9.473 1.00 97.94 326 VAL A O 1
ATOM 2622 N N . THR A 1 327 ? 14.314 17.724 8.867 1.00 97.88 327 THR A N 1
ATOM 2623 C CA . THR A 1 327 ? 14.625 18.341 7.576 1.00 97.88 327 THR A CA 1
ATOM 2624 C C . THR A 1 327 ? 14.523 17.287 6.487 1.00 97.88 327 THR A C 1
ATOM 2626 O O . THR A 1 327 ? 15.141 16.233 6.582 1.00 97.88 327 THR A O 1
ATOM 2629 N N . ALA A 1 328 ? 13.767 17.576 5.432 1.00 97.56 328 ALA A N 1
ATOM 2630 C CA . ALA A 1 328 ? 13.771 16.778 4.212 1.00 97.56 328 ALA A CA 1
ATOM 2631 C C . ALA A 1 328 ? 14.382 17.610 3.086 1.00 97.56 328 ALA A C 1
ATOM 2633 O O . ALA A 1 328 ? 14.036 18.781 2.943 1.00 97.56 328 ALA A O 1
ATOM 2634 N N . SER A 1 329 ? 15.276 17.046 2.284 1.00 96.31 329 SER A N 1
ATOM 2635 C CA . SER A 1 329 ? 15.899 17.728 1.151 1.00 96.31 329 SER A CA 1
ATOM 2636 C C . SER A 1 329 ? 16.106 16.777 -0.022 1.00 96.31 329 SER A C 1
ATOM 2638 O O . SER A 1 329 ? 16.277 15.574 0.149 1.00 96.31 329 SER A O 1
ATOM 2640 N N . GLU A 1 330 ? 16.093 17.333 -1.229 1.00 94.50 330 GLU A N 1
ATOM 2641 C CA . GLU A 1 330 ? 16.517 16.618 -2.429 1.00 94.50 330 GLU A CA 1
ATOM 2642 C C . GLU A 1 330 ? 17.981 16.940 -2.704 1.00 94.50 330 GLU A C 1
ATOM 2644 O O . GLU A 1 330 ? 18.378 18.108 -2.695 1.00 94.50 330 GLU A O 1
ATOM 2649 N N . GLN A 1 331 ? 18.779 15.916 -2.974 1.00 90.56 331 GLN A N 1
ATOM 2650 C CA . GLN A 1 331 ? 20.194 16.076 -3.287 1.00 90.56 331 GLN A CA 1
ATOM 2651 C C . GLN A 1 331 ? 20.564 15.306 -4.548 1.00 90.56 331 GLN A C 1
ATOM 2653 O O . GLN A 1 331 ? 19.930 14.309 -4.902 1.00 90.56 331 GLN A O 1
ATOM 2658 N N . ASP A 1 332 ? 21.587 15.802 -5.239 1.00 85.00 332 ASP A N 1
ATOM 2659 C CA . ASP A 1 332 ? 22.145 15.073 -6.365 1.00 85.00 332 ASP A CA 1
ATOM 2660 C C . ASP A 1 332 ? 22.835 13.810 -5.862 1.00 85.00 332 ASP A C 1
ATOM 2662 O O . ASP A 1 332 ? 23.347 13.730 -4.741 1.00 85.00 332 ASP A O 1
ATOM 2666 N N . HIS A 1 333 ? 22.828 12.810 -6.723 1.00 74.88 333 HIS A N 1
ATOM 2667 C CA . HIS A 1 333 ? 23.443 11.533 -6.455 1.00 74.88 333 HIS A CA 1
ATOM 2668 C C . HIS A 1 333 ? 24.935 11.684 -6.182 1.00 74.88 333 HIS A C 1
ATOM 2670 O O . HIS A 1 333 ? 25.676 12.240 -6.996 1.00 74.88 333 HIS A O 1
ATOM 2676 N N . VAL A 1 334 ? 25.389 11.126 -5.062 1.00 69.88 334 VAL A N 1
ATOM 2677 C CA . VAL A 1 334 ? 26.818 10.890 -4.863 1.00 69.88 334 VAL A CA 1
ATOM 2678 C C . VAL A 1 334 ? 27.237 9.858 -5.913 1.00 69.88 334 VAL A C 1
ATOM 2680 O O . VAL A 1 334 ? 26.624 8.799 -6.016 1.00 69.88 334 VAL A O 1
ATOM 2683 N N . ILE A 1 335 ? 28.198 10.238 -6.755 1.00 58.50 335 ILE A N 1
ATOM 2684 C CA . ILE A 1 335 ? 28.605 9.541 -7.983 1.00 58.50 335 ILE A CA 1
ATOM 2685 C C . ILE A 1 335 ? 28.819 8.040 -7.715 1.00 58.50 335 ILE A C 1
ATOM 2687 O O . ILE A 1 335 ? 29.683 7.664 -6.930 1.00 58.50 335 ILE A O 1
ATOM 2691 N N . GLU A 1 336 ? 28.049 7.198 -8.406 1.00 62.41 336 GLU A N 1
ATOM 2692 C CA . GLU A 1 336 ? 28.071 5.731 -8.315 1.00 62.41 336 GLU A CA 1
ATOM 2693 C C . GLU A 1 336 ? 28.358 5.088 -9.696 1.00 62.41 336 GLU A C 1
ATOM 2695 O O . GLU A 1 336 ? 28.235 5.763 -10.722 1.00 62.41 336 GLU A O 1
ATOM 2700 N N . PRO A 1 337 ? 28.775 3.803 -9.764 1.00 58.81 337 PRO A N 1
ATOM 2701 C CA . PRO A 1 337 ? 29.598 3.258 -10.858 1.00 58.81 337 PRO A CA 1
ATOM 2702 C C . PRO A 1 337 ? 28.902 3.034 -12.214 1.00 58.81 337 PRO A C 1
ATOM 2704 O O . PRO A 1 337 ? 29.577 2.694 -13.187 1.00 58.81 337 PRO A O 1
ATOM 2707 N N . MET A 1 338 ? 27.580 3.209 -12.319 1.00 68.25 338 MET A N 1
ATOM 2708 C CA . MET A 1 338 ? 26.851 3.018 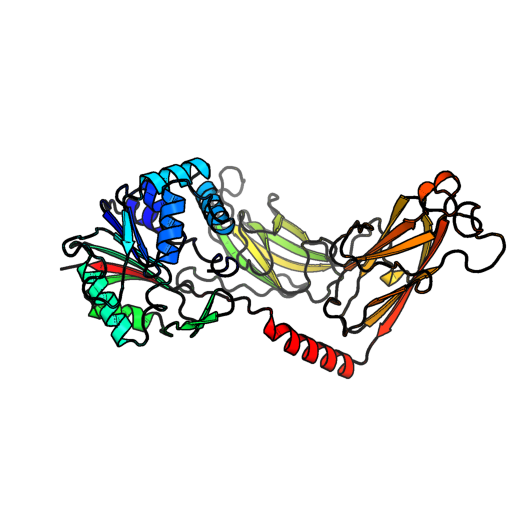-13.582 1.00 68.25 338 MET A CA 1
ATOM 2709 C C . MET A 1 338 ? 26.749 4.325 -14.387 1.00 68.25 338 MET A C 1
ATOM 2711 O O . MET A 1 338 ? 26.243 5.320 -13.861 1.00 68.25 338 MET A O 1
ATOM 2715 N N . PRO A 1 339 ? 27.154 4.346 -15.675 1.00 68.19 339 PRO A N 1
ATOM 2716 C CA . PRO A 1 339 ? 27.018 5.528 -16.522 1.00 68.19 339 PRO A CA 1
ATOM 2717 C C . PRO A 1 339 ? 25.560 5.999 -16.643 1.00 68.19 339 PRO A C 1
ATOM 2719 O O . PRO A 1 339 ? 24.687 5.239 -17.067 1.00 68.19 339 PRO A O 1
ATOM 2722 N N . ASP A 1 340 ? 25.311 7.272 -16.313 1.00 79.06 340 ASP A N 1
ATOM 2723 C CA . ASP A 1 340 ? 24.036 7.940 -16.592 1.00 79.06 340 ASP A CA 1
ATOM 2724 C C . ASP A 1 340 ? 24.031 8.506 -18.023 1.00 79.06 340 ASP A C 1
ATOM 2726 O O . ASP A 1 340 ? 24.616 9.556 -18.328 1.00 79.06 340 ASP A O 1
ATOM 2730 N N . LEU A 1 341 ? 23.356 7.790 -18.919 1.00 81.31 341 LEU A N 1
ATOM 2731 C CA . LEU A 1 341 ? 23.205 8.147 -20.326 1.00 81.31 341 LEU A CA 1
ATOM 2732 C C . LEU A 1 341 ? 22.313 9.374 -20.538 1.00 81.31 341 LEU A C 1
ATOM 2734 O O . LEU A 1 341 ? 22.354 9.966 -21.616 1.00 81.31 341 LEU A O 1
ATOM 2738 N N . TRP A 1 342 ? 21.558 9.822 -19.529 1.00 80.81 342 TRP A N 1
ATOM 2739 C CA . TRP A 1 342 ? 20.827 11.085 -19.620 1.00 80.81 342 TRP A CA 1
ATOM 2740 C C . TRP A 1 342 ? 21.772 12.291 -19.673 1.00 80.81 342 TRP A C 1
ATOM 2742 O O . TRP A 1 342 ? 21.484 13.282 -20.355 1.00 80.81 342 TRP A O 1
ATOM 2752 N N . VAL A 1 343 ? 22.905 12.212 -18.971 1.00 78.50 343 VAL A N 1
ATOM 2753 C CA . VAL A 1 343 ? 23.927 13.268 -18.948 1.00 78.50 343 VAL A CA 1
ATOM 2754 C C . VAL A 1 343 ? 24.887 13.098 -20.119 1.00 78.50 343 VAL A C 1
ATOM 2756 O O . VAL A 1 343 ? 25.081 14.037 -20.889 1.00 78.50 343 VAL A O 1
ATOM 2759 N N . LYS A 1 344 ? 25.447 11.892 -20.290 1.00 76.12 344 LYS A N 1
ATOM 2760 C CA . LYS A 1 344 ? 26.466 11.626 -21.317 1.00 76.12 344 LYS A CA 1
ATOM 2761 C C . LYS A 1 344 ? 25.914 11.618 -22.743 1.00 76.12 344 LYS A C 1
ATOM 2763 O O . LYS A 1 344 ? 26.661 11.905 -23.670 1.00 76.12 344 LYS A O 1
ATOM 2768 N N . ARG A 1 345 ? 24.620 11.316 -22.926 1.00 84.81 345 ARG A N 1
ATOM 2769 C CA . ARG A 1 345 ? 23.905 11.125 -24.210 1.00 84.81 345 ARG A CA 1
ATOM 2770 C C . ARG A 1 345 ? 24.424 10.003 -25.105 1.00 84.81 345 ARG A C 1
ATOM 2772 O O . ARG A 1 345 ? 23.659 9.501 -25.921 1.00 84.81 345 ARG A O 1
ATOM 2779 N N . GLU A 1 346 ? 25.679 9.609 -24.964 1.00 90.00 346 GLU A N 1
ATOM 2780 C CA . GLU A 1 346 ? 26.319 8.539 -25.709 1.00 90.00 346 GLU A CA 1
ATOM 2781 C C . GLU A 1 346 ? 27.339 7.821 -24.821 1.00 90.00 346 GLU A C 1
ATOM 2783 O O . GLU A 1 346 ? 27.986 8.448 -23.979 1.00 90.00 346 GLU A O 1
ATOM 2788 N N . ASP A 1 347 ? 27.477 6.511 -25.010 1.00 90.19 347 ASP A N 1
ATOM 2789 C CA . ASP A 1 347 ? 28.567 5.727 -24.434 1.00 90.19 347 ASP A CA 1
ATOM 2790 C C . ASP A 1 347 ? 29.014 4.623 -25.398 1.00 90.19 347 ASP A C 1
ATOM 2792 O O . ASP A 1 347 ? 28.225 4.099 -26.190 1.00 90.19 347 ASP A O 1
ATOM 2796 N N . ASN A 1 348 ? 30.293 4.266 -25.321 1.00 89.38 348 ASN A N 1
ATOM 2797 C CA . ASN A 1 348 ? 30.897 3.223 -26.142 1.00 89.38 348 ASN A CA 1
ATOM 2798 C C . ASN A 1 348 ? 31.264 2.022 -25.272 1.00 89.38 348 ASN A C 1
ATOM 2800 O O . ASN A 1 348 ? 31.685 2.153 -24.121 1.00 89.38 348 ASN A O 1
ATOM 2804 N N . GLY A 1 349 ? 31.124 0.817 -25.814 1.00 88.81 349 GLY A N 1
ATOM 2805 C CA . GLY A 1 349 ? 31.428 -0.388 -25.064 1.00 88.81 349 GLY A CA 1
ATOM 2806 C C . GLY A 1 349 ? 31.808 -1.574 -25.923 1.00 88.81 349 GLY A C 1
ATOM 2807 O O . GLY A 1 349 ? 31.647 -1.585 -27.139 1.00 88.81 349 GLY A O 1
ATOM 2808 N N . ILE A 1 350 ? 32.317 -2.586 -25.233 1.00 88.44 350 ILE A N 1
ATOM 2809 C CA . ILE A 1 350 ? 32.573 -3.917 -25.760 1.00 88.44 350 ILE A CA 1
ATOM 2810 C C . ILE A 1 350 ? 31.748 -4.874 -24.902 1.00 88.44 350 ILE A C 1
ATOM 2812 O O . ILE A 1 350 ? 31.706 -4.711 -23.679 1.00 88.44 350 ILE A O 1
ATOM 2816 N N . ILE A 1 351 ? 31.057 -5.816 -25.539 1.00 89.19 351 ILE A N 1
ATOM 2817 C CA . ILE A 1 351 ? 30.264 -6.840 -24.863 1.00 89.19 351 ILE A CA 1
ATOM 2818 C C . ILE A 1 351 ? 30.667 -8.232 -25.341 1.00 89.19 351 ILE A C 1
ATOM 2820 O O . ILE A 1 351 ? 30.777 -8.492 -26.542 1.00 89.19 351 ILE A O 1
ATOM 2824 N N . ASP A 1 352 ? 30.885 -9.124 -24.383 1.00 88.94 352 ASP A N 1
ATOM 2825 C CA . ASP A 1 352 ? 31.142 -10.533 -24.648 1.00 88.94 352 ASP A CA 1
ATOM 2826 C C . ASP A 1 352 ? 29.829 -11.259 -24.977 1.00 88.94 352 ASP A C 1
ATOM 2828 O O . ASP A 1 352 ? 28.744 -10.905 -24.502 1.00 88.94 352 ASP A O 1
ATOM 2832 N N . LYS A 1 353 ? 29.923 -12.343 -25.749 1.00 85.31 353 LYS A N 1
ATOM 2833 C CA . LYS A 1 353 ? 28.771 -13.201 -26.053 1.00 85.31 353 LYS A CA 1
ATOM 2834 C C . LYS A 1 353 ? 28.110 -13.751 -24.788 1.00 85.31 353 LYS A C 1
ATOM 2836 O O . LYS A 1 353 ? 28.775 -14.156 -23.834 1.00 85.31 353 LYS A O 1
ATOM 2841 N N . LYS A 1 354 ? 26.782 -13.808 -24.803 1.00 84.88 354 LYS A N 1
ATOM 2842 C CA . LYS A 1 354 ? 25.913 -14.245 -23.705 1.00 84.88 354 LYS A CA 1
ATOM 2843 C C . LYS A 1 354 ? 26.134 -13.484 -22.380 1.00 84.88 354 LYS A C 1
ATOM 2845 O O . LYS A 1 354 ? 25.686 -13.953 -21.333 1.00 84.88 354 LYS A O 1
ATOM 2850 N N . LYS A 1 355 ? 26.793 -12.318 -22.401 1.00 91.19 355 LYS A N 1
ATOM 2851 C CA . LYS A 1 355 ? 26.978 -11.431 -21.241 1.00 91.19 355 LYS A CA 1
ATOM 2852 C C . LYS A 1 355 ? 26.116 -10.179 -21.357 1.00 91.19 355 LYS A C 1
ATOM 2854 O O . LYS A 1 355 ? 25.577 -9.877 -22.420 1.00 91.19 355 LYS A O 1
ATOM 2859 N N . TYR A 1 356 ? 26.000 -9.469 -20.237 1.00 91.81 356 TYR A N 1
ATOM 2860 C CA . TYR A 1 356 ? 25.240 -8.232 -20.109 1.00 91.81 356 TYR A CA 1
ATOM 2861 C C . TYR A 1 356 ? 26.155 -7.080 -19.704 1.00 91.81 356 TYR A C 1
ATOM 2863 O O . TYR A 1 356 ? 27.075 -7.265 -18.906 1.00 91.81 356 TYR A O 1
ATOM 2871 N N . LYS A 1 357 ? 25.866 -5.887 -20.220 1.00 92.19 357 LYS A N 1
ATOM 2872 C CA . LYS A 1 357 ? 26.416 -4.622 -19.732 1.00 92.19 357 LYS A CA 1
ATOM 2873 C C . LYS A 1 357 ? 25.276 -3.643 -19.493 1.00 92.19 357 LYS A C 1
ATOM 2875 O O . LYS A 1 357 ? 24.391 -3.523 -20.335 1.00 92.19 357 LYS A O 1
ATOM 2880 N N . TYR A 1 358 ? 25.299 -2.964 -18.352 1.00 91.06 358 TYR A N 1
ATOM 2881 C CA . TYR A 1 358 ? 24.175 -2.154 -17.892 1.00 91.06 358 TYR A CA 1
ATOM 2882 C C . TYR A 1 358 ? 24.503 -0.664 -17.888 1.00 91.06 358 TYR A C 1
ATOM 2884 O O . TYR A 1 358 ? 25.619 -0.254 -17.572 1.00 91.06 358 TYR A O 1
ATOM 2892 N N . HIS A 1 359 ? 23.490 0.130 -18.205 1.00 91.00 359 HIS A N 1
ATOM 2893 C CA . HIS A 1 359 ? 23.484 1.586 -18.158 1.00 91.00 359 HIS A CA 1
ATOM 2894 C C . HIS A 1 359 ? 22.200 2.060 -17.487 1.00 91.00 359 HIS A C 1
ATOM 2896 O O . HIS A 1 359 ? 21.243 1.299 -17.330 1.00 91.00 359 HIS A O 1
ATOM 2902 N N . ARG A 1 360 ? 22.154 3.339 -17.124 1.00 88.75 360 ARG A N 1
ATOM 2903 C CA . ARG A 1 360 ? 20.959 3.972 -16.566 1.00 88.75 360 ARG A CA 1
ATOM 2904 C C . ARG A 1 360 ? 20.698 5.292 -17.275 1.00 88.75 360 ARG A C 1
ATOM 2906 O O . ARG A 1 360 ? 21.622 5.919 -17.780 1.00 88.75 360 ARG A O 1
ATOM 2913 N N . MET A 1 361 ? 19.451 5.737 -17.290 1.00 90.31 361 MET A N 1
ATOM 2914 C CA . MET A 1 361 ? 19.108 7.128 -17.578 1.00 90.31 361 MET A CA 1
ATOM 2915 C C . MET A 1 361 ? 18.012 7.597 -16.630 1.00 90.31 361 MET A C 1
ATOM 2917 O O . MET A 1 361 ? 17.101 6.828 -16.328 1.00 90.31 361 MET A O 1
ATOM 2921 N N . CYS A 1 362 ? 18.076 8.843 -16.159 1.00 89.62 362 CYS A N 1
ATOM 2922 C CA . CYS A 1 362 ? 16.946 9.449 -15.460 1.00 89.62 362 CYS A CA 1
ATOM 2923 C C . CYS A 1 362 ? 16.116 10.351 -16.360 1.00 89.62 362 CYS A C 1
ATOM 2925 O O . CYS A 1 362 ? 16.620 11.335 -16.891 1.00 89.62 362 CYS A O 1
ATOM 2927 N N . VAL A 1 363 ? 14.827 10.064 -16.475 1.00 89.56 363 VAL A N 1
ATOM 2928 C CA . VAL A 1 363 ? 13.881 10.880 -17.225 1.00 89.56 363 VAL A CA 1
ATOM 2929 C C . VAL A 1 363 ? 13.188 11.852 -16.261 1.00 89.56 363 VAL A C 1
ATOM 2931 O O . VAL A 1 363 ? 12.411 11.416 -15.416 1.00 89.56 363 VAL A O 1
ATOM 2934 N N . PRO A 1 364 ? 13.423 13.171 -16.359 1.00 87.12 364 PRO A N 1
ATOM 2935 C CA . PRO A 1 364 ? 12.964 14.138 -15.363 1.00 87.12 364 PRO A CA 1
ATOM 2936 C C . PRO A 1 364 ? 11.466 14.447 -15.460 1.00 87.12 364 PRO A C 1
ATOM 2938 O O . PRO A 1 364 ? 10.896 14.994 -14.520 1.00 87.12 364 PRO A O 1
ATOM 2941 N N . SER A 1 365 ? 10.823 14.149 -16.592 1.00 87.56 365 SER A N 1
ATOM 2942 C CA . SER A 1 365 ? 9.378 14.310 -16.757 1.00 87.56 365 SER A CA 1
ATOM 2943 C C . SER A 1 365 ? 8.824 13.438 -17.880 1.00 87.56 365 SER A C 1
ATOM 2945 O O . SER A 1 365 ? 9.546 13.018 -18.782 1.00 87.56 365 SER A O 1
ATOM 2947 N N . GLU A 1 366 ? 7.510 13.244 -17.872 1.00 86.62 366 GLU A N 1
ATOM 2948 C CA . GLU A 1 366 ? 6.769 12.510 -18.905 1.00 86.62 366 GLU A CA 1
ATOM 2949 C C . GLU A 1 366 ? 6.693 13.246 -20.249 1.00 86.62 366 GLU A C 1
ATOM 2951 O O . GLU A 1 366 ? 6.188 12.716 -21.227 1.00 86.62 366 GLU A O 1
ATOM 2956 N N . CYS A 1 367 ? 7.198 14.478 -20.338 1.00 89.62 367 CYS A N 1
ATOM 2957 C CA . CYS A 1 367 ? 7.051 15.330 -21.520 1.00 89.62 367 CYS A CA 1
ATOM 2958 C C . CYS A 1 367 ? 8.203 15.194 -22.528 1.00 89.62 367 CYS A C 1
ATOM 2960 O O . CYS A 1 367 ? 8.482 16.141 -23.272 1.00 89.62 367 CYS A O 1
ATOM 2962 N N . PHE A 1 368 ? 8.881 14.048 -22.556 1.00 89.31 368 PHE A N 1
ATOM 2963 C CA . PHE A 1 368 ? 9.989 13.780 -23.469 1.00 89.31 368 PHE A CA 1
ATOM 2964 C C . PHE A 1 368 ? 9.671 12.618 -24.404 1.00 89.31 368 PHE A C 1
ATOM 2966 O O . PHE A 1 368 ? 9.211 11.569 -23.971 1.00 89.31 368 PHE A O 1
ATOM 2973 N N . ASP A 1 369 ? 9.975 12.800 -25.686 1.00 89.25 369 ASP A N 1
ATOM 2974 C CA . ASP A 1 369 ? 10.114 11.698 -26.637 1.00 89.25 369 ASP A CA 1
ATOM 2975 C C . ASP A 1 369 ? 11.582 11.273 -26.636 1.00 89.25 369 ASP A C 1
ATOM 2977 O O . ASP A 1 369 ? 12.473 12.083 -26.932 1.00 89.25 369 ASP A O 1
ATOM 2981 N N . ILE A 1 370 ? 11.824 10.034 -26.219 1.00 91.38 370 ILE A N 1
ATOM 2982 C CA . ILE A 1 370 ? 13.153 9.481 -25.976 1.00 91.38 370 ILE A CA 1
ATOM 2983 C C . ILE A 1 370 ? 13.372 8.341 -26.951 1.00 91.38 370 ILE A C 1
ATOM 2985 O O . ILE A 1 370 ? 12.545 7.444 -27.062 1.00 91.38 370 ILE A O 1
ATOM 2989 N N . ASN A 1 371 ? 14.515 8.345 -27.621 1.00 91.88 371 ASN A N 1
ATOM 2990 C CA . ASN A 1 371 ? 14.936 7.268 -28.494 1.00 91.88 371 ASN A CA 1
ATOM 2991 C C . ASN A 1 371 ? 16.305 6.760 -28.043 1.00 91.88 371 ASN A C 1
ATOM 2993 O O . ASN A 1 371 ? 17.307 7.467 -28.167 1.00 91.88 371 ASN A O 1
ATOM 2997 N N . VAL A 1 372 ? 16.335 5.544 -27.509 1.00 91.94 372 VAL A N 1
ATOM 2998 C CA . VAL A 1 372 ? 17.562 4.841 -27.140 1.00 91.94 372 VAL A CA 1
ATOM 2999 C C . VAL A 1 372 ? 17.974 4.004 -28.337 1.00 91.94 372 VAL A C 1
ATOM 3001 O O . VAL A 1 372 ? 17.269 3.073 -28.705 1.00 91.94 372 VAL A O 1
ATOM 3004 N N . THR A 1 373 ? 19.089 4.344 -28.969 1.00 90.94 373 THR A N 1
ATOM 3005 C CA . THR A 1 373 ? 19.593 3.663 -30.165 1.00 90.94 373 THR A CA 1
ATOM 3006 C C . THR A 1 373 ? 20.879 2.929 -29.844 1.00 90.94 373 THR A C 1
ATOM 3008 O O . THR A 1 373 ? 21.760 3.501 -29.202 1.00 90.94 373 THR A O 1
ATOM 3011 N N . ILE A 1 374 ? 21.026 1.712 -30.357 1.00 89.44 374 ILE A N 1
ATOM 3012 C CA . ILE A 1 374 ? 22.300 1.003 -30.363 1.00 89.44 374 ILE A CA 1
ATOM 3013 C C . ILE A 1 374 ? 22.818 0.883 -31.794 1.00 89.44 374 ILE A C 1
ATOM 3015 O O . ILE A 1 374 ? 22.114 0.459 -32.708 1.00 89.44 374 ILE A O 1
ATOM 3019 N N . SER A 1 375 ? 24.075 1.243 -32.005 1.00 86.31 375 SER A N 1
ATOM 3020 C CA . SER A 1 375 ? 24.783 0.962 -33.246 1.00 86.31 375 SER A CA 1
ATOM 3021 C C . SER A 1 375 ? 25.929 0.011 -32.964 1.00 86.31 375 SER A C 1
ATOM 3023 O O . SER A 1 375 ? 26.721 0.214 -32.050 1.00 86.31 375 SER A O 1
ATOM 3025 N N . HIS A 1 376 ? 26.024 -1.023 -33.783 1.00 80.19 376 HIS A N 1
ATOM 3026 C CA . HIS A 1 376 ? 27.196 -1.872 -33.908 1.00 80.19 376 HIS A CA 1
ATOM 3027 C C . HIS A 1 376 ? 27.553 -1.893 -35.386 1.00 80.19 376 HIS A C 1
ATOM 3029 O O . HIS A 1 376 ? 26.630 -1.927 -36.204 1.00 80.19 376 HIS A O 1
ATOM 3035 N N . CYS A 1 377 ? 28.853 -1.827 -35.684 1.00 69.19 377 CYS A N 1
ATOM 3036 C CA . CYS A 1 377 ? 29.477 -1.996 -37.000 1.00 69.19 377 CYS A CA 1
ATOM 3037 C C . CYS A 1 377 ? 28.467 -2.064 -38.167 1.00 69.19 377 CYS A C 1
ATOM 3039 O O . CYS A 1 377 ? 27.922 -3.127 -38.463 1.00 69.19 377 CYS A O 1
ATOM 3041 N N . THR A 1 378 ? 28.137 -0.911 -38.761 1.00 53.66 378 THR A N 1
ATOM 3042 C CA . THR A 1 378 ? 27.129 -0.809 -39.833 1.00 53.66 378 THR A CA 1
ATOM 3043 C C . THR A 1 378 ? 27.733 -0.804 -41.236 1.00 53.66 378 THR A C 1
ATOM 3045 O O . THR A 1 378 ? 26.988 -0.975 -42.196 1.00 53.66 378 THR A O 1
ATOM 3048 N N . GLU A 1 379 ? 29.056 -0.650 -41.381 1.00 48.00 379 GLU A N 1
ATOM 3049 C CA . GLU A 1 379 ? 29.729 -0.553 -42.683 1.00 48.00 379 GLU A CA 1
ATOM 3050 C C . GLU A 1 379 ? 31.092 -1.280 -42.688 1.00 48.00 379 GLU A C 1
ATOM 3052 O O . GLU A 1 379 ? 31.959 -1.006 -41.860 1.00 48.00 379 GLU A O 1
ATOM 3057 N N . GLY A 1 380 ? 31.295 -2.197 -43.648 1.00 48.00 380 GLY A N 1
ATOM 3058 C CA . GLY A 1 380 ? 32.603 -2.782 -43.993 1.00 48.00 380 GLY A CA 1
ATOM 3059 C C . GLY A 1 380 ? 32.811 -4.275 -43.679 1.00 48.00 380 GLY A C 1
ATOM 3060 O O . GLY A 1 380 ? 32.078 -4.898 -42.915 1.00 48.00 380 GLY A O 1
ATOM 3061 N N . ARG A 1 381 ? 33.885 -4.854 -44.251 1.00 49.34 381 ARG A N 1
ATOM 3062 C CA . ARG A 1 381 ? 34.352 -6.254 -44.060 1.00 49.34 381 ARG A CA 1
ATOM 3063 C C . ARG A 1 381 ? 34.819 -6.575 -42.623 1.00 49.34 381 ARG A C 1
ATOM 3065 O O . ARG A 1 381 ? 35.366 -7.647 -42.394 1.00 49.34 381 ARG A O 1
ATOM 3072 N N . HIS A 1 382 ? 34.625 -5.659 -41.672 1.00 50.53 382 HIS A N 1
ATOM 3073 C CA . HIS A 1 382 ? 35.071 -5.765 -40.278 1.00 50.53 382 HIS A CA 1
ATOM 3074 C C . HIS A 1 382 ? 33.945 -6.128 -39.295 1.00 50.53 382 HIS A C 1
ATOM 3076 O O . HIS A 1 382 ? 34.213 -6.332 -38.115 1.00 50.53 382 HIS A O 1
ATOM 3082 N N . CYS A 1 383 ? 32.704 -6.280 -39.767 1.00 58.84 383 CYS A N 1
ATOM 3083 C CA . CYS A 1 383 ? 31.566 -6.725 -38.953 1.00 58.84 383 CYS A CA 1
ATOM 3084 C C . CYS A 1 383 ? 31.446 -8.262 -38.922 1.00 58.84 383 CYS A C 1
ATOM 3086 O O . CYS A 1 38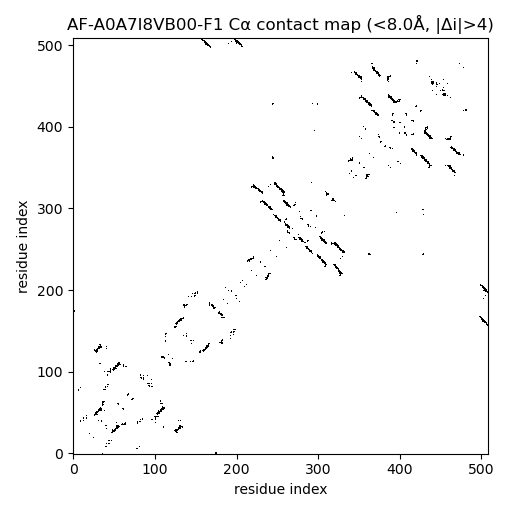3 ? 30.359 -8.817 -39.044 1.00 58.84 383 CYS A O 1
ATOM 3088 N N . THR A 1 384 ? 32.578 -8.963 -38.835 1.00 55.28 384 THR A N 1
ATOM 3089 C CA . THR A 1 384 ? 32.695 -10.424 -39.001 1.00 55.28 384 THR A CA 1
ATOM 3090 C C . THR A 1 384 ? 32.416 -11.221 -37.727 1.00 55.28 384 THR A C 1
ATOM 3092 O O . THR A 1 384 ? 32.573 -12.442 -37.720 1.00 55.28 384 THR A O 1
ATOM 3095 N N . SER A 1 385 ? 32.002 -10.573 -36.635 1.00 62.25 385 SER A N 1
ATOM 3096 C CA . SER A 1 385 ? 31.594 -11.281 -35.426 1.00 62.25 385 SER A CA 1
ATOM 3097 C C . SER A 1 385 ? 30.182 -11.834 -35.600 1.00 62.25 385 SER A C 1
ATOM 3099 O O . SER A 1 385 ? 29.242 -11.069 -35.788 1.00 62.25 385 SER A O 1
ATOM 3101 N N . TYR A 1 386 ? 29.999 -13.144 -35.417 1.00 69.94 386 TYR A N 1
ATOM 3102 C CA . TYR A 1 386 ? 28.678 -13.789 -35.290 1.00 69.94 386 TYR A CA 1
ATOM 3103 C C . TYR A 1 386 ? 27.881 -13.359 -34.033 1.00 69.94 386 TYR A C 1
ATOM 3105 O O . TYR A 1 386 ? 26.954 -14.050 -33.606 1.00 69.94 386 TYR A O 1
ATOM 3113 N N . GLY A 1 387 ? 28.273 -12.248 -33.405 1.00 73.44 387 GLY A N 1
ATOM 3114 C CA . GLY A 1 387 ? 27.643 -11.659 -32.237 1.00 73.44 387 GLY A CA 1
ATOM 3115 C C . GLY A 1 387 ? 26.979 -10.327 -32.580 1.00 73.44 387 GLY A C 1
ATOM 3116 O O . GLY A 1 387 ? 27.529 -9.526 -33.336 1.00 73.44 387 GLY A O 1
ATOM 3117 N N . TYR A 1 388 ? 25.821 -10.084 -31.977 1.00 80.50 388 TYR A N 1
ATOM 3118 C CA . TYR A 1 388 ? 25.006 -8.886 -32.139 1.00 80.50 388 TYR A CA 1
ATOM 3119 C C . TYR A 1 388 ? 24.644 -8.341 -30.756 1.00 80.50 388 TYR A C 1
ATOM 3121 O O . TYR A 1 388 ? 24.174 -9.103 -29.918 1.00 80.50 388 TYR A O 1
ATOM 3129 N N . PRO A 1 389 ? 24.850 -7.051 -30.462 1.00 86.69 389 PRO A N 1
ATOM 3130 C CA . PRO A 1 389 ? 24.405 -6.495 -29.204 1.00 86.69 389 PRO A CA 1
ATOM 3131 C C . PRO A 1 389 ? 22.902 -6.203 -29.286 1.00 86.69 389 PRO A C 1
ATOM 3133 O O . PRO A 1 389 ? 22.433 -5.528 -30.204 1.00 86.69 389 PRO A O 1
ATOM 3136 N N . GLU A 1 390 ? 22.175 -6.719 -28.311 1.00 86.06 390 GLU A N 1
ATOM 3137 C CA . GLU A 1 390 ? 20.730 -6.622 -28.163 1.00 86.06 390 GLU A CA 1
ATOM 3138 C C . GLU A 1 390 ? 20.396 -5.576 -27.094 1.00 86.06 390 GLU A C 1
ATOM 3140 O O . GLU A 1 390 ? 21.037 -5.543 -26.040 1.00 86.06 390 GLU A O 1
ATOM 3145 N N . LEU A 1 391 ? 19.431 -4.698 -27.377 1.00 89.25 391 LEU A N 1
ATOM 3146 C CA . LEU A 1 391 ? 19.086 -3.568 -26.515 1.00 89.25 391 LEU A CA 1
ATOM 3147 C C . LEU A 1 391 ? 17.835 -3.898 -25.707 1.00 89.25 391 LEU A C 1
ATOM 3149 O O . LEU A 1 391 ? 16.762 -4.146 -26.249 1.00 89.25 391 LEU A O 1
ATOM 3153 N N . LEU A 1 392 ? 17.976 -3.807 -24.393 1.00 89.25 392 LEU A N 1
ATOM 3154 C CA . LEU A 1 392 ? 16.918 -4.025 -23.424 1.00 89.25 392 LEU A CA 1
ATOM 3155 C C . LEU A 1 392 ? 16.696 -2.729 -22.655 1.00 89.25 392 LEU A C 1
ATOM 3157 O O . LEU A 1 392 ? 17.655 -2.126 -22.178 1.00 89.25 392 LEU A O 1
ATOM 3161 N N . VAL A 1 393 ? 15.445 -2.312 -22.487 1.00 88.50 393 VAL A N 1
ATOM 3162 C CA . VAL A 1 393 ? 15.095 -1.185 -21.612 1.00 88.50 393 VAL A CA 1
ATOM 3163 C C . VAL A 1 393 ? 14.052 -1.657 -20.610 1.00 88.50 393 VAL A C 1
ATOM 3165 O O . VAL A 1 393 ? 13.096 -2.335 -20.978 1.00 88.50 393 VAL A O 1
ATOM 3168 N N . SER A 1 394 ? 14.231 -1.314 -19.338 1.00 86.56 394 SER A N 1
ATOM 3169 C CA . SER A 1 394 ? 13.304 -1.634 -18.253 1.00 86.56 394 SER A CA 1
ATOM 3170 C C . SER A 1 394 ? 13.163 -0.455 -17.302 1.00 86.56 394 SER A C 1
ATOM 3172 O O . SER A 1 394 ? 14.104 0.303 -17.095 1.00 86.56 394 SER A O 1
ATOM 3174 N N . LYS A 1 395 ? 11.986 -0.313 -16.695 1.00 82.06 395 LYS A N 1
ATOM 3175 C CA . LYS A 1 395 ? 11.737 0.674 -15.637 1.00 82.06 395 LYS A CA 1
ATOM 3176 C C . LYS A 1 395 ? 11.949 0.100 -14.232 1.00 82.06 395 LYS A C 1
ATOM 3178 O O . LYS A 1 395 ? 12.259 0.836 -13.308 1.00 82.06 395 LYS A O 1
ATOM 3183 N N . ASN A 1 396 ? 11.793 -1.214 -14.073 1.00 80.19 396 ASN A N 1
ATOM 3184 C CA . ASN A 1 396 ? 11.680 -1.846 -12.754 1.00 80.19 396 ASN A CA 1
ATOM 3185 C C . ASN A 1 396 ? 12.839 -2.795 -12.430 1.00 80.19 396 ASN A C 1
ATOM 3187 O O . ASN A 1 396 ? 12.978 -3.197 -11.279 1.00 80.19 396 ASN A O 1
ATOM 3191 N N . ASN A 1 397 ? 13.648 -3.178 -13.425 1.00 84.25 397 ASN A N 1
ATOM 3192 C CA . ASN A 1 397 ? 14.754 -4.109 -13.227 1.00 84.25 397 ASN A CA 1
ATOM 3193 C C . ASN A 1 397 ? 16.109 -3.460 -13.571 1.00 84.25 397 ASN A C 1
ATOM 3195 O O . ASN A 1 397 ? 16.398 -3.294 -14.760 1.00 84.25 397 ASN A O 1
ATOM 3199 N N . PRO A 1 398 ? 16.950 -3.148 -12.562 1.00 83.62 398 PRO A N 1
ATOM 3200 C CA . PRO A 1 398 ? 18.323 -2.683 -12.758 1.00 83.62 398 PRO A CA 1
ATOM 3201 C C . PRO A 1 398 ? 19.208 -3.640 -13.560 1.00 83.62 398 PRO A C 1
ATOM 3203 O O . PRO A 1 398 ? 20.070 -3.193 -14.315 1.00 83.62 398 PRO A O 1
ATOM 3206 N N . GLU A 1 399 ? 18.960 -4.944 -13.443 1.00 86.81 399 GLU A N 1
ATOM 3207 C CA . GLU A 1 399 ? 19.674 -6.005 -14.153 1.00 86.81 399 GLU A CA 1
ATOM 3208 C C . GLU A 1 399 ? 18.760 -6.679 -15.179 1.00 86.81 399 GLU A C 1
ATOM 3210 O O . GLU A 1 399 ? 18.464 -7.876 -15.096 1.00 86.81 399 GLU A O 1
ATOM 3215 N N . VAL A 1 400 ? 18.260 -5.892 -16.132 1.00 87.19 400 VAL A N 1
ATOM 3216 C CA . VAL A 1 400 ? 17.337 -6.387 -17.158 1.00 87.19 400 VAL A CA 1
ATOM 3217 C C . VAL A 1 400 ? 17.956 -7.511 -18.000 1.00 87.19 400 VAL A C 1
ATOM 3219 O O . VAL A 1 400 ? 19.030 -7.371 -18.588 1.00 87.19 400 VAL A O 1
ATOM 3222 N N . LYS A 1 401 ? 17.251 -8.639 -18.085 1.00 87.00 401 LYS A N 1
ATOM 3223 C CA . LYS A 1 401 ? 17.637 -9.843 -18.826 1.00 87.00 401 LYS A CA 1
ATOM 3224 C C . LYS A 1 401 ? 16.715 -10.065 -20.017 1.00 87.00 401 LYS A C 1
ATOM 3226 O O . LYS A 1 401 ? 15.560 -9.651 -20.025 1.00 87.00 401 LYS A O 1
ATOM 3231 N N . VAL A 1 402 ? 17.202 -10.808 -21.011 1.00 81.50 402 VAL A N 1
ATOM 3232 C CA . VAL A 1 402 ? 16.443 -11.140 -22.234 1.00 81.50 402 VAL A CA 1
ATOM 3233 C C . VAL A 1 402 ? 15.113 -11.842 -21.936 1.00 81.50 402 VAL A C 1
ATOM 3235 O O . VAL A 1 402 ? 14.180 -11.744 -22.723 1.00 81.50 402 VAL A O 1
ATOM 3238 N N . LYS A 1 403 ? 14.987 -12.542 -20.805 1.00 77.38 403 LYS A N 1
ATOM 3239 C CA . LYS A 1 403 ? 13.747 -13.227 -20.408 1.00 77.38 403 LYS A CA 1
ATOM 3240 C C . LYS A 1 403 ? 12.714 -12.324 -19.725 1.00 77.38 403 LYS A C 1
ATOM 3242 O O . LYS A 1 403 ? 11.565 -12.729 -19.624 1.00 77.38 403 LYS A O 1
ATOM 3247 N N . ASP A 1 404 ? 13.092 -11.125 -19.297 1.00 73.19 404 ASP A N 1
ATOM 3248 C CA . ASP A 1 404 ? 12.198 -10.240 -18.544 1.00 73.19 404 ASP A CA 1
ATOM 3249 C C . ASP A 1 404 ? 11.140 -9.624 -19.470 1.00 73.19 404 ASP A C 1
ATOM 3251 O O . ASP A 1 404 ? 11.368 -9.522 -20.672 1.00 73.19 404 ASP A O 1
ATOM 3255 N N . GLU A 1 405 ? 9.998 -9.171 -18.954 1.00 57.84 405 GLU A N 1
ATOM 3256 C CA . GLU A 1 405 ? 8.981 -8.415 -19.717 1.00 57.84 405 GLU A CA 1
ATOM 3257 C C . GLU A 1 405 ? 9.435 -6.967 -20.012 1.00 57.84 405 GLU A C 1
ATOM 3259 O O . GLU A 1 405 ? 8.743 -5.987 -19.754 1.00 57.84 405 GLU A O 1
ATOM 3264 N N . ALA A 1 406 ? 10.662 -6.824 -20.505 1.00 58.91 406 ALA A N 1
ATOM 3265 C CA . ALA A 1 406 ? 11.269 -5.565 -20.904 1.00 58.91 406 ALA A CA 1
ATOM 3266 C C . ALA A 1 406 ? 10.921 -5.216 -22.358 1.00 58.91 406 ALA A C 1
ATOM 3268 O O . ALA A 1 406 ? 10.555 -6.088 -23.150 1.00 58.91 406 ALA A O 1
ATOM 3269 N N . TRP A 1 407 ? 11.106 -3.950 -22.743 1.00 59.41 407 TRP A N 1
ATOM 3270 C CA . TRP A 1 407 ? 11.123 -3.583 -24.158 1.00 59.41 407 TRP A CA 1
ATOM 3271 C C . TRP A 1 407 ? 12.356 -4.231 -24.805 1.00 59.41 407 TRP A C 1
ATOM 3273 O O . TRP A 1 407 ? 13.487 -3.873 -24.467 1.00 59.41 407 TRP A O 1
ATOM 3283 N N . LYS A 1 408 ? 12.125 -5.211 -25.686 1.00 60.81 408 LYS A N 1
ATOM 3284 C CA . LYS A 1 408 ? 13.151 -5.986 -26.406 1.00 60.81 408 LYS A CA 1
ATOM 3285 C C . LYS A 1 408 ? 13.154 -5.613 -27.877 1.00 60.81 408 LYS A C 1
ATOM 3287 O O . LYS A 1 408 ? 12.093 -5.320 -28.432 1.00 60.81 408 LYS A O 1
ATOM 3292 N N . LEU A 1 409 ? 14.304 -5.726 -28.531 1.00 59.09 409 LEU A N 1
ATOM 3293 C CA . LEU A 1 409 ? 14.340 -5.869 -29.977 1.00 59.09 409 LEU A CA 1
ATOM 3294 C C . LEU A 1 409 ? 14.390 -7.373 -30.286 1.00 59.09 409 LEU A C 1
ATOM 3296 O O . LEU A 1 409 ? 15.100 -8.149 -29.657 1.00 59.09 409 LEU A O 1
ATOM 3300 N N . ALA A 1 410 ? 13.561 -7.816 -31.223 1.00 44.34 410 ALA A N 1
ATOM 3301 C CA . ALA A 1 410 ? 13.653 -9.158 -31.803 1.00 44.34 410 ALA A CA 1
ATOM 3302 C C . ALA A 1 410 ? 13.767 -9.096 -33.336 1.00 44.34 410 ALA A C 1
ATOM 3304 O O . ALA A 1 410 ? 13.841 -10.124 -34.003 1.00 44.34 410 ALA A O 1
ATOM 3305 N N . GLU A 1 411 ? 13.800 -7.891 -33.917 1.00 47.50 411 GLU A N 1
ATOM 3306 C CA . GLU A 1 411 ? 13.731 -7.690 -35.362 1.00 47.50 411 GLU A CA 1
ATOM 3307 C C . GLU A 1 411 ? 14.948 -6.914 -35.867 1.00 47.50 411 GLU A C 1
ATOM 3309 O O . GLU A 1 411 ? 15.161 -5.753 -35.520 1.00 47.50 411 GLU A O 1
ATOM 3314 N N . GLY A 1 412 ? 15.726 -7.532 -36.761 1.00 48.56 412 GLY A N 1
ATOM 3315 C CA . GLY A 1 412 ? 17.001 -7.001 -37.268 1.00 48.56 412 GLY A CA 1
ATOM 3316 C C . GLY A 1 412 ? 16.948 -5.654 -38.011 1.00 48.56 412 GLY A C 1
ATOM 3317 O O . GLY A 1 412 ? 17.997 -5.162 -38.426 1.00 48.56 412 GLY A O 1
ATOM 3318 N N . LYS A 1 413 ? 15.767 -5.043 -38.185 1.00 53.06 413 LYS A N 1
ATOM 3319 C CA . LYS A 1 413 ? 15.592 -3.716 -38.804 1.00 53.06 413 LYS A CA 1
ATOM 3320 C C . LYS A 1 413 ? 15.557 -2.569 -37.793 1.00 53.06 413 LYS A C 1
ATOM 3322 O O . LYS A 1 413 ? 15.900 -1.446 -38.158 1.00 53.06 413 LYS A O 1
ATOM 3327 N N . THR A 1 414 ? 15.180 -2.823 -36.543 1.00 57.56 414 THR A N 1
ATOM 3328 C CA . THR A 1 414 ? 14.926 -1.761 -35.562 1.00 57.56 414 THR A CA 1
ATOM 3329 C C . THR A 1 414 ? 15.970 -1.855 -34.461 1.00 57.56 414 THR A C 1
ATOM 3331 O O . THR A 1 414 ? 15.931 -2.776 -33.661 1.00 57.56 414 THR A O 1
ATOM 3334 N N . ARG A 1 415 ? 16.929 -0.919 -34.418 1.00 77.50 415 ARG A N 1
ATOM 3335 C CA . ARG A 1 415 ? 18.001 -0.881 -33.399 1.00 77.50 415 ARG A CA 1
ATOM 3336 C C . ARG A 1 415 ? 17.764 0.184 -32.335 1.00 77.50 415 ARG A C 1
ATOM 3338 O O . ARG A 1 415 ? 18.694 0.854 -31.881 1.00 77.50 415 ARG A O 1
ATOM 3345 N N . SER A 1 416 ? 16.498 0.412 -32.009 1.00 86.12 416 SER A N 1
ATOM 3346 C CA . SER A 1 416 ? 16.117 1.508 -31.136 1.00 86.12 416 SER A CA 1
ATOM 3347 C C . SER A 1 416 ? 14.859 1.222 -30.337 1.00 86.12 416 SER A C 1
ATOM 3349 O O . SER A 1 416 ? 13.862 0.787 -30.909 1.00 86.12 416 SER A O 1
ATOM 3351 N N . VAL A 1 417 ? 14.886 1.553 -29.050 1.00 87.00 417 VAL A N 1
ATOM 3352 C CA . VAL A 1 417 ? 13.709 1.584 -28.182 1.00 87.00 417 VAL A CA 1
ATOM 3353 C C . VAL A 1 417 ? 13.268 3.032 -28.031 1.00 87.00 417 VAL A C 1
ATOM 3355 O O . VAL A 1 417 ? 14.046 3.885 -27.599 1.00 87.00 417 VAL A O 1
ATOM 3358 N N . ARG A 1 418 ? 12.014 3.310 -28.387 1.00 87.69 418 ARG A N 1
ATOM 3359 C CA . ARG A 1 418 ? 11.433 4.648 -28.289 1.00 87.69 418 ARG A CA 1
ATOM 3360 C C . ARG A 1 418 ? 10.407 4.685 -27.167 1.00 87.69 418 ARG A C 1
ATOM 3362 O O . ARG A 1 418 ? 9.490 3.875 -27.171 1.00 87.69 418 ARG A O 1
ATOM 3369 N N . LEU A 1 419 ? 10.571 5.629 -26.249 1.00 87.31 419 LEU A N 1
ATOM 3370 C CA . LEU A 1 419 ? 9.642 5.919 -25.163 1.00 87.31 419 LEU A CA 1
ATOM 3371 C C . LEU A 1 419 ? 8.940 7.231 -25.502 1.00 87.31 419 LEU A C 1
ATOM 3373 O O . LEU A 1 419 ? 9.586 8.277 -25.623 1.00 87.31 419 LEU A O 1
ATOM 3377 N N . ARG A 1 420 ? 7.627 7.174 -25.700 1.00 86.81 420 ARG A N 1
ATOM 3378 C CA . ARG A 1 420 ? 6.801 8.331 -26.044 1.00 86.81 420 ARG A CA 1
ATOM 3379 C C . ARG A 1 420 ? 5.896 8.700 -24.872 1.00 86.81 420 ARG A C 1
ATOM 3381 O O . ARG A 1 420 ? 5.419 7.814 -24.173 1.00 86.81 420 ARG A O 1
ATOM 3388 N N . PRO A 1 421 ? 5.530 9.982 -24.725 1.00 84.44 421 PRO A N 1
ATOM 3389 C CA . PRO A 1 421 ? 4.620 10.405 -23.653 1.00 84.44 421 PRO A CA 1
ATOM 3390 C C . PRO A 1 421 ? 3.227 9.755 -23.684 1.00 84.44 421 PRO A C 1
ATOM 3392 O O . PRO A 1 421 ? 2.552 9.685 -22.658 1.00 84.44 421 PRO A O 1
ATOM 3395 N N . ASN A 1 422 ? 2.792 9.278 -24.857 1.00 80.56 422 ASN A N 1
ATOM 3396 C CA . ASN A 1 422 ? 1.521 8.568 -25.029 1.00 80.56 422 ASN A CA 1
ATOM 3397 C C . ASN A 1 422 ? 1.587 7.095 -24.601 1.00 80.56 422 ASN A C 1
ATOM 3399 O O . ASN A 1 422 ? 0.540 6.454 -24.532 1.00 80.56 422 ASN A O 1
ATOM 3403 N N . ASP A 1 423 ? 2.776 6.542 -24.361 1.00 81.25 423 ASP A N 1
ATOM 3404 C CA . ASP A 1 423 ? 2.905 5.143 -23.973 1.00 81.25 423 ASP A CA 1
ATOM 3405 C C . ASP A 1 423 ? 2.393 4.979 -22.537 1.00 81.25 423 ASP A C 1
ATOM 3407 O O . ASP A 1 423 ? 2.800 5.708 -21.633 1.00 81.25 423 ASP A O 1
ATOM 3411 N N . VAL A 1 424 ? 1.505 4.005 -22.314 1.00 70.94 424 VAL A N 1
ATOM 3412 C CA . VAL A 1 424 ? 0.824 3.787 -21.019 1.00 70.94 424 VAL A CA 1
ATOM 3413 C C . VAL A 1 424 ? 1.813 3.577 -19.866 1.00 70.94 424 VAL A C 1
ATOM 3415 O O . VAL A 1 424 ? 1.532 3.982 -18.743 1.00 70.94 424 VAL A O 1
ATOM 3418 N N . ASN A 1 425 ? 2.988 3.020 -20.168 1.00 71.62 425 ASN A N 1
ATOM 3419 C CA . ASN A 1 425 ? 4.032 2.668 -19.204 1.00 71.62 425 ASN A CA 1
ATOM 3420 C C . ASN A 1 425 ? 5.193 3.684 -19.153 1.00 71.62 425 ASN A C 1
ATOM 3422 O O . ASN A 1 425 ? 6.213 3.408 -18.515 1.00 71.62 425 ASN A O 1
ATOM 3426 N N . MET A 1 426 ? 5.086 4.818 -19.858 1.00 83.19 426 MET A N 1
ATOM 3427 C CA . MET A 1 426 ? 6.096 5.875 -19.814 1.00 83.19 426 MET A CA 1
ATOM 3428 C C . MET A 1 426 ? 5.792 6.827 -18.663 1.00 83.19 426 MET A C 1
ATOM 3430 O O . MET A 1 426 ? 4.841 7.600 -18.739 1.00 83.19 426 MET A O 1
ATOM 3434 N N . ASP A 1 427 ? 6.634 6.795 -17.633 1.00 83.56 427 ASP A N 1
ATOM 3435 C CA . ASP A 1 427 ? 6.580 7.743 -16.518 1.00 83.56 427 ASP A CA 1
ATOM 3436 C C . ASP A 1 427 ? 7.945 8.405 -16.301 1.00 83.56 427 ASP A C 1
ATOM 3438 O O . ASP A 1 427 ? 8.978 7.937 -16.797 1.00 83.56 427 ASP A O 1
ATOM 3442 N N . ALA A 1 428 ? 7.969 9.486 -15.528 1.00 87.75 428 ALA A N 1
ATOM 3443 C CA . ALA A 1 428 ? 9.221 10.081 -15.082 1.00 87.75 428 ALA A CA 1
ATOM 3444 C C . ALA A 1 428 ? 9.959 9.154 -14.088 1.00 87.75 428 ALA A C 1
ATOM 3446 O O . ALA A 1 428 ? 9.337 8.380 -13.359 1.00 87.75 428 ALA A O 1
ATOM 3447 N N . GLY A 1 429 ? 11.290 9.237 -14.047 1.00 88.00 429 GLY A N 1
ATOM 3448 C CA . GLY A 1 429 ? 12.149 8.414 -13.190 1.00 88.00 429 GLY A CA 1
ATOM 3449 C C . GLY A 1 429 ? 13.237 7.669 -13.949 1.00 88.00 429 GLY A C 1
ATOM 3450 O O . GLY A 1 429 ? 13.541 7.969 -15.107 1.00 88.00 429 GLY A O 1
ATOM 3451 N N . HIS A 1 430 ? 13.874 6.716 -13.273 1.00 88.00 430 HIS A N 1
ATOM 3452 C CA . HIS A 1 430 ? 14.970 5.964 -13.865 1.00 88.00 430 HIS A CA 1
ATOM 3453 C C . HIS A 1 430 ? 14.501 4.843 -14.783 1.00 88.00 430 HIS A C 1
ATOM 3455 O O . HIS A 1 430 ? 13.549 4.120 -14.503 1.00 88.00 430 HIS A O 1
ATOM 3461 N N . TYR A 1 431 ? 15.256 4.689 -15.862 1.00 88.88 431 TYR A N 1
ATOM 3462 C CA . TYR A 1 431 ? 15.194 3.564 -16.773 1.00 88.88 431 TYR A CA 1
ATOM 3463 C C . TYR A 1 431 ? 16.560 2.891 -16.788 1.00 88.88 431 TYR A C 1
ATOM 3465 O O . TYR A 1 431 ? 17.604 3.550 -16.844 1.00 88.88 431 TYR A O 1
ATOM 3473 N N . TYR A 1 432 ? 16.536 1.571 -16.753 1.00 89.50 432 TYR A N 1
ATOM 3474 C CA . TYR A 1 432 ? 17.696 0.704 -16.789 1.00 89.50 432 TYR A CA 1
ATOM 3475 C C . TYR A 1 432 ? 17.817 0.114 -18.181 1.00 89.50 432 TYR A C 1
ATOM 3477 O O . TYR A 1 432 ? 16.835 -0.336 -18.775 1.00 89.50 432 TYR A O 1
ATOM 3485 N N . ILE A 1 433 ? 19.027 0.157 -18.716 1.00 91.38 433 ILE A N 1
ATOM 3486 C CA . ILE A 1 433 ? 19.309 -0.240 -20.084 1.00 91.38 433 ILE A CA 1
ATOM 3487 C C . ILE A 1 433 ? 20.318 -1.379 -20.043 1.00 91.38 433 ILE A C 1
ATOM 3489 O O . ILE A 1 433 ? 21.424 -1.215 -19.534 1.00 91.38 433 ILE A O 1
ATOM 3493 N N . GLY A 1 434 ? 19.938 -2.533 -20.576 1.00 91.50 434 GLY A N 1
ATOM 3494 C CA . GLY A 1 434 ? 20.809 -3.690 -20.729 1.00 91.50 434 GLY A CA 1
ATOM 3495 C C . GLY A 1 434 ? 21.265 -3.830 -22.171 1.00 91.50 434 GLY A C 1
ATOM 3496 O O . GLY A 1 434 ? 20.463 -3.734 -23.094 1.00 91.50 434 GLY A O 1
ATOM 3497 N N . ILE A 1 435 ? 22.554 -4.085 -22.361 1.00 91.56 435 ILE A N 1
ATOM 3498 C CA . ILE A 1 435 ? 23.118 -4.532 -23.630 1.00 91.56 435 ILE A CA 1
ATOM 3499 C C . ILE A 1 435 ? 23.497 -5.996 -23.480 1.00 91.56 435 ILE A C 1
ATOM 3501 O O . ILE A 1 435 ? 24.369 -6.322 -22.673 1.00 91.56 435 ILE A O 1
ATOM 3505 N N . TYR A 1 436 ? 22.849 -6.870 -24.244 1.00 90.44 436 TYR A N 1
ATOM 3506 C CA . TYR A 1 436 ? 23.124 -8.302 -24.237 1.00 90.44 436 TYR A CA 1
ATOM 3507 C C . TYR A 1 436 ? 23.925 -8.712 -25.472 1.00 90.44 436 TYR A C 1
ATOM 3509 O O . TYR A 1 436 ? 23.535 -8.407 -26.592 1.00 90.44 436 TYR A O 1
ATOM 3517 N N . GLY A 1 437 ? 25.035 -9.426 -25.295 1.00 88.31 437 GLY A N 1
ATOM 3518 C CA . GLY A 1 437 ? 25.790 -9.993 -26.415 1.00 88.31 437 GLY A CA 1
ATOM 3519 C C . GLY A 1 437 ? 25.074 -11.206 -27.011 1.00 88.31 437 GLY A C 1
ATOM 3520 O O . GLY A 1 437 ? 25.368 -12.338 -26.630 1.00 88.31 437 GLY A O 1
ATOM 3521 N N . TRP A 1 438 ? 24.139 -11.000 -27.933 1.00 83.69 438 TRP A N 1
ATOM 3522 C CA . TRP A 1 438 ? 23.429 -12.074 -28.622 1.00 83.69 438 TRP A CA 1
ATOM 3523 C C . TRP A 1 438 ? 24.341 -12.812 -29.607 1.00 83.69 438 TRP A C 1
ATOM 3525 O O . TRP A 1 438 ? 25.183 -12.211 -30.268 1.00 83.69 438 TRP A O 1
ATOM 3535 N N . CYS A 1 439 ? 24.154 -14.120 -29.741 1.00 81.06 439 CYS A N 1
ATOM 3536 C CA . CYS A 1 439 ? 24.722 -14.935 -30.811 1.00 81.06 439 CYS A CA 1
ATOM 3537 C C . CYS A 1 439 ? 23.744 -16.071 -31.125 1.00 81.06 439 CYS A C 1
ATOM 3539 O O . CYS A 1 439 ? 22.965 -16.475 -30.260 1.00 81.06 439 CYS A O 1
ATOM 3541 N N . THR A 1 440 ? 23.758 -16.567 -32.362 1.00 75.69 440 THR A N 1
ATOM 3542 C CA . THR A 1 440 ? 22.873 -17.671 -32.759 1.00 75.69 440 THR A CA 1
ATOM 3543 C C . THR A 1 440 ? 23.468 -18.991 -32.286 1.00 75.69 440 THR A C 1
ATOM 3545 O O . THR A 1 440 ? 24.667 -19.223 -32.454 1.00 75.69 440 THR A O 1
ATOM 3548 N N . GLU A 1 441 ? 22.649 -19.847 -31.676 1.00 74.25 441 GLU A N 1
ATOM 3549 C CA . GLU A 1 441 ? 23.106 -21.174 -31.265 1.00 74.25 441 GLU A CA 1
ATOM 3550 C C . GLU A 1 441 ? 23.437 -22.033 -32.486 1.00 74.25 441 GLU A C 1
ATOM 3552 O O . GLU A 1 441 ? 22.763 -21.961 -33.513 1.00 74.25 441 GLU A O 1
ATOM 3557 N N . ASP A 1 442 ? 24.498 -22.829 -32.366 1.00 69.12 442 ASP A N 1
ATOM 3558 C CA . ASP A 1 442 ? 25.110 -23.578 -33.466 1.00 69.12 442 ASP A CA 1
ATOM 3559 C C . ASP A 1 442 ? 24.092 -24.489 -34.185 1.00 69.12 442 ASP A C 1
ATOM 3561 O O . ASP A 1 442 ? 24.121 -24.606 -35.410 1.00 69.12 442 ASP A O 1
ATOM 3565 N N . GLU A 1 443 ? 23.150 -25.061 -33.430 1.00 70.94 443 GLU A N 1
ATOM 3566 C CA . GLU A 1 443 ? 22.076 -25.947 -33.903 1.00 70.94 443 GLU A CA 1
ATOM 3567 C C . GLU A 1 443 ? 20.988 -25.222 -34.711 1.00 70.94 443 GLU A C 1
ATOM 3569 O O . GLU A 1 443 ? 20.297 -25.836 -35.521 1.00 70.94 443 GLU A O 1
ATOM 3574 N N . LEU A 1 444 ? 20.843 -23.907 -34.518 1.00 71.69 444 LEU A N 1
ATOM 3575 C CA . LEU A 1 444 ? 19.819 -23.085 -35.167 1.00 71.69 444 LEU A CA 1
ATOM 3576 C C . LEU A 1 444 ? 20.312 -22.440 -36.470 1.00 71.69 444 LEU A C 1
ATOM 3578 O O . LEU A 1 444 ? 19.526 -21.801 -37.175 1.00 71.69 444 LEU A O 1
ATOM 3582 N N . CYS A 1 445 ? 21.594 -22.600 -36.821 1.00 70.44 445 CYS A N 1
ATOM 3583 C CA . CYS A 1 445 ? 22.110 -22.115 -38.096 1.00 70.44 445 CYS A CA 1
ATOM 3584 C C . CYS A 1 445 ? 21.901 -23.139 -39.224 1.00 70.44 445 CYS A C 1
ATOM 3586 O O . CYS A 1 445 ? 22.300 -24.298 -39.093 1.00 70.44 445 CYS A O 1
ATOM 3588 N N . PRO A 1 446 ? 21.331 -22.719 -40.373 1.00 68.00 446 PRO A N 1
ATOM 3589 C CA . PRO A 1 446 ? 21.117 -23.608 -41.506 1.00 68.00 446 PRO A CA 1
ATOM 3590 C C . PRO A 1 446 ? 22.449 -24.146 -42.031 1.00 68.00 446 PRO A C 1
ATOM 3592 O O . PRO A 1 446 ? 23.441 -23.418 -42.076 1.00 68.00 446 PRO A O 1
ATOM 3595 N N . GLN A 1 447 ? 22.449 -25.410 -42.455 1.00 71.31 447 GLN A N 1
ATOM 3596 C CA . GLN A 1 447 ? 23.576 -26.029 -43.146 1.00 71.31 447 GLN A CA 1
ATOM 3597 C C . GLN A 1 447 ? 23.306 -26.016 -44.658 1.00 71.31 447 GLN A C 1
ATOM 3599 O O . GLN A 1 447 ? 22.278 -26.554 -45.078 1.00 71.31 447 GLN A O 1
ATOM 3604 N N . PRO A 1 448 ? 24.185 -25.412 -45.486 1.00 66.50 448 PRO A N 1
ATOM 3605 C CA . PRO A 1 448 ? 25.470 -24.783 -45.143 1.00 66.50 448 PRO A CA 1
ATOM 3606 C C . PRO A 1 448 ? 25.334 -23.379 -44.499 1.00 66.50 448 PRO A C 1
ATOM 3608 O O . PRO A 1 448 ? 24.365 -22.666 -44.783 1.00 66.50 448 PRO A O 1
ATOM 3611 N N . PRO A 1 449 ? 26.309 -22.951 -43.665 1.00 62.78 449 PRO A N 1
ATOM 3612 C CA . PRO A 1 449 ? 26.222 -21.717 -42.884 1.00 62.78 449 PRO A CA 1
ATOM 3613 C C . PRO A 1 449 ? 26.127 -20.475 -43.777 1.00 62.78 449 PRO A C 1
ATOM 3615 O O . PRO A 1 449 ? 26.966 -20.234 -44.646 1.00 62.78 449 PRO A O 1
ATOM 3618 N N . LYS A 1 450 ? 25.099 -19.653 -43.539 1.00 63.72 450 LYS A N 1
ATOM 3619 C CA . LYS A 1 450 ? 24.945 -18.341 -44.185 1.00 63.72 450 LYS A CA 1
ATOM 3620 C C . LYS A 1 450 ? 25.979 -17.346 -43.626 1.00 63.72 450 LYS A C 1
ATOM 3622 O O . LYS A 1 450 ? 26.317 -17.441 -42.451 1.00 63.72 450 LYS A O 1
ATOM 3627 N N . PRO A 1 451 ? 26.402 -16.317 -44.388 1.00 61.06 451 PRO A N 1
ATOM 3628 C CA . PRO A 1 451 ? 27.386 -15.325 -43.926 1.00 61.06 451 PRO A CA 1
ATOM 3629 C C . PRO A 1 451 ? 27.023 -14.633 -42.601 1.00 61.06 451 PRO A C 1
ATOM 3631 O O . PRO A 1 451 ? 27.907 -14.272 -41.833 1.00 61.06 451 PRO A O 1
ATOM 3634 N N . ASN A 1 452 ? 25.723 -14.499 -42.320 1.00 61.72 452 ASN A N 1
ATOM 3635 C CA . ASN A 1 452 ? 25.184 -13.783 -41.160 1.00 61.72 452 ASN A CA 1
ATOM 3636 C C . ASN A 1 452 ? 24.650 -14.723 -40.060 1.00 61.72 452 ASN A C 1
ATOM 3638 O O . ASN A 1 452 ? 24.030 -14.256 -39.111 1.00 61.72 452 ASN A O 1
ATOM 3642 N N . CYS A 1 453 ? 24.836 -16.041 -40.198 1.00 64.12 453 CYS A N 1
ATOM 3643 C CA . CYS A 1 453 ? 24.499 -17.019 -39.165 1.00 64.12 453 CYS A CA 1
ATOM 3644 C C . CYS A 1 453 ? 25.724 -17.877 -38.906 1.00 64.12 453 CYS A C 1
ATOM 3646 O O . CYS A 1 453 ? 26.127 -18.668 -39.759 1.00 64.12 453 CYS A O 1
ATOM 3648 N N . GLY A 1 454 ? 26.316 -17.728 -37.729 1.00 65.88 454 GLY A N 1
ATOM 3649 C CA . GLY A 1 454 ? 27.393 -18.605 -37.324 1.00 65.88 454 GLY A CA 1
ATOM 3650 C C . GLY A 1 454 ? 27.369 -18.891 -35.841 1.00 65.88 454 GLY A C 1
ATOM 3651 O O . GLY A 1 454 ? 26.695 -18.199 -35.075 1.00 65.88 454 GLY A O 1
ATOM 3652 N N . PRO A 1 455 ? 28.093 -19.949 -35.469 1.00 69.06 455 PRO A N 1
ATOM 3653 C CA . PRO A 1 455 ? 28.030 -20.512 -34.143 1.00 69.06 455 PRO A CA 1
ATOM 3654 C C . PRO A 1 455 ? 28.536 -19.522 -33.092 1.00 69.06 455 PRO A C 1
ATOM 3656 O O . PRO A 1 455 ? 29.536 -18.825 -33.305 1.00 69.06 455 PRO A O 1
ATOM 3659 N N . CYS A 1 456 ? 27.897 -19.506 -31.921 1.00 74.81 456 CYS A N 1
ATOM 3660 C CA . CYS A 1 456 ? 28.320 -18.707 -30.768 1.00 74.81 456 CYS A CA 1
ATOM 3661 C C . CYS A 1 456 ? 29.792 -18.963 -30.412 1.00 74.81 456 CYS A C 1
ATOM 3663 O O . CYS A 1 456 ? 30.488 -18.065 -29.937 1.00 74.81 456 CYS A O 1
ATOM 3665 N N . SER A 1 457 ? 30.305 -20.173 -30.654 1.00 74.06 457 SER A N 1
ATOM 3666 C CA . SER A 1 457 ? 31.719 -20.522 -30.462 1.00 74.06 457 SER A CA 1
ATOM 3667 C C . SER A 1 457 ? 32.675 -19.624 -31.265 1.00 74.06 457 SER A C 1
ATOM 3669 O O . SER A 1 457 ? 33.726 -19.256 -30.744 1.00 74.06 457 SER A O 1
ATOM 3671 N N . LYS A 1 458 ? 32.270 -19.171 -32.459 1.00 74.56 458 LYS A N 1
ATOM 3672 C CA . LYS A 1 458 ? 33.041 -18.288 -33.352 1.00 74.56 458 LYS A CA 1
ATOM 3673 C C . LYS A 1 458 ? 32.715 -16.797 -33.190 1.00 74.56 458 LYS A C 1
ATOM 3675 O O . LYS A 1 458 ? 33.339 -15.966 -33.846 1.00 74.56 458 LYS A O 1
ATOM 3680 N N . ALA A 1 459 ? 31.750 -16.437 -32.342 1.00 77.00 459 ALA A N 1
ATOM 3681 C CA . ALA A 1 459 ? 31.476 -15.042 -32.013 1.00 77.00 459 ALA A CA 1
ATOM 3682 C C . ALA A 1 459 ? 32.579 -14.492 -31.090 1.00 77.00 459 ALA A C 1
ATOM 3684 O O . ALA A 1 459 ? 32.800 -15.018 -29.992 1.00 77.00 459 ALA A O 1
ATOM 3685 N N . GLY A 1 460 ? 33.268 -13.451 -31.559 1.00 77.94 460 GLY A N 1
ATOM 3686 C CA . GLY A 1 460 ? 34.162 -12.625 -30.749 1.00 77.94 460 GLY A CA 1
ATOM 3687 C C . GLY A 1 460 ? 33.404 -11.545 -29.975 1.00 77.94 460 GLY A C 1
ATOM 3688 O O . GLY A 1 460 ? 32.176 -11.462 -30.029 1.00 77.94 460 GLY A O 1
ATOM 3689 N N . ASN A 1 461 ? 34.155 -10.705 -29.271 1.00 83.38 461 ASN A N 1
ATOM 3690 C CA . ASN A 1 461 ? 33.601 -9.566 -28.550 1.00 83.38 461 ASN A CA 1
ATOM 3691 C C . ASN A 1 461 ? 33.058 -8.522 -29.526 1.00 83.38 461 ASN A C 1
ATOM 3693 O O . ASN A 1 461 ? 33.668 -8.254 -30.562 1.00 83.38 461 ASN A O 1
ATOM 3697 N N . VAL A 1 462 ? 31.922 -7.920 -29.180 1.00 83.12 462 VAL A N 1
ATOM 3698 C CA . VAL A 1 462 ? 31.207 -7.003 -30.070 1.00 83.12 462 VAL A CA 1
ATOM 3699 C C . VAL A 1 462 ? 31.317 -5.586 -29.537 1.00 83.12 462 VAL A C 1
ATOM 3701 O O . VAL A 1 462 ? 30.946 -5.314 -28.394 1.00 83.12 462 VAL A O 1
ATOM 3704 N N . SER A 1 463 ? 31.829 -4.673 -30.360 1.00 87.75 463 SER A N 1
ATOM 3705 C CA . SER A 1 463 ? 31.806 -3.248 -30.047 1.00 87.75 463 SER A CA 1
ATOM 3706 C C . SER A 1 463 ? 30.427 -2.660 -30.337 1.00 87.75 463 SER A C 1
ATOM 3708 O O . SER A 1 463 ? 29.757 -3.015 -31.311 1.00 87.75 463 SER A O 1
ATOM 3710 N N . TYR A 1 464 ? 29.994 -1.747 -29.478 1.00 88.06 464 TYR A N 1
ATOM 3711 C CA . TYR A 1 464 ? 28.737 -1.039 -29.640 1.00 88.06 464 TYR A CA 1
ATOM 3712 C C . TYR A 1 464 ? 28.867 0.414 -29.183 1.00 88.06 464 TYR A C 1
ATOM 3714 O O . TYR A 1 464 ? 29.660 0.749 -28.301 1.00 88.06 464 TYR A O 1
ATOM 3722 N N . THR A 1 465 ? 28.018 1.256 -29.757 1.00 90.50 465 THR A N 1
ATOM 3723 C CA . THR A 1 465 ? 27.752 2.620 -29.306 1.00 90.50 465 THR A CA 1
ATOM 3724 C C . THR A 1 465 ? 26.278 2.704 -28.951 1.0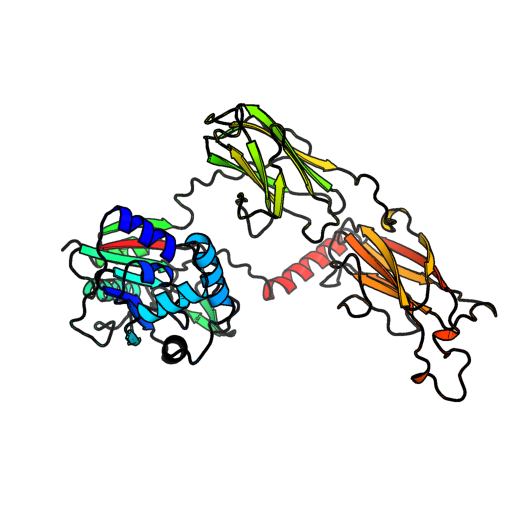0 90.50 465 THR A C 1
ATOM 3726 O O . THR A 1 465 ? 25.422 2.349 -29.762 1.00 90.50 465 THR A O 1
ATOM 3729 N N . ILE A 1 466 ? 25.971 3.162 -27.743 1.00 91.50 466 ILE A N 1
ATOM 3730 C CA . ILE A 1 466 ? 24.605 3.463 -27.321 1.00 91.50 466 ILE A CA 1
ATOM 3731 C C . ILE A 1 466 ? 24.414 4.975 -27.312 1.00 91.50 466 ILE A C 1
ATOM 3733 O O . ILE A 1 466 ? 25.273 5.698 -26.817 1.00 91.50 466 ILE A O 1
ATOM 3737 N N . LYS A 1 467 ? 23.288 5.457 -27.842 1.00 91.94 467 LYS A N 1
ATOM 3738 C CA . LYS A 1 467 ? 22.916 6.876 -27.823 1.00 91.94 467 LYS A CA 1
ATOM 3739 C C . LYS A 1 467 ? 21.504 7.053 -27.294 1.00 91.94 467 LYS A C 1
ATOM 3741 O O . LYS A 1 467 ? 20.620 6.256 -27.593 1.00 91.94 467 LYS A O 1
ATOM 3746 N N . VAL A 1 468 ? 21.287 8.129 -26.551 1.00 92.38 468 VAL A N 1
ATOM 3747 C CA . VAL A 1 468 ? 19.974 8.566 -26.079 1.00 92.38 468 VAL A CA 1
ATOM 3748 C C . VAL A 1 468 ? 19.664 9.908 -26.734 1.00 92.38 468 VAL A C 1
ATOM 3750 O O . VAL A 1 468 ? 20.198 10.952 -26.353 1.00 92.38 468 VAL A O 1
ATOM 3753 N N . ALA A 1 469 ? 18.790 9.885 -27.737 1.00 91.31 469 ALA A N 1
ATOM 3754 C CA . ALA A 1 469 ? 18.214 11.093 -28.309 1.00 91.31 469 ALA A CA 1
ATOM 3755 C C . ALA A 1 469 ? 16.949 11.468 -27.532 1.00 91.31 469 ALA A C 1
ATOM 3757 O O . ALA A 1 469 ? 16.139 10.607 -27.196 1.00 91.31 469 ALA A O 1
ATOM 3758 N N . ARG A 1 470 ? 16.765 12.760 -27.253 1.00 90.50 470 ARG A N 1
ATOM 3759 C CA . ARG A 1 470 ? 15.592 13.271 -26.537 1.00 90.50 470 ARG A CA 1
ATOM 3760 C C . ARG A 1 470 ? 15.078 14.547 -27.179 1.00 90.50 470 ARG A C 1
ATOM 3762 O O . ARG A 1 470 ? 15.867 15.412 -27.555 1.00 90.50 470 ARG A O 1
ATOM 3769 N N . SER A 1 471 ? 13.762 14.682 -27.244 1.00 90.38 471 SER A N 1
ATOM 3770 C CA . SER A 1 471 ? 13.097 15.914 -27.665 1.00 90.38 471 SER A CA 1
ATOM 3771 C C . SER A 1 471 ? 11.982 16.255 -26.685 1.00 90.38 471 SER A C 1
ATOM 3773 O O . SER A 1 471 ? 11.207 15.385 -26.287 1.00 90.38 471 SER A O 1
ATOM 3775 N N . SER A 1 472 ? 11.941 17.508 -26.234 1.00 86.88 472 SER A N 1
ATOM 3776 C CA . SER A 1 472 ? 10.865 17.981 -25.370 1.00 86.88 472 SER A CA 1
ATOM 3777 C C . SER A 1 472 ? 9.601 18.201 -26.191 1.00 86.88 472 SER A C 1
ATOM 3779 O O . SER A 1 472 ? 9.634 18.698 -27.319 1.00 86.88 472 SER A O 1
ATOM 3781 N N . ILE A 1 473 ? 8.464 17.846 -25.609 1.00 87.69 473 ILE A N 1
ATOM 3782 C CA . ILE A 1 473 ? 7.155 18.150 -26.172 1.00 87.69 473 ILE A CA 1
ATOM 3783 C C . ILE A 1 473 ? 6.663 19.479 -25.591 1.00 87.69 473 ILE A C 1
ATOM 3785 O O . ILE A 1 473 ? 6.947 19.817 -24.441 1.00 87.69 473 ILE A O 1
ATOM 3789 N N . SER A 1 474 ? 5.913 20.257 -26.378 1.00 88.81 474 SER A N 1
ATOM 3790 C CA . SER A 1 474 ? 5.321 21.502 -25.884 1.00 88.81 474 SER A CA 1
ATOM 3791 C C . SER A 1 474 ? 4.411 21.239 -24.679 1.00 88.81 474 SER A C 1
ATOM 3793 O O . SER A 1 474 ? 3.648 20.271 -24.658 1.00 88.81 474 SER A O 1
ATOM 3795 N N . LYS A 1 475 ? 4.455 22.135 -23.684 1.00 85.56 475 LYS A N 1
ATOM 3796 C CA . LYS A 1 475 ? 3.696 22.005 -22.429 1.00 85.56 475 LYS A CA 1
ATOM 3797 C C . LYS A 1 475 ? 2.205 21.731 -22.669 1.00 85.56 475 LYS A C 1
ATOM 3799 O O . LYS A 1 475 ? 1.674 20.774 -22.123 1.00 85.56 475 LYS A O 1
ATOM 3804 N N . LYS A 1 476 ? 1.568 22.484 -23.579 1.00 88.31 476 LYS A N 1
ATOM 3805 C CA . LYS A 1 476 ? 0.152 22.296 -23.960 1.00 88.31 476 LYS A CA 1
ATOM 3806 C C . LYS A 1 476 ? -0.136 20.896 -24.512 1.00 88.31 476 LYS A C 1
ATOM 3808 O O . LYS A 1 476 ? -1.157 20.300 -24.183 1.00 88.31 476 LYS A O 1
ATOM 3813 N N . LYS A 1 477 ? 0.749 20.373 -25.369 1.00 89.75 477 LYS A N 1
ATOM 3814 C CA . LYS A 1 477 ? 0.586 19.037 -25.954 1.00 89.75 477 LYS A CA 1
ATOM 3815 C C . LYS A 1 477 ? 0.807 17.955 -24.899 1.00 89.75 477 LYS A C 1
ATOM 3817 O O . LYS A 1 477 ? 0.019 17.020 -24.848 1.00 89.75 477 LYS A O 1
ATOM 3822 N N . CYS A 1 478 ? 1.809 18.112 -24.034 1.00 87.50 478 CYS A N 1
ATOM 3823 C CA . CYS A 1 478 ? 2.043 17.190 -22.926 1.00 87.50 478 CYS A CA 1
ATOM 3824 C C . CYS A 1 478 ? 0.851 17.152 -21.955 1.00 87.50 478 CYS A C 1
ATOM 3826 O O . CYS A 1 478 ? 0.321 16.085 -21.680 1.00 87.50 478 CYS A O 1
ATOM 3828 N N . GLU A 1 479 ? 0.345 18.307 -21.514 1.00 87.62 479 GLU A N 1
ATOM 3829 C CA . GLU A 1 479 ? -0.822 18.387 -20.621 1.00 87.62 479 GLU A CA 1
ATOM 3830 C C . GLU A 1 479 ? -2.062 17.698 -21.202 1.00 87.62 479 GLU A C 1
ATOM 3832 O O . GLU A 1 479 ? -2.797 17.040 -20.468 1.00 87.62 479 GLU A O 1
ATOM 3837 N N . LYS A 1 480 ? -2.291 17.826 -22.516 1.00 88.88 480 LYS A N 1
ATOM 3838 C CA . LYS A 1 480 ? -3.378 17.122 -23.207 1.00 88.88 480 LYS A CA 1
ATOM 3839 C C . LYS A 1 480 ? -3.200 15.601 -23.125 1.00 88.88 480 LYS A C 1
ATOM 3841 O O . LYS A 1 480 ? -4.126 14.916 -22.706 1.00 88.88 480 LYS A O 1
ATOM 3846 N N . ILE A 1 481 ? -2.007 15.103 -23.454 1.00 85.25 481 ILE A N 1
ATOM 3847 C CA . ILE A 1 481 ? -1.665 13.672 -23.409 1.00 85.25 481 ILE A CA 1
ATOM 3848 C C . ILE A 1 481 ? -1.852 13.108 -21.994 1.00 85.25 481 ILE A C 1
ATOM 3850 O O . ILE A 1 481 ? -2.477 12.066 -21.815 1.00 85.25 481 ILE A O 1
ATOM 3854 N N . LEU A 1 482 ? -1.363 13.820 -20.974 1.00 82.69 482 LEU A N 1
ATOM 3855 C CA . LEU A 1 482 ? -1.471 13.382 -19.581 1.00 82.69 482 LEU A CA 1
ATOM 3856 C C . LEU A 1 482 ? -2.921 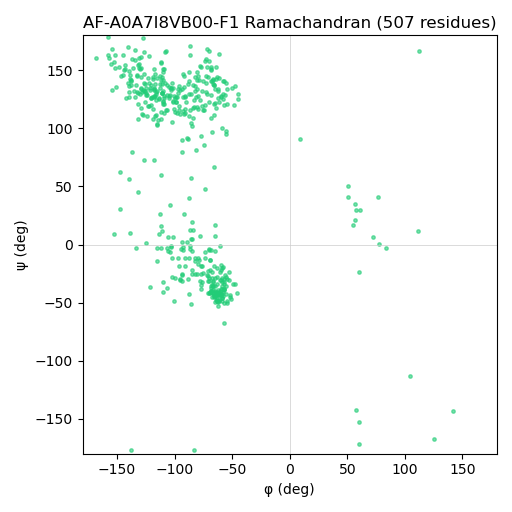13.365 -19.081 1.00 82.69 482 LEU A C 1
ATOM 3858 O O . LEU A 1 482 ? -3.298 12.477 -18.318 1.00 82.69 482 LEU A O 1
ATOM 3862 N N . LYS A 1 483 ? -3.756 14.318 -19.516 1.00 82.50 483 LYS A N 1
ATOM 3863 C CA . LYS A 1 483 ? -5.197 14.314 -19.211 1.00 82.50 483 LYS A CA 1
ATOM 3864 C C . LYS A 1 483 ? -5.914 13.130 -19.859 1.00 82.50 483 LYS A C 1
ATOM 3866 O O . LYS A 1 483 ? -6.713 12.477 -19.197 1.00 82.50 483 LYS A O 1
ATOM 3871 N N . GLU A 1 484 ? -5.617 12.843 -21.124 1.00 81.12 484 GLU A N 1
ATOM 3872 C CA . GLU A 1 484 ? -6.186 11.697 -21.844 1.00 81.12 484 GLU A CA 1
ATOM 3873 C C . GLU A 1 484 ? -5.787 10.367 -21.182 1.00 81.12 484 GLU A C 1
ATOM 3875 O O . GLU A 1 484 ? -6.658 9.531 -20.939 1.00 81.12 484 GLU A O 1
ATOM 3880 N N . ARG A 1 485 ? -4.516 10.214 -20.772 1.00 74.25 485 ARG A N 1
ATOM 3881 C CA . ARG A 1 485 ? -4.046 9.044 -20.006 1.00 74.25 485 ARG A CA 1
ATOM 3882 C C . ARG A 1 485 ? -4.799 8.881 -18.685 1.00 74.25 485 ARG A C 1
ATOM 3884 O O . ARG A 1 485 ? -5.323 7.799 -18.437 1.00 74.25 485 ARG A O 1
ATOM 3891 N N . LYS A 1 486 ? -4.942 9.951 -17.890 1.00 66.19 486 LYS A N 1
ATOM 3892 C CA . LYS A 1 486 ? -5.692 9.915 -16.617 1.00 66.19 486 LYS A CA 1
ATOM 3893 C C . LYS A 1 486 ? -7.156 9.502 -16.791 1.00 66.19 486 LYS A C 1
ATOM 3895 O O . LYS A 1 486 ? -7.680 8.743 -15.984 1.00 66.19 486 LYS A O 1
ATOM 3900 N N . ASN A 1 487 ? -7.806 9.956 -17.862 1.00 57.84 487 ASN A N 1
ATOM 3901 C CA . ASN A 1 487 ? -9.186 9.570 -18.157 1.00 57.84 487 ASN A CA 1
ATOM 3902 C C . ASN A 1 487 ? -9.306 8.096 -18.580 1.00 57.84 487 ASN A C 1
ATOM 3904 O O . ASN A 1 487 ? -10.317 7.471 -18.277 1.00 57.84 487 ASN A O 1
ATOM 3908 N N . SER A 1 488 ? -8.284 7.531 -19.234 1.00 50.31 488 SER A N 1
ATOM 3909 C CA . SER A 1 488 ? -8.246 6.104 -19.592 1.00 50.31 488 SER A CA 1
ATOM 3910 C C . SER A 1 488 ? -7.892 5.177 -18.419 1.00 50.31 488 SER A C 1
ATOM 3912 O O . SER A 1 488 ? -8.409 4.067 -18.351 1.00 50.31 488 SER A O 1
ATOM 3914 N N . SER A 1 489 ? -7.075 5.634 -17.462 1.00 43.97 489 SER A N 1
ATOM 3915 C CA . SER A 1 489 ? -6.711 4.874 -16.253 1.00 43.97 489 SER A CA 1
ATOM 3916 C C . SER A 1 489 ? -7.780 4.910 -15.154 1.00 43.97 489 SER A C 1
ATOM 3918 O O . SER A 1 489 ? -7.784 4.048 -14.279 1.00 43.97 489 SER A O 1
ATOM 3920 N N . ASN A 1 490 ? -8.733 5.850 -15.214 1.00 35.44 490 ASN A N 1
ATOM 3921 C CA . ASN A 1 490 ? -9.880 5.906 -14.294 1.00 35.44 490 ASN A CA 1
ATOM 3922 C C . ASN A 1 490 ? -10.839 4.704 -14.418 1.00 35.44 490 ASN A C 1
ATOM 3924 O O . ASN A 1 490 ? -11.762 4.589 -13.617 1.00 35.44 490 ASN A O 1
ATOM 3928 N N . VAL A 1 491 ? -10.629 3.805 -15.387 1.00 35.62 491 VAL A N 1
ATOM 3929 C CA . VAL A 1 491 ? -11.383 2.547 -15.519 1.00 35.62 491 VAL A CA 1
ATOM 3930 C C . VAL A 1 491 ? -10.709 1.385 -14.763 1.00 35.62 491 VAL A C 1
ATOM 3932 O O . VAL A 1 491 ? -11.342 0.354 -14.567 1.00 35.62 491 VAL A O 1
ATOM 3935 N N . SER A 1 492 ? -9.460 1.524 -14.287 1.00 29.75 492 SER A N 1
ATOM 3936 C CA . SER A 1 492 ? -8.698 0.387 -13.730 1.00 29.75 492 SER A CA 1
ATOM 3937 C C . SER A 1 492 ? -7.981 0.609 -12.393 1.00 29.75 492 SER A C 1
ATOM 3939 O O . SER A 1 492 ? -7.415 -0.345 -11.872 1.00 29.75 492 SER A O 1
ATOM 3941 N N . GLU A 1 493 ? -7.995 1.804 -11.800 1.00 28.70 493 GLU A N 1
ATOM 3942 C CA . GLU A 1 493 ? -7.398 2.032 -10.472 1.00 28.70 493 GLU A CA 1
ATOM 3943 C C . GLU A 1 493 ? -8.299 2.904 -9.588 1.00 28.70 493 GLU A C 1
ATOM 3945 O O . GLU A 1 493 ? -8.064 4.094 -9.389 1.00 28.70 493 GLU A O 1
ATOM 3950 N N . ILE A 1 494 ? -9.333 2.294 -9.005 1.00 27.20 494 ILE A N 1
ATOM 3951 C CA . ILE A 1 494 ? -9.963 2.822 -7.791 1.00 27.20 494 ILE A CA 1
ATOM 3952 C C . ILE A 1 494 ? -9.284 2.111 -6.621 1.00 27.20 494 ILE A C 1
ATOM 3954 O O . ILE A 1 494 ? -9.698 1.038 -6.196 1.00 27.20 494 ILE A O 1
ATOM 3958 N N . SER A 1 495 ? -8.199 2.698 -6.115 1.00 26.73 495 SER A N 1
ATOM 3959 C CA . SER A 1 495 ? -7.672 2.328 -4.800 1.00 26.73 495 SER A CA 1
ATOM 3960 C C . SER A 1 495 ? -8.697 2.775 -3.755 1.00 26.73 495 SER A C 1
ATOM 3962 O O . SER A 1 495 ? -8.791 3.959 -3.420 1.00 26.73 495 SER A O 1
ATOM 3964 N N . ALA A 1 496 ? -9.546 1.840 -3.327 1.00 29.62 496 ALA A N 1
ATOM 3965 C CA . ALA A 1 496 ? -10.575 2.076 -2.328 1.00 29.62 496 ALA A CA 1
ATOM 3966 C C . ALA A 1 496 ? -9.914 2.331 -0.967 1.00 29.62 496 ALA A C 1
ATOM 3968 O O . ALA A 1 496 ? -9.351 1.440 -0.333 1.00 29.62 496 ALA A O 1
ATOM 3969 N N . VAL A 1 497 ? -9.980 3.580 -0.508 1.00 27.44 497 VAL A N 1
ATOM 3970 C CA . VAL A 1 497 ? -9.745 3.916 0.896 1.00 27.44 497 VAL A CA 1
ATOM 3971 C C . VAL A 1 497 ? -11.010 3.520 1.655 1.00 27.44 497 VAL A C 1
ATOM 3973 O O . VAL A 1 497 ? -11.969 4.292 1.720 1.00 27.44 497 VAL A O 1
ATOM 3976 N N . PHE A 1 498 ? -11.015 2.299 2.186 1.00 34.88 498 PHE A N 1
ATOM 3977 C CA . PHE A 1 498 ? -12.054 1.795 3.079 1.00 34.88 498 PHE A CA 1
ATOM 3978 C C . PHE A 1 498 ? -12.086 2.660 4.350 1.00 34.88 498 PHE A C 1
ATOM 3980 O O . PHE A 1 498 ? -11.063 2.815 5.014 1.00 34.88 498 PHE A O 1
ATOM 3987 N N . ILE A 1 499 ? -13.239 3.259 4.668 1.00 36.81 499 ILE A N 1
ATOM 3988 C CA . ILE A 1 499 ? -13.513 3.719 6.035 1.00 36.81 499 ILE A CA 1
ATOM 3989 C C . ILE A 1 499 ? -14.307 2.606 6.693 1.00 36.81 499 ILE A C 1
ATOM 3991 O O . ILE A 1 499 ? -15.371 2.229 6.206 1.00 36.81 499 ILE A O 1
ATOM 3995 N N . LEU A 1 500 ? -13.734 2.068 7.760 1.00 45.28 500 LEU A N 1
ATOM 3996 C CA . LEU A 1 500 ? -14.313 0.997 8.541 1.00 45.28 500 LEU A CA 1
ATOM 3997 C C . LEU A 1 500 ? -15.156 1.608 9.659 1.00 45.28 500 LEU A C 1
ATOM 3999 O O . LEU A 1 500 ? -14.666 2.450 10.413 1.00 45.28 500 LEU A O 1
ATOM 4003 N N . LEU A 1 501 ? -16.409 1.188 9.781 1.00 47.97 501 LEU A N 1
ATOM 4004 C CA . LEU A 1 501 ? -17.195 1.438 10.985 1.00 47.97 501 LEU A CA 1
ATOM 4005 C C . LEU A 1 501 ? -17.141 0.185 11.851 1.00 47.97 501 LEU A C 1
ATOM 4007 O O . LEU A 1 501 ? -17.657 -0.852 11.451 1.00 47.97 501 LEU A O 1
ATOM 4011 N N . GLY A 1 502 ? -16.498 0.290 13.013 1.00 51.50 502 GLY A N 1
ATOM 4012 C CA . GLY A 1 502 ? -16.572 -0.677 14.102 1.00 51.50 502 GLY A CA 1
ATOM 4013 C C . GLY A 1 502 ? -17.549 -0.180 15.166 1.00 51.50 502 GLY A C 1
ATOM 4014 O O . GLY A 1 502 ? -17.285 0.839 15.805 1.00 51.50 502 GLY A O 1
ATOM 4015 N N . LEU A 1 503 ? -18.669 -0.876 15.356 1.00 55.97 503 LEU A N 1
ATOM 4016 C CA . LEU A 1 503 ? -19.663 -0.612 16.399 1.00 55.97 503 LEU A CA 1
ATOM 4017 C C . LEU A 1 503 ? -19.625 -1.739 17.430 1.00 55.97 503 LEU A C 1
ATOM 4019 O O . LEU A 1 503 ? -19.729 -2.914 17.072 1.00 55.97 503 LEU A O 1
ATOM 4023 N N . ILE A 1 504 ? -19.580 -1.367 18.711 1.00 56.12 504 ILE A N 1
ATOM 4024 C CA . ILE A 1 504 ? -19.802 -2.294 19.820 1.00 56.12 504 ILE A CA 1
ATOM 4025 C C . ILE A 1 504 ? -21.011 -1.888 20.629 1.00 56.12 504 ILE A C 1
ATOM 4027 O O . ILE A 1 504 ? -21.135 -0.752 21.095 1.00 56.12 504 ILE A O 1
ATOM 4031 N N . ALA A 1 505 ? -21.892 -2.861 20.813 1.00 62.62 505 ALA A N 1
ATOM 4032 C CA . ALA A 1 505 ? -23.190 -2.655 21.411 1.00 62.62 505 ALA A CA 1
ATOM 4033 C C . ALA A 1 505 ? -23.484 -3.767 22.430 1.00 62.62 505 ALA A C 1
ATOM 4035 O O . ALA A 1 505 ? -23.295 -4.951 22.152 1.00 62.62 505 ALA A O 1
ATOM 4036 N N . LYS A 1 506 ? -23.941 -3.386 23.626 1.00 68.75 506 LYS A N 1
ATOM 4037 C CA . LYS A 1 506 ? -24.262 -4.302 24.729 1.00 68.75 506 LYS A CA 1
ATOM 4038 C C . LYS A 1 506 ? -25.768 -4.391 24.953 1.00 68.75 506 LYS A C 1
ATOM 4040 O O . LYS A 1 506 ? -26.465 -3.375 24.946 1.00 68.75 506 LYS A O 1
ATOM 4045 N N . MET A 1 507 ? -26.263 -5.599 25.210 1.00 72.31 507 MET A N 1
ATOM 4046 C CA . MET A 1 507 ? -27.651 -5.844 25.610 1.00 72.31 507 MET A CA 1
ATOM 4047 C C . MET A 1 507 ? -27.835 -5.618 27.124 1.00 72.31 507 MET A C 1
ATOM 4049 O O . MET A 1 507 ? -27.138 -6.235 27.927 1.00 72.31 507 MET A O 1
ATOM 4053 N N . ILE A 1 508 ? -28.774 -4.751 27.530 1.00 52.94 508 ILE A N 1
ATOM 4054 C CA . ILE A 1 508 ? -28.965 -4.351 28.946 1.00 52.94 508 ILE A CA 1
ATOM 4055 C C . ILE A 1 508 ? -30.122 -5.079 29.657 1.00 52.94 508 ILE A C 1
ATOM 4057 O O . ILE A 1 508 ? -30.070 -5.255 30.877 1.00 52.94 508 ILE A O 1
ATOM 4061 N N . VAL A 1 509 ? -31.157 -5.502 28.926 1.00 47.75 509 VAL A N 1
ATOM 4062 C CA . VAL A 1 509 ? -32.447 -5.901 29.526 1.00 47.75 509 VAL A CA 1
ATOM 4063 C C . VAL A 1 509 ? -32.498 -7.354 29.945 1.00 47.75 509 VAL A C 1
ATOM 4065 O O . VAL A 1 509 ? -32.078 -8.232 29.163 1.00 47.75 509 VAL A O 1
#

Radius of gyration: 30.07 Å; Cα contacts (8 Å, |Δi|>4): 1109; chains: 1; bounding box: 72×55×78 Å

pLDDT: mean 79.88, std 17.15, range [22.38, 97.94]

=== Feature glossary ===
The record interleaves many kinds of information about one protein. Here is each kind framed as the question it answers.

Q: Are the domains correctly placed relative to each other?
A: Predicted aligned error is AlphaFold's pairwise confidence. Unlike pLDDT (per-residue), PAE is per-residue-pair and captures whether two parts of the structure are correctly placed relative to each other. Units are ångströms of expected positional error.

Q: Which residues are in helices, strands, or loops?
A: Eight-state secondary structure (DSSP): H is the canonical α-helix, G the tighter 3₁₀-helix, I the wider π-helix; E/B are β-structure, T and S are turns and bends, and '-' is everything else. DSSP derives these from the pattern of main-chain N–H···O=C hydrogen bonds, not from the sequence.

Q: What if only a Cα trace is available?
A: P-SEA three-state annotation labels each residue as helix, strand, or coil based purely on the geometry of the Cα trace. It serves as a fallback when the full backbone (and thus DSSP) is unavailable.

Q: What are the backbone torsion angles?
A: φ (phi) and ψ (psi) are the two rotatable backbone dihedrals per residue: φ is the C(i-1)–N–Cα–C torsion, ψ is the N–Cα–C–N(i+1) torsion, both in degrees on (−180°, 180°]. α-helical residues cluster near (−60°, −45°); β-strand residues near (−120°, +130°). A Ramachandran plot is simply a scatter of (φ, ψ) for every residue.

Q: What known structures does this most resemble?
A: Structural nearest neighbors (via Foldseek easy-search vs the PDB). Reported per hit: target PDB id, E-value, and alignment TM-score. A TM-score above ~0.5 is the conventional threshold for 'same fold'.

Q: What family and function is it annotated with?
A: Database cross-references. InterPro integrates a dozen domain/family signature databases into unified entries with residue-range hits. GO terms attach function/process/location labels with evidence codes. CATH codes position the fold in a four-level structural taxonomy. Organism is the NCBI-taxonomy species name.

Q: Which residues are buried vs exposed?
A: Solvent accessibility: the surface area of each residue that a 1.4 Å water probe can touch, in Å². When only backbone atoms are present the absolute values are lower than full-atom SASA (side chains contribute most of the area) and are flagged as backbone-only.

Q: What do the diagnostic plots show?
A: Three diagnostic plots accompany the record. The Cα contact map visualizes the tertiary structure as a 2D adjacency matrix (8 Å cutoff, sequence-local contacts suppressed). The Ramachandran plot shows the distribution of backbone (φ, ψ) torsions, with points in the α and β basins reflecting secondary structure content. The PAE plot shows AlphaFold's inter-residue confidence as a color matrix.

Q: What is the amino-acid chain?
A: The amino-acid sequence is the protein's primary structure: the linear order of residues from the N-terminus to the C-terminus, written in one-letter code. Everything else here — the 3D coordinates, the secondary structure, the domain annotations — is ultimately a consequence of this string.

Q: What do the rendered images show?
A: The six renders are orthographic views along the three Cartesian axes in both directions. Representation (cartoon, sticks, or surface) and color scheme (sequence-rainbow or by-chain) vary across proteins so the training set covers all the common visualization conventions.

Q: Where is each backbone atom in 3D?
A: The mmCIF table is the protein's shape written out atom by atom. For each backbone N, Cα, C, and carbonyl O, it records an (x, y, z) coordinate triple in Å plus the residue type, chain letter, and residue number.

Q: How mobile is each atom in the crystal?
A: For experimental (PDB) structures, the B-factor (temperature factor) quantifies the positional spread of each atom in the crystal — a combination of thermal vibration and static disorder — in units of Å². High B-factors mark flexible loops or poorly resolved regions; low B-factors mark the rigid, well-ordered core.

Q: How big and how compact is the whole molecule?
A: Three whole-structure scalars: the radius of gyration (RMS distance of Cα from centroid, in Å), the count of Cα–Cα contacts (pairs closer than 8 Å and separated by more than four residues in sequence — i.e. tertiary, not local, contacts), and the bounding-box dimensions. Together they distinguish compact globular folds from extended fibres or disordered chains.

Q: What does the local fold look like, residue by residue?
A: A 3Di character summarizes, for each residue, the relative orientation of the Cα frame of its nearest spatial neighbor. Because it encodes fold topology rather than chemistry, 3Di alignments detect remote structural similarity that sequence alignment misses.

Q: How confident is the AlphaFold model at each residue?
A: For AlphaFold models, the B-factor field carries pLDDT — the model's own estimate of local accuracy on a 0–100 scale. Regions with pLDDT<50 should be treated as essentially unmodeled; they often correspond to intrinsically disordered segments.